Protein AF-A0A6P0Z055-F1 (afdb_monomer)

Radius of gyration: 55.5 Å; Cα contacts (8 Å, |Δi|>4): 754; chains: 1; bounding box: 118×98×169 Å

Foldseek 3Di:
DPPPPPDDDDDDDDDDDPDDPFLCFLVLVLVLLVLVVCLVVDPPPPNPVSVVVNLVSQLVDPLAAWEWAQDQDPVRDTGDTDPSDDLLSYAYLDFDADPVQATFKDFQWAQGPVRDIGGHPLNSNLQVLCVVVVWHWAADPVHRLFIDTDPDTADFDDCPFQPHHRDPSHHGMFGFPADADADRDDDDDSVCSNVVNDDSVNGGSDDDFDADQDCPDPVGFQWGFDQNYDYPPRRIDGSSVSSVRSNVQSNCCVPVVRAAAHEDDPVVLVVLLVVLLVVLLVLLPPDLDPVVLVVVLVVVLVVLVVVQVVCVVVRYRGHSPSSNVSSCCNNPVSNVVVNVVVVVVVLVVLVVVLVVVLVVQCVVPLVVLVVVLVVVVVVVVVVVVVVVVVVVDDDDDDDDDDDDDDDDDDDDDDDDDDDDDDDDDDDDDDPVVVCVVVVVVCVVCVVVVVVSVVSVVLSVQQNVQSVVQSVVCSPPVQWAGHRPDDIHGLVDFLLVLLVRLVVRLLVDPQPQSVQAAEEAEEREGDPPPDDDSVLSNLVSVLSSVLSVCCSHFFANWHYWYFHQYDPVFKGKTKIKTFGAGDPPQDDDPDDDDDDDPDDDDDPSQVSLCVSQVVQVWDWDWDADPPGIIMTMIIHGDDDDPVNVVVVVVVCVPDPDDD

Secondary structure (DSSP, 8-state):
-TTSS---------------TTSHHHHHHHHHHHHHHHHHS--TT-HHHHHHHHHHHHHH-SS--EEE--S--TTS---PPPTTS-GGGEEE--EE--TTSB--EEEEEEE-TTS-EEEBHHHHHHHHHHGGGT--EEE-SS-TTSEEETTEEPPPPPTT-TT-SS----SEEEE--PPPSS--S----HHHHHTT-S-GGGTTTS--------TTSTT---EEE-TTS--SSTTEEEHHHHHHHHHHHHHHHHHS-PPP-EE--HHHHHHHHHHHHHHHHHHHHH--SHHHHHHHHHHHHHHHHHHHHHHHHTTEE--HHHHHHHHHHHHHHHHHHHHHHHHHHHHHHHHHHHHHHHHHHHHHTHHHHHHHHHHHHHHHHHHHHHHHHHHT-S-------------------------------------HHHHHHHHHHHHHHHHHHHHHHHHHHHHHHHHHHHHHHHHHHHHHSSEE--TTS--EETTS-HHHHHHHHHHHHHTS--TTTTT--EEEEEE-----TT--HHHHHHHHHHHHHHHHHHHHH-BT--EEEEEEEE-SSSEEEEEEE-SB---TT------S---SS-----HHHHHHHHHHHHHT-EEEEEE-SSS-EEEEEEE-----HHHHHHHHHHHHH-----

Solvent-accessible surface area (backbone atoms only — not comparable to full-atom values): 38607 Å² total; per-residue (Å²): 128,89,83,80,77,88,72,94,70,91,73,83,80,81,87,85,76,88,74,61,101,78,73,55,48,31,64,46,53,47,48,54,53,49,41,53,45,57,46,70,66,52,64,95,81,51,53,69,57,36,46,51,49,41,42,51,51,55,58,72,44,89,87,58,71,42,64,23,33,64,60,59,47,101,87,64,53,61,44,73,62,55,89,58,55,57,73,87,35,43,11,31,68,55,80,49,65,45,100,85,58,33,46,54,48,42,57,43,30,40,66,36,92,88,63,51,79,45,45,9,35,38,49,49,53,36,40,62,67,31,41,86,74,75,35,55,80,42,63,21,86,92,43,71,84,24,49,18,42,76,93,43,63,49,56,63,47,50,35,59,46,58,93,42,72,76,44,91,46,76,55,41,29,28,64,58,65,63,60,74,56,72,67,72,64,94,82,80,55,72,67,36,50,74,67,69,54,75,63,58,76,75,37,46,100,52,91,82,86,87,67,65,76,47,70,84,43,100,81,43,43,47,67,41,34,27,83,79,42,54,35,98,51,83,24,54,41,42,47,60,54,52,46,48,38,51,23,48,47,56,45,34,30,62,77,69,64,44,72,60,61,40,57,69,60,69,72,57,48,51,50,50,31,48,51,35,26,52,49,14,41,50,51,22,69,70,49,84,51,68,72,58,40,52,54,49,54,51,51,52,52,53,47,49,52,49,52,37,52,55,33,41,78,68,20,31,47,64,74,48,69,64,19,50,50,38,17,50,50,33,25,50,55,48,27,53,51,50,52,48,52,52,54,50,54,48,54,51,51,54,50,53,49,51,53,55,50,52,54,49,53,44,56,74,41,47,53,44,56,51,51,52,51,55,48,52,51,54,50,50,54,52,51,51,54,52,54,56,59,55,72,75,69,78,91,85,87,83,84,85,89,85,82,8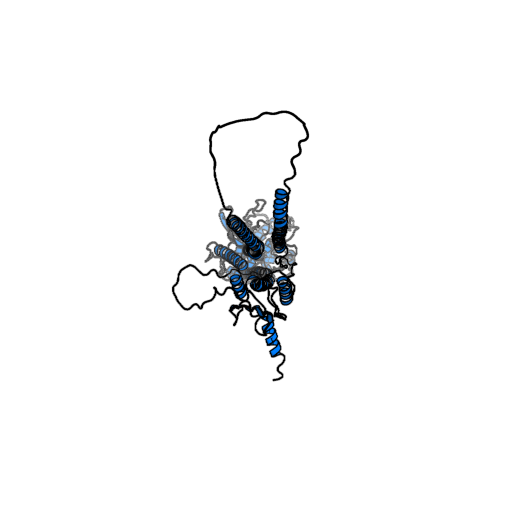6,83,88,84,89,82,87,86,82,89,78,93,82,85,88,83,89,82,90,81,85,86,81,93,74,82,81,65,66,68,58,57,51,54,52,50,50,53,50,63,65,46,47,66,55,51,52,54,51,51,51,53,52,51,50,42,52,50,47,52,50,50,52,53,52,42,52,58,46,44,78,72,62,71,48,59,46,72,51,94,94,56,75,76,41,60,53,84,54,58,66,37,59,54,46,50,53,46,52,53,59,56,67,71,47,95,36,85,26,51,82,56,50,78,41,80,48,76,44,71,38,77,54,78,64,93,70,70,48,59,69,55,52,50,53,54,45,51,50,52,45,53,56,52,50,47,41,24,75,45,19,47,78,16,39,39,41,36,38,42,33,30,49,80,86,74,36,36,36,45,34,44,34,43,43,8,58,53,88,75,88,82,74,79,82,92,81,78,85,89,82,79,99,79,85,82,84,74,56,68,69,63,53,51,46,45,52,51,17,58,76,55,70,30,48,58,50,77,48,80,39,87,94,43,17,43,35,41,37,42,38,29,51,65,74,75,50,70,66,56,56,51,51,50,54,51,51,60,70,71,55,94,76,80,136

Sequence (658 aa):
AERCADGDGAVEAAPGAVAKPGDLSGDLVHRLVREAEELDLGDGHHPRCSQTQFVAALKSMDTVIGAESVVPDQSGTVIAPPPALPIEQVGFVDALLDADGNQRRSLLGAKTIDGSYQFSMAIRLASAYLAPHGIILENGIRDPVAMRFDSVEIPVITPNFGGYARVDAGGNQTLINFRSGPHPFRVVTLTEVLADQGDAAWFRDRIVLIGITANSSKYGADVAQSTAVTSPNPGLVFGVEIQAHATSQLINAVLEGRSLLHTWPDGWEYTWILFWGLLGMGVGRVIRKLGWHLVIISAFSIGLVGIGYGSLLGGWWIPIAPALGVFLLNGVVLHAFYLYNHSLQSRIRDRQRVIEQTFTAIHNGPLQTLATLLRELDETEKLSHAAETETIRSPQSKAPDVAVPYKAINARSGRGAVEDVDWGDDSHPPNFLAEAVEGEKENRARPWLDGLQEKLQQLNQDLRGIYVGMQEEVLQGNRLYLPGQTALDLATPLHELLYEIYNDTLQRHLPNFEGIRVKVVKFEPFEEVTLSPDQKRDLCRFLEEALCNVGKHAEGTKRLVVDCLYDGTENVIRVVDNGVGDQQGHSKAKSAHASRASKRKGRGSQQALNLAAQLGGIFERSPQSPNGMRCELRWQPKRSLWHQVRQQIKTIRDPEKP

Nearest PDB structures (foldseek):
  8vc9-assembly2_D  TM=3.645E-01  e=3.483E-06  Leptospira interrogans serovar Copenhageni
  3a0y-assembly1_A  TM=6.824E-01  e=1.754E-03  Thermotoga maritima
  3a0w-assembly1_A  TM=6.361E-01  e=2.070E-03  Thermotoga maritima
  4u7o-assembly1_A  TM=4.839E-01  e=1.556E-04  Lactiplantibacillus plantarum JDM1
  2bu2-assembly1_A-2  TM=4.409E-01  e=1.129E-03  Homo sapiens

pLDDT: mean 73.5, std 21.18, range [25.64, 98.0]

Mean predicted aligned error: 19.58 Å

Structure (mmCIF, N/CA/C/O backbone):
data_AF-A0A6P0Z055-F1
#
_entry.id   AF-A0A6P0Z055-F1
#
loop_
_atom_site.group_PDB
_atom_site.id
_atom_site.type_symbol
_atom_site.label_atom_id
_atom_site.label_alt_id
_atom_site.label_comp_id
_atom_site.label_asym_id
_atom_site.label_entity_id
_atom_site.label_seq_id
_atom_site.pdbx_PDB_ins_code
_atom_site.Cartn_x
_atom_site.Cartn_y
_atom_site.Cartn_z
_atom_site.occupancy
_atom_site.B_iso_or_equiv
_atom_site.auth_seq_id
_atom_site.auth_comp_id
_atom_site.auth_asym_id
_atom_site.auth_atom_id
_atom_site.pdbx_PDB_model_num
ATOM 1 N N . ALA A 1 1 ? 48.381 12.384 -46.598 1.00 38.53 1 ALA A N 1
ATOM 2 C CA . ALA A 1 1 ? 47.661 11.899 -47.789 1.00 38.53 1 ALA A CA 1
ATOM 3 C C . ALA A 1 1 ? 48.598 11.196 -48.780 1.00 38.53 1 ALA A C 1
ATOM 5 O O . ALA A 1 1 ? 48.232 10.131 -49.237 1.00 38.53 1 ALA A O 1
ATOM 6 N N . GLU A 1 2 ? 49.823 11.674 -49.041 1.00 28.03 2 GLU A N 1
ATOM 7 C CA . GLU A 1 2 ? 50.716 11.084 -50.073 1.00 28.03 2 GLU A CA 1
ATOM 8 C C . GLU A 1 2 ? 51.698 9.976 -49.623 1.00 28.03 2 GLU A C 1
ATOM 10 O O . GLU A 1 2 ? 52.590 9.617 -50.376 1.00 28.03 2 GLU A O 1
ATOM 15 N N . ARG A 1 3 ? 51.570 9.386 -48.425 1.00 32.16 3 ARG A N 1
ATOM 16 C CA . ARG A 1 3 ? 52.415 8.232 -48.009 1.00 32.16 3 ARG A CA 1
ATOM 17 C C . ARG A 1 3 ? 51.679 6.895 -47.893 1.00 32.16 3 ARG A C 1
ATOM 19 O O . ARG A 1 3 ? 52.264 5.931 -47.424 1.00 32.16 3 ARG A O 1
ATOM 26 N N . CYS A 1 4 ? 50.415 6.830 -48.308 1.00 37.56 4 CYS A N 1
ATOM 27 C CA . CYS A 1 4 ? 49.623 5.593 -48.281 1.00 37.56 4 CYS A CA 1
ATOM 28 C C . CYS A 1 4 ? 49.459 4.938 -49.665 1.00 37.56 4 CYS A C 1
ATOM 30 O O . CYS A 1 4 ? 48.706 3.980 -49.768 1.00 37.56 4 CYS A O 1
ATOM 32 N N . ALA A 1 5 ? 50.110 5.457 -50.715 1.00 35.62 5 ALA A N 1
ATOM 33 C CA . ALA A 1 5 ? 49.907 4.998 -52.094 1.00 35.62 5 ALA A CA 1
ATOM 34 C C . ALA A 1 5 ? 50.970 4.010 -52.616 1.00 35.62 5 ALA A C 1
ATOM 36 O O . ALA A 1 5 ? 50.726 3.375 -53.633 1.00 35.62 5 ALA A O 1
ATOM 37 N N . ASP A 1 6 ? 52.100 3.824 -51.929 1.00 33.53 6 ASP A N 1
ATOM 38 C CA . ASP A 1 6 ? 53.167 2.928 -52.397 1.00 33.53 6 ASP A CA 1
ATOM 39 C C . ASP A 1 6 ? 53.200 1.650 -51.556 1.00 33.53 6 ASP A C 1
ATOM 41 O O . ASP A 1 6 ? 53.884 1.554 -50.537 1.00 33.53 6 ASP A O 1
ATOM 45 N N . GLY A 1 7 ? 52.407 0.669 -51.976 1.00 31.45 7 GLY A N 1
ATOM 46 C CA . GLY A 1 7 ? 52.315 -0.639 -51.339 1.00 31.45 7 GLY A CA 1
ATOM 47 C C . GLY A 1 7 ? 51.496 -1.618 -52.169 1.00 31.45 7 GLY A C 1
ATOM 48 O O . GLY A 1 7 ? 50.610 -2.276 -51.633 1.00 31.45 7 GLY A O 1
ATOM 49 N N . ASP A 1 8 ? 51.758 -1.680 -53.477 1.00 36.78 8 ASP A N 1
ATOM 50 C CA . ASP A 1 8 ? 51.202 -2.699 -54.367 1.00 36.78 8 ASP A CA 1
ATOM 51 C C . ASP A 1 8 ? 51.695 -4.094 -53.951 1.00 36.78 8 ASP A C 1
ATOM 53 O O . ASP A 1 8 ? 52.815 -4.514 -54.247 1.00 36.78 8 ASP A O 1
ATOM 57 N N . GLY A 1 9 ? 50.819 -4.823 -53.268 1.00 29.77 9 GLY A N 1
ATOM 58 C CA . GLY A 1 9 ? 50.837 -6.272 -53.152 1.00 29.77 9 GLY A CA 1
ATOM 59 C C . GLY A 1 9 ? 49.455 -6.775 -53.539 1.00 29.77 9 GLY A C 1
ATOM 60 O O . GLY A 1 9 ? 48.537 -6.757 -52.724 1.00 29.77 9 GLY A O 1
ATOM 61 N N . ALA A 1 10 ? 49.297 -7.164 -54.803 1.00 33.03 10 ALA A N 1
ATOM 62 C CA . ALA A 1 10 ? 48.064 -7.717 -55.341 1.00 33.03 10 ALA A CA 1
ATOM 63 C C . ALA A 1 10 ? 47.576 -8.909 -54.497 1.00 33.03 10 ALA A C 1
ATOM 65 O O . ALA A 1 10 ? 48.205 -9.966 -54.477 1.00 33.03 10 ALA A O 1
ATOM 66 N N . VAL A 1 11 ? 46.428 -8.743 -53.842 1.00 30.64 11 VAL A N 1
ATOM 67 C CA . VAL A 1 11 ? 45.568 -9.851 -53.423 1.00 30.64 11 VAL A CA 1
ATOM 68 C C . VAL A 1 11 ? 44.316 -9.745 -54.280 1.00 30.64 11 VAL A C 1
ATOM 70 O O . VAL A 1 11 ? 43.531 -8.807 -54.145 1.00 30.64 11 VAL A O 1
ATOM 73 N N . GLU A 1 12 ? 44.188 -10.671 -55.227 1.00 25.64 12 GLU A N 1
ATOM 74 C CA . GLU A 1 12 ? 43.000 -10.845 -56.058 1.00 25.64 12 GLU A CA 1
ATOM 75 C C . GLU A 1 12 ? 41.738 -10.888 -55.187 1.00 25.64 12 GLU A C 1
ATOM 77 O O . GLU A 1 12 ? 41.570 -11.759 -54.333 1.00 25.64 12 GLU A O 1
ATOM 82 N N . ALA A 1 13 ? 40.820 -9.956 -55.439 1.00 28.02 13 ALA A N 1
ATOM 83 C CA . ALA A 1 13 ? 39.453 -10.059 -54.967 1.00 28.02 13 ALA A CA 1
ATOM 84 C C . ALA A 1 13 ? 38.762 -11.207 -55.719 1.00 28.02 13 ALA A C 1
ATOM 86 O O . ALA A 1 13 ? 38.461 -11.092 -56.909 1.00 28.02 13 ALA A O 1
ATOM 87 N N . ALA A 1 14 ? 38.498 -12.314 -55.026 1.00 26.19 14 ALA A N 1
ATOM 88 C CA . ALA A 1 14 ? 37.589 -13.339 -55.521 1.00 26.19 14 ALA A CA 1
ATOM 89 C C . ALA A 1 14 ? 36.168 -12.741 -55.639 1.00 26.19 14 ALA A C 1
ATOM 91 O O . ALA A 1 14 ? 35.656 -12.193 -54.658 1.00 26.19 14 ALA A O 1
ATOM 92 N N . PRO A 1 15 ? 35.503 -12.817 -56.807 1.00 32.50 15 PRO A N 1
ATOM 93 C CA . PRO A 1 15 ? 34.166 -12.277 -56.970 1.00 32.50 15 PRO A CA 1
ATOM 94 C C . PRO A 1 15 ? 33.127 -13.316 -56.539 1.00 32.50 15 PRO A C 1
ATOM 96 O O . PRO A 1 15 ? 33.088 -14.423 -57.071 1.00 32.50 15 PRO A O 1
ATOM 99 N N . GLY A 1 16 ? 32.226 -12.929 -55.635 1.00 34.59 16 GLY A N 1
ATOM 100 C CA . GLY A 1 16 ? 30.933 -13.599 -55.490 1.00 34.59 16 GLY A CA 1
ATOM 101 C C . GLY A 1 16 ? 30.558 -14.008 -54.073 1.00 34.59 16 GLY A C 1
ATOM 102 O O . GLY A 1 16 ? 30.793 -15.139 -53.674 1.00 34.59 16 GLY A O 1
ATOM 103 N N . ALA A 1 17 ? 29.857 -13.116 -53.374 1.00 26.45 17 ALA A N 1
ATOM 104 C CA . ALA A 1 17 ? 28.684 -13.449 -52.565 1.00 26.45 17 ALA A CA 1
ATOM 105 C C . ALA A 1 17 ? 28.038 -12.137 -52.107 1.00 26.45 17 ALA A C 1
ATOM 107 O O . ALA A 1 17 ? 28.434 -11.539 -51.110 1.00 26.45 17 ALA A O 1
ATOM 108 N N . VAL A 1 18 ? 27.033 -11.665 -52.845 1.00 30.88 18 VAL A N 1
ATOM 109 C CA . VAL A 1 18 ? 26.091 -10.683 -52.298 1.00 30.88 18 VAL A CA 1
ATOM 110 C C . VAL A 1 18 ? 25.257 -11.438 -51.264 1.00 30.88 18 VAL A C 1
ATOM 112 O O . VAL A 1 18 ? 24.323 -12.159 -51.620 1.00 30.88 18 VAL A O 1
ATOM 115 N N . ALA A 1 19 ? 25.652 -11.352 -49.993 1.00 28.97 19 ALA A N 1
ATOM 116 C CA . ALA A 1 19 ? 24.882 -11.907 -48.888 1.00 28.97 19 ALA A CA 1
ATOM 117 C C . ALA A 1 19 ? 23.527 -11.188 -48.814 1.00 28.97 19 ALA A C 1
ATOM 119 O O . ALA A 1 19 ? 23.451 -9.959 -48.864 1.00 28.97 19 ALA A O 1
ATOM 120 N N . LYS A 1 20 ? 22.441 -11.966 -48.749 1.00 30.12 20 LYS A N 1
ATOM 121 C CA . LYS A 1 20 ? 21.078 -11.437 -48.623 1.00 30.12 20 LYS A CA 1
ATOM 122 C C . LYS A 1 20 ? 20.912 -10.697 -47.280 1.00 30.12 20 LYS A C 1
ATOM 124 O O . LYS A 1 20 ? 21.614 -11.041 -46.328 1.00 30.12 20 LYS A O 1
ATOM 129 N N . PRO A 1 21 ? 19.949 -9.761 -47.152 1.00 33.25 21 PRO A N 1
ATOM 130 C CA . PRO A 1 21 ? 19.843 -8.815 -46.027 1.00 33.25 21 PRO A CA 1
ATOM 131 C C . PRO A 1 21 ? 19.511 -9.399 -44.634 1.00 33.25 21 PRO A C 1
ATOM 133 O O . PRO A 1 21 ? 19.082 -8.654 -43.765 1.00 33.25 21 PRO A O 1
ATOM 136 N N . GLY A 1 22 ? 19.679 -10.705 -44.399 1.00 38.62 22 GLY A N 1
ATOM 137 C CA . GLY A 1 22 ? 19.365 -11.374 -43.125 1.00 38.62 22 GLY A CA 1
ATOM 138 C C . GLY A 1 22 ? 20.498 -12.215 -42.519 1.00 38.62 22 GLY A C 1
ATOM 139 O O . GLY A 1 22 ? 20.380 -12.654 -41.382 1.00 38.62 22 GLY A O 1
ATOM 140 N N . ASP A 1 23 ? 21.612 -12.436 -43.229 1.00 38.47 23 ASP A N 1
ATOM 141 C CA . ASP A 1 23 ? 22.735 -13.254 -42.723 1.00 38.47 23 ASP A CA 1
ATOM 142 C C . ASP A 1 23 ? 23.831 -12.436 -42.009 1.00 38.47 23 ASP A C 1
ATOM 144 O O . ASP A 1 23 ? 24.731 -13.004 -41.397 1.00 38.47 23 ASP A O 1
ATOM 148 N N . LEU A 1 24 ? 23.751 -11.102 -42.056 1.00 47.19 24 LEU A N 1
ATOM 149 C CA . LEU A 1 24 ? 24.864 -10.193 -41.750 1.00 47.19 24 LEU A CA 1
ATOM 150 C C . LEU A 1 24 ? 25.104 -9.911 -40.260 1.00 47.19 24 LEU A C 1
ATOM 152 O O . LEU A 1 24 ? 26.168 -9.409 -39.918 1.00 47.19 24 LEU A O 1
ATOM 156 N N . SER A 1 25 ? 24.151 -10.191 -39.372 1.00 52.38 25 SER A N 1
ATOM 157 C CA . SER A 1 25 ? 24.181 -9.646 -38.006 1.00 52.38 25 SER A CA 1
ATOM 158 C C . SER A 1 25 ? 25.278 -10.241 -37.102 1.00 52.38 25 SER A C 1
ATOM 160 O O . SER A 1 25 ? 25.893 -9.495 -36.343 1.00 52.38 25 SER A O 1
ATOM 162 N N . GLY A 1 26 ? 25.577 -11.542 -37.215 1.00 53.88 26 GLY A N 1
ATOM 163 C CA . GLY A 1 26 ? 26.685 -12.169 -36.476 1.00 53.88 26 GLY A CA 1
ATOM 164 C C . GLY A 1 26 ? 28.040 -11.638 -36.946 1.00 53.88 26 GLY A C 1
ATOM 165 O O . GLY A 1 26 ? 28.768 -11.017 -36.174 1.00 53.88 26 GLY A O 1
ATOM 166 N N . ASP A 1 27 ? 28.321 -11.774 -38.244 1.00 59.66 27 ASP A N 1
ATOM 167 C CA . ASP A 1 27 ? 29.552 -11.287 -38.884 1.00 59.66 27 ASP A CA 1
ATOM 168 C C . ASP A 1 27 ? 29.781 -9.781 -38.691 1.00 5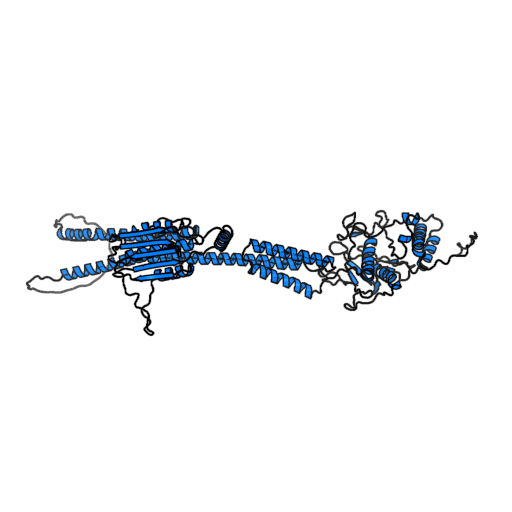9.66 27 ASP A C 1
ATOM 170 O O . ASP A 1 27 ? 30.914 -9.305 -38.738 1.00 59.66 27 ASP A O 1
ATOM 174 N N . LEU A 1 28 ? 28.715 -8.996 -38.520 1.00 62.16 28 LEU A N 1
ATOM 175 C CA . LEU A 1 28 ? 28.796 -7.561 -38.257 1.00 62.16 28 LEU A CA 1
ATOM 176 C C . LEU A 1 28 ? 29.365 -7.262 -36.868 1.00 62.16 28 LEU A C 1
ATOM 178 O O . LEU A 1 28 ? 30.266 -6.434 -36.755 1.00 62.16 28 LEU A O 1
ATOM 182 N N . VAL A 1 29 ? 28.866 -7.939 -35.827 1.00 59.84 29 VAL A N 1
ATOM 183 C CA . VAL A 1 29 ? 29.364 -7.767 -34.453 1.00 59.84 29 VAL A CA 1
ATOM 184 C C . VAL A 1 29 ? 30.823 -8.205 -34.375 1.00 59.84 29 VAL A C 1
ATOM 186 O O . VAL A 1 29 ? 31.645 -7.453 -33.860 1.00 59.84 29 VAL A O 1
ATOM 189 N N . HIS A 1 30 ? 31.167 -9.355 -34.968 1.00 64.00 30 HIS A N 1
ATOM 190 C CA . HIS A 1 30 ? 32.555 -9.820 -35.042 1.00 64.00 30 HIS A CA 1
ATOM 191 C C . HIS A 1 30 ? 33.468 -8.816 -35.768 1.00 64.00 30 HIS A C 1
ATOM 193 O O . HIS A 1 30 ? 34.566 -8.537 -35.287 1.00 64.00 30 HIS A O 1
ATOM 199 N N . ARG A 1 31 ? 33.018 -8.218 -36.883 1.00 65.25 31 ARG A N 1
ATOM 200 C CA . ARG A 1 31 ? 33.781 -7.184 -37.610 1.00 65.25 31 ARG A CA 1
ATOM 201 C C . ARG A 1 31 ? 33.974 -5.904 -36.800 1.00 65.25 31 ARG A C 1
ATOM 203 O O . ARG A 1 31 ? 35.103 -5.446 -36.684 1.00 65.25 31 ARG A O 1
ATOM 210 N N . LEU A 1 32 ? 32.908 -5.363 -36.208 1.00 65.69 32 LEU A N 1
ATOM 211 C CA . LEU A 1 32 ? 32.970 -4.142 -35.393 1.00 65.69 32 LEU A CA 1
ATOM 212 C C . LEU A 1 32 ? 33.902 -4.301 -34.192 1.00 65.69 32 LEU A C 1
ATOM 214 O O . LEU A 1 32 ? 34.698 -3.414 -33.898 1.00 65.69 32 LEU A O 1
ATOM 218 N N . VAL A 1 33 ? 33.803 -5.440 -33.508 1.00 64.19 33 VAL A N 1
ATOM 219 C CA . VAL A 1 33 ? 34.631 -5.771 -32.348 1.00 64.19 33 VAL A CA 1
ATOM 220 C C . VAL A 1 33 ? 36.103 -5.908 -32.742 1.00 64.19 33 VAL A C 1
ATOM 222 O O . VAL A 1 33 ? 36.966 -5.344 -32.074 1.00 64.19 33 VAL A O 1
ATOM 225 N N . ARG A 1 34 ? 36.388 -6.589 -33.855 1.00 63.69 34 ARG A N 1
ATOM 226 C CA . ARG A 1 34 ? 37.750 -6.759 -34.369 1.00 63.69 34 ARG A CA 1
ATOM 227 C C . ARG A 1 34 ? 38.388 -5.434 -34.790 1.00 63.69 34 ARG A C 1
ATOM 229 O O . ARG A 1 34 ? 39.515 -5.153 -34.401 1.00 63.69 34 ARG A O 1
ATOM 236 N N . GLU A 1 35 ? 37.668 -4.603 -35.539 1.00 66.19 35 GLU A N 1
ATOM 237 C CA . GLU A 1 35 ? 38.173 -3.290 -35.960 1.00 66.19 35 GLU A CA 1
ATOM 238 C C . GLU A 1 35 ? 38.375 -2.332 -34.771 1.00 66.19 35 GLU A C 1
ATOM 240 O O . GLU A 1 35 ? 39.288 -1.507 -34.795 1.00 66.19 35 GLU A O 1
ATOM 245 N N . ALA A 1 36 ? 37.563 -2.453 -33.713 1.00 61.03 36 ALA A N 1
ATOM 246 C CA . ALA A 1 36 ? 37.736 -1.694 -32.474 1.00 61.03 36 ALA A CA 1
ATOM 247 C C . ALA A 1 36 ? 38.953 -2.159 -31.648 1.00 61.03 36 ALA A C 1
ATOM 249 O O . ALA A 1 36 ? 39.630 -1.328 -31.044 1.00 61.03 36 ALA A O 1
ATOM 250 N N . GLU A 1 37 ? 39.268 -3.458 -31.632 1.00 61.31 37 GLU A N 1
ATOM 251 C CA . GLU A 1 37 ? 40.456 -3.993 -30.949 1.00 61.31 37 GLU A CA 1
ATOM 252 C C . GLU A 1 37 ? 41.760 -3.633 -31.684 1.00 61.31 37 GLU A C 1
ATOM 254 O O . GLU A 1 37 ? 42.728 -3.212 -31.049 1.00 61.31 37 GLU A O 1
ATOM 259 N N . GLU A 1 38 ? 41.778 -3.692 -33.023 1.00 56.50 38 GLU A N 1
ATOM 260 C CA . GLU A 1 38 ? 42.910 -3.230 -33.857 1.00 56.50 38 GLU A CA 1
ATOM 261 C C . GLU A 1 38 ? 43.221 -1.726 -33.665 1.00 56.50 38 GLU A C 1
ATOM 263 O O . GLU A 1 38 ? 44.290 -1.225 -34.030 1.00 56.50 38 GLU A O 1
ATOM 268 N N . LEU A 1 39 ? 42.281 -0.993 -33.071 1.00 56.22 39 LEU A N 1
ATOM 269 C CA . LEU A 1 39 ? 42.385 0.404 -32.667 1.00 56.22 39 LEU A CA 1
ATOM 270 C C . LEU A 1 39 ? 43.018 0.589 -31.276 1.00 56.22 39 LEU A C 1
ATOM 272 O O . LEU A 1 39 ? 43.741 1.566 -31.072 1.00 56.22 39 LEU A O 1
ATOM 276 N N . ASP A 1 40 ? 42.758 -0.327 -30.338 1.00 50.22 40 ASP A N 1
ATOM 277 C CA . ASP A 1 40 ? 43.202 -0.254 -28.935 1.00 50.22 40 ASP A CA 1
ATOM 278 C C . ASP A 1 40 ? 44.578 -0.921 -28.716 1.00 50.22 40 ASP A C 1
ATOM 280 O O . ASP A 1 40 ? 45.397 -0.442 -27.932 1.00 50.22 40 ASP A O 1
ATOM 284 N N . LEU A 1 41 ? 44.901 -1.972 -29.481 1.00 46.38 41 LEU A N 1
ATOM 285 C CA . LEU A 1 41 ? 46.154 -2.738 -29.368 1.00 46.38 41 LEU A CA 1
ATOM 286 C C . LEU A 1 41 ? 47.365 -2.134 -30.099 1.00 46.38 41 LEU A C 1
ATOM 288 O O . LEU A 1 41 ? 48.335 -2.847 -30.331 1.00 46.38 41 LEU A O 1
ATOM 292 N N . GLY A 1 42 ? 47.336 -0.847 -30.457 1.00 44.12 42 GLY A N 1
ATOM 293 C CA . GLY A 1 42 ? 48.305 -0.187 -31.340 1.00 44.12 42 GLY A CA 1
ATOM 294 C C . GLY A 1 42 ? 49.761 -0.668 -31.240 1.00 44.12 42 GLY A C 1
ATOM 295 O O . GLY A 1 42 ? 50.568 -0.085 -30.515 1.00 44.12 42 GLY A O 1
ATOM 296 N N . ASP A 1 43 ? 50.123 -1.648 -32.075 1.00 40.97 43 ASP A N 1
ATOM 297 C CA . ASP A 1 43 ? 51.502 -1.868 -32.485 1.00 40.97 43 ASP A CA 1
ATOM 298 C C . ASP A 1 43 ? 51.917 -0.598 -33.232 1.00 40.97 43 ASP A C 1
ATOM 300 O O . ASP A 1 43 ? 51.250 -0.149 -34.171 1.00 40.97 43 ASP A O 1
ATOM 304 N N . GLY A 1 44 ? 52.969 0.048 -32.732 1.00 44.94 44 GLY A N 1
ATOM 305 C CA . GLY A 1 44 ? 53.303 1.458 -32.951 1.00 44.94 44 GLY A CA 1
ATOM 306 C C . GLY A 1 44 ? 53.687 1.877 -34.374 1.00 44.94 44 GLY A C 1
ATOM 307 O O . GLY A 1 44 ? 54.529 2.761 -34.517 1.00 44.94 44 GLY A O 1
ATOM 308 N N . HIS A 1 45 ? 53.123 1.280 -35.426 1.00 42.72 45 HIS A N 1
ATOM 309 C CA . HIS A 1 45 ? 53.352 1.685 -36.810 1.00 42.72 45 HIS A CA 1
ATOM 310 C C . HIS A 1 45 ? 52.125 2.191 -37.584 1.00 42.72 45 HIS A C 1
ATOM 312 O O . HIS A 1 45 ? 52.347 3.012 -38.468 1.00 42.72 45 HIS A O 1
ATOM 318 N N . HIS A 1 46 ? 50.858 1.877 -37.252 1.00 48.62 46 HIS A N 1
ATOM 319 C CA . HIS A 1 46 ? 49.710 2.414 -38.030 1.00 48.62 46 HIS A CA 1
ATOM 320 C C . HIS A 1 46 ? 48.369 2.678 -37.282 1.00 48.62 46 HIS A C 1
ATOM 322 O O . HIS A 1 46 ? 47.308 2.436 -37.858 1.00 48.62 46 HIS A O 1
ATOM 328 N N . PRO A 1 47 ? 48.335 3.297 -36.081 1.00 50.50 47 PRO A N 1
ATOM 329 C CA . PRO A 1 47 ? 47.074 3.568 -35.361 1.00 50.50 47 PRO A CA 1
ATOM 330 C C . PRO A 1 47 ? 46.095 4.501 -36.109 1.00 50.50 47 PRO A C 1
ATOM 332 O O . PRO A 1 47 ? 44.891 4.475 -35.881 1.00 50.50 47 PRO A O 1
ATOM 335 N N . ARG A 1 48 ? 46.581 5.331 -37.046 1.00 47.22 48 ARG A N 1
ATOM 336 C CA . ARG A 1 48 ? 45.718 6.224 -37.847 1.00 47.22 48 ARG A CA 1
ATOM 337 C C . ARG A 1 48 ? 44.983 5.504 -38.985 1.00 47.22 48 ARG A C 1
ATOM 339 O O . ARG A 1 48 ? 43.922 5.974 -39.391 1.00 47.22 48 ARG A O 1
ATOM 346 N N . CYS A 1 49 ? 45.529 4.403 -39.511 1.00 46.16 49 CYS A N 1
ATOM 347 C CA . CYS A 1 49 ? 44.883 3.643 -40.587 1.00 46.16 49 CYS A CA 1
ATOM 348 C C . CYS A 1 49 ? 43.737 2.781 -40.044 1.00 46.16 49 CYS A C 1
ATOM 350 O O . CYS A 1 49 ? 42.653 2.835 -40.621 1.00 46.16 49 CYS A O 1
ATOM 352 N N . SER A 1 50 ? 43.931 2.097 -38.907 1.00 60.19 50 SER A N 1
ATOM 353 C CA . SER A 1 50 ? 42.870 1.318 -38.244 1.00 60.19 50 SER A CA 1
ATOM 354 C C . SER A 1 50 ? 41.730 2.213 -37.747 1.00 60.19 50 SER A C 1
ATOM 356 O O . SER A 1 50 ? 40.564 1.916 -37.991 1.00 60.19 50 SER A O 1
ATOM 358 N N . GLN A 1 51 ? 42.038 3.398 -37.197 1.00 63.91 51 GLN A N 1
ATOM 359 C CA . GLN A 1 51 ? 41.006 4.378 -36.828 1.00 63.91 51 GLN A CA 1
ATOM 360 C C . GLN A 1 51 ? 40.171 4.855 -38.020 1.00 63.91 51 GLN A C 1
ATOM 362 O O . GLN A 1 51 ? 38.959 5.031 -37.911 1.00 63.91 51 GLN A O 1
ATOM 367 N N . THR A 1 52 ? 40.817 5.082 -39.165 1.00 68.38 52 THR A N 1
ATOM 368 C CA . THR A 1 52 ? 40.133 5.553 -40.375 1.00 68.38 52 THR A CA 1
ATOM 369 C C . THR A 1 52 ? 39.252 4.455 -40.973 1.00 68.38 52 THR A C 1
ATOM 371 O O . THR A 1 52 ? 38.150 4.757 -41.427 1.00 68.38 52 THR A O 1
ATOM 374 N N . GLN A 1 53 ? 39.703 3.196 -40.940 1.00 70.31 53 GLN A N 1
ATOM 375 C CA . GLN A 1 53 ? 38.929 2.035 -41.391 1.00 70.31 53 GLN A CA 1
ATOM 376 C C . GLN A 1 53 ? 37.704 1.793 -40.506 1.00 70.31 53 GLN A C 1
ATOM 378 O O . GLN A 1 53 ? 36.602 1.731 -41.039 1.00 70.31 53 GLN A O 1
ATOM 383 N N . PHE A 1 54 ? 37.858 1.808 -39.181 1.00 72.50 54 PHE A N 1
ATOM 384 C CA . PHE A 1 54 ? 36.739 1.679 -38.244 1.00 72.50 54 PHE A CA 1
ATOM 385 C C . PHE A 1 54 ? 35.712 2.811 -38.387 1.00 72.50 54 PHE A C 1
ATOM 387 O O . PHE A 1 54 ? 34.508 2.579 -38.442 1.00 72.50 54 PHE A O 1
ATOM 394 N N . VAL A 1 55 ? 36.169 4.062 -38.521 1.00 77.19 55 VAL A N 1
ATOM 395 C CA . VAL A 1 55 ? 35.270 5.203 -38.768 1.00 77.19 55 VAL A CA 1
ATOM 396 C C . VAL A 1 55 ? 34.546 5.065 -40.111 1.00 77.19 55 VAL A C 1
ATOM 398 O O . VAL A 1 55 ? 33.376 5.432 -40.212 1.00 77.19 55 VAL A O 1
ATOM 401 N N . ALA A 1 56 ? 35.215 4.555 -41.149 1.00 75.94 56 ALA A N 1
ATOM 402 C CA . ALA A 1 56 ? 34.589 4.293 -42.442 1.00 75.94 56 ALA A CA 1
ATOM 403 C C . ALA A 1 56 ? 33.570 3.143 -42.366 1.00 75.94 56 ALA A C 1
ATOM 405 O O . ALA A 1 56 ? 32.494 3.255 -42.953 1.00 75.94 56 ALA A O 1
ATOM 406 N N . ALA A 1 57 ? 33.870 2.088 -41.605 1.00 76.62 57 ALA A N 1
ATOM 407 C CA . ALA A 1 57 ? 32.964 0.977 -41.353 1.00 76.62 57 ALA A CA 1
ATOM 408 C C . ALA A 1 57 ? 31.714 1.438 -40.593 1.00 76.62 57 ALA A C 1
ATOM 410 O O . ALA A 1 57 ? 30.607 1.207 -41.075 1.00 76.62 57 ALA A O 1
ATOM 411 N N . LEU A 1 58 ? 31.874 2.196 -39.501 1.00 79.06 58 LEU A N 1
ATOM 412 C CA . LEU A 1 58 ? 30.763 2.795 -38.749 1.00 79.06 58 LEU A CA 1
ATOM 413 C C . LEU A 1 58 ? 29.858 3.658 -39.635 1.00 79.06 58 LEU A C 1
ATOM 415 O O . LEU A 1 58 ? 28.640 3.546 -39.562 1.00 79.06 58 LEU A O 1
ATOM 419 N N . LYS A 1 59 ? 30.441 4.475 -40.520 1.00 79.56 59 LYS A N 1
ATOM 420 C CA . LYS A 1 59 ? 29.686 5.308 -41.473 1.00 79.56 59 LYS A CA 1
ATOM 421 C C . LYS A 1 59 ? 28.900 4.509 -42.509 1.00 79.56 59 LYS A C 1
ATOM 423 O O . LYS A 1 59 ? 27.951 5.037 -43.080 1.00 79.56 59 LYS A O 1
ATOM 428 N N . SER A 1 60 ? 29.322 3.282 -42.800 1.00 79.56 60 SER A N 1
ATOM 429 C CA . SER A 1 60 ? 28.670 2.420 -43.790 1.00 79.56 60 SER A CA 1
ATOM 430 C C . SER A 1 60 ? 27.499 1.614 -43.220 1.00 79.56 60 SER A C 1
ATOM 432 O O . SER A 1 60 ? 26.769 0.992 -43.989 1.00 79.56 60 SER A O 1
ATOM 434 N N . MET A 1 61 ? 27.314 1.619 -41.895 1.00 81.44 61 MET A N 1
ATOM 435 C CA . MET A 1 61 ? 26.341 0.782 -41.198 1.00 81.44 61 MET A CA 1
ATOM 436 C C . MET A 1 61 ? 25.134 1.603 -40.745 1.00 81.44 61 MET A C 1
ATOM 438 O O . MET A 1 61 ? 25.247 2.535 -39.952 1.00 81.44 61 MET A O 1
ATOM 442 N N . ASP A 1 62 ? 23.947 1.220 -41.205 1.00 81.94 62 ASP A N 1
ATOM 443 C CA . ASP A 1 62 ? 22.685 1.839 -40.798 1.00 81.94 62 ASP A CA 1
ATOM 444 C C . ASP A 1 62 ? 22.152 1.299 -39.452 1.00 81.94 62 ASP A C 1
ATOM 446 O O . ASP A 1 62 ? 21.334 1.946 -38.797 1.00 81.94 62 ASP A O 1
ATOM 450 N N . THR A 1 63 ? 22.663 0.148 -39.004 1.00 84.44 63 THR A N 1
ATOM 451 C CA . THR A 1 63 ? 22.216 -0.570 -37.799 1.00 84.44 63 THR A CA 1
ATOM 452 C C . THR A 1 63 ? 22.966 -0.214 -36.513 1.00 84.44 63 THR A C 1
ATOM 454 O O . THR A 1 63 ? 22.653 -0.769 -35.459 1.00 84.44 63 THR A O 1
ATOM 457 N N . VAL A 1 64 ? 23.986 0.646 -36.572 1.00 90.19 64 VAL A N 1
ATOM 458 C CA . VAL A 1 64 ? 24.783 1.017 -35.393 1.00 90.19 64 VAL A CA 1
ATOM 459 C C . VAL A 1 64 ? 24.199 2.266 -34.751 1.00 90.19 64 VAL A C 1
ATOM 461 O O . VAL A 1 64 ? 23.939 3.255 -35.429 1.00 90.19 64 VAL A O 1
ATOM 464 N N . ILE A 1 65 ? 24.015 2.219 -33.431 1.00 91.88 65 ILE A N 1
ATOM 465 C CA . ILE A 1 65 ? 23.568 3.361 -32.632 1.00 91.88 65 ILE A CA 1
ATOM 466 C C . ILE A 1 65 ? 24.668 3.706 -31.631 1.00 91.88 65 ILE A C 1
ATOM 468 O O . ILE A 1 65 ? 25.092 2.860 -30.845 1.00 91.88 65 ILE A O 1
ATOM 472 N N . GLY A 1 66 ? 25.145 4.945 -31.693 1.00 90.62 66 GLY A N 1
ATOM 473 C CA . GLY A 1 66 ? 26.141 5.500 -30.791 1.00 90.62 66 GLY A CA 1
ATOM 474 C C . GLY A 1 66 ? 25.522 6.046 -29.510 1.00 90.62 66 GLY A C 1
ATOM 475 O O . GLY A 1 66 ? 24.373 6.494 -29.492 1.00 90.62 66 GLY A O 1
ATOM 476 N N . ALA A 1 67 ? 26.323 6.044 -28.450 1.00 89.56 67 ALA A N 1
ATOM 477 C CA . ALA A 1 67 ? 25.975 6.648 -27.175 1.00 89.56 67 ALA A CA 1
ATOM 478 C C . ALA A 1 67 ? 26.610 8.035 -27.040 1.00 89.56 67 ALA A C 1
ATOM 480 O O . ALA A 1 67 ? 27.761 8.247 -27.422 1.00 89.56 67 ALA A O 1
ATOM 481 N N . GLU A 1 68 ? 25.866 8.951 -26.438 1.00 88.88 68 GLU A N 1
ATOM 482 C CA . GLU A 1 68 ? 26.367 10.222 -25.918 1.00 88.88 68 GLU A CA 1
ATOM 483 C C . GLU A 1 68 ? 25.877 10.407 -24.475 1.00 88.88 68 GLU A C 1
ATOM 485 O O . GLU A 1 68 ? 25.029 9.659 -23.984 1.00 88.88 68 GLU A O 1
ATOM 490 N N . SER A 1 69 ? 26.374 11.427 -23.794 1.00 86.75 69 SER A N 1
ATOM 491 C CA . SER A 1 69 ? 25.729 11.965 -22.596 1.00 86.75 69 SER A CA 1
ATOM 492 C C . SER A 1 69 ? 25.325 13.394 -22.928 1.00 86.75 69 SER A C 1
ATOM 494 O O . SER A 1 69 ? 26.040 14.063 -23.667 1.00 86.75 69 SER A O 1
ATOM 496 N N . VAL A 1 70 ? 24.165 13.852 -22.458 1.00 83.44 70 VAL A N 1
ATOM 497 C CA . VAL A 1 70 ? 23.690 15.234 -22.664 1.00 83.44 70 VAL A CA 1
ATOM 498 C C . VAL A 1 70 ? 23.407 15.955 -21.352 1.00 83.44 70 VAL A C 1
ATOM 500 O O . VAL A 1 70 ? 23.349 17.187 -21.331 1.00 83.44 70 VAL A O 1
ATOM 503 N N . VAL A 1 71 ? 23.241 15.208 -20.260 1.00 75.69 71 VAL A N 1
ATOM 504 C CA . VAL A 1 71 ? 23.096 15.751 -18.911 1.00 75.69 71 VAL A CA 1
ATOM 505 C C . VAL A 1 71 ? 24.469 15.710 -18.241 1.00 75.69 71 VAL A C 1
ATOM 507 O O . VAL A 1 71 ? 25.061 14.637 -18.162 1.00 75.69 71 VAL A O 1
ATOM 510 N N . PRO A 1 72 ? 24.991 16.844 -17.740 1.00 70.06 72 PRO A N 1
ATOM 511 C CA . PRO A 1 72 ? 26.265 16.849 -17.036 1.00 70.06 72 PRO A CA 1
ATOM 512 C C . PRO A 1 72 ? 26.239 15.883 -15.852 1.00 70.06 72 PRO A C 1
ATOM 514 O O . PRO A 1 72 ? 25.308 15.910 -15.042 1.00 70.06 72 PRO A O 1
ATOM 517 N N . ASP A 1 73 ? 27.274 15.053 -15.739 1.00 67.25 73 ASP A N 1
ATOM 518 C CA . ASP A 1 73 ? 27.463 14.202 -14.569 1.00 67.25 73 ASP A CA 1
ATOM 519 C C . ASP A 1 73 ? 27.815 15.035 -13.313 1.00 67.25 73 ASP A C 1
ATOM 521 O O . ASP A 1 73 ? 27.873 16.267 -13.337 1.00 67.25 73 ASP A O 1
ATOM 525 N N . GLN A 1 74 ? 28.092 14.376 -12.182 1.00 61.03 74 GLN A N 1
ATOM 526 C CA . GLN A 1 74 ? 28.472 15.072 -10.941 1.00 61.03 74 GLN A CA 1
ATOM 527 C C . GLN A 1 74 ? 29.774 15.887 -11.065 1.00 61.03 74 GLN A C 1
ATOM 529 O O . GLN A 1 74 ? 30.015 16.779 -10.250 1.00 61.03 74 GLN A O 1
ATOM 534 N N . SER A 1 75 ? 30.610 15.597 -12.068 1.00 59.75 75 SER A N 1
ATOM 535 C CA . SER A 1 75 ? 31.828 16.348 -12.385 1.00 59.75 75 SER A CA 1
ATOM 536 C C . SER A 1 75 ? 31.583 17.503 -13.368 1.00 59.75 75 SER A C 1
ATOM 538 O O . SER A 1 75 ? 32.490 18.295 -13.624 1.00 59.75 75 SER A O 1
ATOM 540 N N . GLY A 1 76 ? 30.357 17.631 -13.887 1.00 63.84 76 GLY A N 1
ATOM 541 C CA . GLY A 1 76 ? 29.982 18.599 -14.912 1.00 63.84 76 GLY A CA 1
ATOM 542 C C . GLY A 1 76 ? 30.424 18.195 -16.320 1.00 63.84 76 GLY A C 1
ATOM 543 O O . GLY A 1 76 ? 30.399 19.034 -17.221 1.00 63.84 76 GLY A O 1
ATOM 544 N N . THR A 1 77 ? 30.847 16.944 -16.516 1.00 65.44 77 THR A N 1
ATOM 545 C CA . THR A 1 77 ? 31.352 16.449 -17.798 1.00 65.44 77 THR A CA 1
ATOM 546 C C . THR A 1 77 ? 30.219 15.823 -18.604 1.00 65.44 77 THR A C 1
ATOM 548 O O . THR A 1 77 ? 29.335 15.163 -18.064 1.00 65.44 77 THR A O 1
ATOM 551 N N . VAL A 1 78 ? 30.262 16.048 -19.914 1.00 77.31 78 VAL A N 1
ATOM 552 C CA . VAL A 1 78 ? 29.326 15.523 -20.909 1.00 77.31 78 VAL A CA 1
ATOM 553 C C . VAL A 1 78 ? 30.151 14.791 -21.968 1.00 77.31 78 VAL A C 1
ATOM 555 O O . VAL A 1 78 ? 31.235 15.252 -22.338 1.00 77.31 78 VAL A O 1
ATOM 558 N N . ILE A 1 79 ? 29.671 13.645 -22.448 1.00 80.31 79 ILE A N 1
ATOM 559 C CA . ILE A 1 79 ? 30.345 12.865 -23.495 1.00 80.31 79 ILE A CA 1
ATOM 560 C C . ILE A 1 79 ? 29.752 13.258 -24.845 1.00 80.31 79 ILE A C 1
ATOM 562 O O . ILE A 1 79 ? 28.590 12.968 -25.115 1.00 80.31 79 ILE A O 1
ATOM 566 N N . ALA A 1 80 ? 30.562 13.901 -25.689 1.00 81.50 80 ALA A N 1
ATOM 567 C CA . ALA A 1 80 ? 30.147 14.322 -27.022 1.00 81.50 80 ALA A CA 1
ATOM 568 C C . ALA A 1 80 ? 29.757 13.122 -27.911 1.00 81.50 80 ALA A C 1
ATOM 570 O O . ALA A 1 80 ? 30.361 12.050 -27.789 1.00 81.50 80 ALA A O 1
ATOM 571 N N . PRO A 1 81 ? 28.804 13.306 -28.841 1.00 84.00 81 PRO A N 1
ATOM 572 C CA . PRO A 1 81 ? 28.384 12.256 -29.756 1.00 84.00 81 PRO A CA 1
ATOM 573 C C . PRO A 1 81 ? 29.551 11.770 -30.632 1.00 84.00 81 PRO A C 1
ATOM 575 O O . PRO A 1 81 ? 30.417 12.573 -31.008 1.00 84.00 81 PRO A O 1
ATOM 578 N N . PRO A 1 82 ? 29.585 10.479 -31.017 1.00 83.50 82 PRO A N 1
ATOM 579 C CA . PRO A 1 82 ? 30.606 9.964 -31.919 1.00 83.50 82 PRO A CA 1
ATOM 580 C C . PRO A 1 82 ? 30.577 10.722 -33.260 1.00 83.50 82 PRO A C 1
ATOM 582 O O . PRO A 1 82 ? 29.596 10.614 -33.994 1.00 83.50 82 PRO A O 1
ATOM 585 N N . PRO A 1 83 ? 31.651 11.435 -33.657 1.00 79.88 83 PRO A N 1
ATOM 586 C CA . PRO A 1 83 ? 31.641 12.301 -34.846 1.00 79.88 83 PRO A CA 1
ATOM 587 C C . PRO A 1 83 ? 31.528 11.526 -36.168 1.00 79.88 83 PRO A C 1
ATOM 589 O O . PRO A 1 83 ? 31.367 12.113 -37.237 1.00 79.88 83 PRO A O 1
ATOM 592 N N . ALA A 1 84 ? 31.680 10.201 -36.110 1.00 82.06 84 ALA A N 1
ATOM 593 C CA . ALA A 1 84 ? 31.522 9.306 -37.243 1.00 82.06 84 ALA A CA 1
ATOM 594 C C . ALA A 1 84 ? 30.054 8.994 -37.560 1.00 82.06 84 ALA A C 1
ATOM 596 O O . ALA A 1 84 ? 29.776 8.625 -38.697 1.00 82.06 84 ALA A O 1
ATOM 597 N N . LEU A 1 85 ? 29.148 9.136 -36.588 1.00 85.62 85 LEU A N 1
ATOM 598 C CA . LEU A 1 85 ? 27.751 8.743 -36.725 1.00 85.62 85 LEU A CA 1
ATOM 599 C C . LEU A 1 85 ? 26.852 9.967 -36.962 1.00 85.62 85 LEU A C 1
ATOM 601 O O . LEU A 1 85 ? 27.093 11.035 -36.394 1.00 85.62 85 LEU A O 1
ATOM 605 N N . PRO A 1 86 ? 25.817 9.835 -37.805 1.00 87.94 86 PRO A N 1
ATOM 606 C CA . PRO A 1 86 ? 24.788 10.849 -37.960 1.00 87.94 86 PRO A CA 1
ATOM 607 C C . PRO A 1 86 ? 23.947 10.957 -36.675 1.00 87.94 86 PRO A C 1
ATOM 609 O O . PRO A 1 86 ? 23.786 9.986 -35.936 1.00 87.94 86 PRO A O 1
ATOM 612 N N . ILE A 1 87 ? 23.393 12.140 -36.400 1.00 85.00 87 ILE A N 1
ATOM 613 C CA . ILE A 1 87 ? 22.705 12.432 -35.129 1.00 85.00 87 ILE A CA 1
ATOM 614 C C . ILE A 1 87 ? 21.450 11.567 -34.916 1.00 85.00 87 ILE A C 1
ATOM 616 O O . ILE A 1 87 ? 21.025 11.324 -33.788 1.00 85.00 87 ILE A O 1
ATOM 620 N N . GLU A 1 88 ? 20.848 11.055 -35.992 1.00 86.75 88 GLU A N 1
ATOM 621 C CA . GLU A 1 88 ? 19.709 10.137 -35.927 1.00 86.75 88 GLU A CA 1
ATOM 622 C C . GLU A 1 88 ? 20.095 8.760 -35.367 1.00 86.75 88 GLU A C 1
ATOM 624 O O . GLU A 1 88 ? 19.247 8.084 -34.782 1.00 86.75 88 GLU A O 1
ATOM 629 N N . GLN A 1 89 ? 21.368 8.379 -35.507 1.00 90.75 89 GLN A N 1
ATOM 630 C CA . GLN A 1 89 ? 21.972 7.162 -34.963 1.00 90.75 89 GLN A CA 1
ATOM 631 C C . GLN A 1 89 ? 22.667 7.404 -33.622 1.00 90.75 89 GLN A C 1
ATOM 633 O O . GLN A 1 89 ? 23.435 6.562 -33.166 1.00 90.75 89 GLN A O 1
ATOM 638 N N . VAL A 1 90 ? 22.415 8.535 -32.969 1.00 91.44 90 VAL A N 1
ATOM 639 C CA . VAL A 1 90 ? 22.927 8.802 -31.628 1.00 91.44 90 VAL A CA 1
ATOM 640 C C . VAL A 1 90 ? 21.764 8.941 -30.656 1.00 91.44 90 VAL A C 1
ATOM 642 O O . VAL A 1 90 ? 20.717 9.528 -30.963 1.00 91.44 90 VAL A O 1
ATOM 645 N N . GLY A 1 91 ? 21.929 8.334 -29.484 1.00 93.50 91 GLY A N 1
ATOM 646 C CA . GLY A 1 91 ? 21.027 8.520 -28.361 1.00 93.50 91 GLY A CA 1
ATOM 647 C C . GLY A 1 91 ? 21.789 8.636 -27.053 1.00 93.50 91 GLY A C 1
ATOM 648 O O . GLY A 1 91 ? 22.811 7.979 -26.850 1.00 93.50 91 GLY A O 1
ATOM 649 N N . PHE A 1 92 ? 21.277 9.465 -26.150 1.00 93.06 92 PHE A N 1
ATOM 650 C CA . PHE A 1 92 ? 21.938 9.691 -24.872 1.00 93.06 92 PHE A CA 1
ATOM 651 C C . PHE A 1 92 ? 21.730 8.525 -23.894 1.00 93.06 92 PHE A C 1
ATOM 653 O O . PHE A 1 92 ? 20.707 7.831 -23.943 1.00 93.06 92 PHE A O 1
ATOM 660 N N . VAL A 1 93 ? 22.684 8.320 -22.983 1.00 91.00 93 VAL A N 1
ATOM 661 C CA . VAL A 1 93 ? 22.657 7.246 -21.968 1.00 91.00 93 VAL A CA 1
ATOM 662 C C . VAL A 1 93 ? 22.600 7.756 -20.526 1.00 91.00 93 VAL A C 1
ATOM 664 O O . VAL A 1 93 ? 22.828 6.986 -19.595 1.00 91.00 93 VAL A O 1
ATOM 667 N N . ASP A 1 94 ? 22.270 9.034 -20.332 1.00 88.31 94 ASP A N 1
ATOM 668 C CA . ASP A 1 94 ? 22.248 9.680 -19.018 1.00 88.31 94 ASP A CA 1
ATOM 669 C C . ASP A 1 94 ? 21.381 8.937 -17.990 1.00 88.31 94 ASP A C 1
ATOM 671 O O . ASP A 1 94 ? 20.225 8.570 -18.237 1.00 88.31 94 ASP A O 1
ATOM 675 N N . ALA A 1 95 ? 21.949 8.755 -16.799 1.00 85.38 95 ALA A N 1
ATOM 676 C CA . ALA A 1 95 ? 21.291 8.128 -15.666 1.00 85.38 95 ALA A CA 1
ATOM 677 C C . ALA A 1 95 ? 20.691 9.182 -14.729 1.00 85.38 95 ALA A C 1
ATOM 679 O O . ALA A 1 95 ? 21.358 10.130 -14.319 1.00 85.38 95 ALA A O 1
ATOM 680 N N . LEU A 1 96 ? 19.432 8.980 -14.334 1.00 85.75 96 LEU A N 1
ATOM 681 C CA . LEU A 1 96 ? 18.780 9.783 -13.302 1.00 85.75 96 LEU A CA 1
ATOM 682 C C . LEU A 1 96 ? 18.754 9.006 -11.990 1.00 85.75 96 LEU A C 1
ATOM 684 O O . LEU A 1 96 ? 18.078 7.981 -11.876 1.00 85.75 96 LEU A O 1
ATOM 688 N N . LEU A 1 97 ? 19.474 9.516 -10.995 1.00 87.06 97 LEU A N 1
ATOM 689 C CA . LEU A 1 97 ? 19.470 8.963 -9.646 1.00 87.06 97 LEU A CA 1
ATOM 690 C C . LEU A 1 97 ? 18.341 9.586 -8.821 1.00 87.06 97 LEU A C 1
ATOM 692 O O . LEU A 1 97 ? 18.058 10.784 -8.908 1.00 87.06 97 LEU A O 1
ATOM 696 N N . ASP A 1 98 ? 17.686 8.763 -8.013 1.00 89.62 98 ASP A N 1
ATOM 697 C CA . ASP A 1 98 ? 16.758 9.230 -6.992 1.00 89.62 98 ASP A CA 1
ATOM 698 C C . ASP A 1 98 ? 17.526 9.793 -5.783 1.00 89.62 98 ASP A C 1
ATOM 700 O O . ASP A 1 98 ? 18.738 9.628 -5.650 1.00 89.62 98 ASP A O 1
ATOM 704 N N . ALA A 1 99 ? 16.814 10.454 -4.866 1.00 87.25 99 ALA A N 1
ATOM 705 C CA . ALA A 1 99 ? 17.414 11.097 -3.691 1.00 87.25 99 ALA A CA 1
ATOM 706 C C . ALA A 1 99 ? 18.177 10.129 -2.763 1.00 87.25 99 ALA A C 1
ATOM 708 O O . ALA A 1 99 ? 19.010 10.562 -1.971 1.00 87.25 99 ALA A O 1
ATOM 709 N N . ASP A 1 100 ? 17.887 8.831 -2.848 1.00 86.06 100 ASP A N 1
ATOM 710 C CA . ASP A 1 100 ? 18.558 7.766 -2.104 1.00 86.06 100 ASP A CA 1
ATOM 711 C C . ASP A 1 100 ? 19.699 7.094 -2.892 1.00 86.06 100 ASP A C 1
ATOM 713 O O . ASP A 1 100 ? 20.230 6.081 -2.448 1.00 86.06 100 ASP A O 1
ATOM 717 N N . GLY A 1 101 ? 20.067 7.638 -4.057 1.00 84.62 101 GLY A N 1
ATOM 718 C CA . GLY A 1 101 ? 21.156 7.149 -4.904 1.00 84.62 101 GLY A CA 1
ATOM 719 C C . GLY A 1 101 ? 20.785 5.991 -5.832 1.00 84.62 101 GLY A C 1
ATOM 720 O O . GLY A 1 101 ? 21.605 5.597 -6.656 1.00 84.62 101 GLY A O 1
ATOM 721 N N . ASN A 1 102 ? 19.561 5.460 -5.748 1.00 88.62 102 ASN A N 1
ATOM 722 C CA . ASN A 1 102 ? 19.114 4.379 -6.623 1.00 88.62 102 ASN A CA 1
ATOM 723 C C . ASN A 1 102 ? 18.585 4.914 -7.964 1.00 88.62 102 ASN A C 1
ATOM 725 O O . ASN A 1 102 ? 17.869 5.913 -8.015 1.00 88.62 102 ASN A O 1
ATOM 729 N N . GLN A 1 103 ? 18.853 4.198 -9.050 1.00 90.69 103 GLN A N 1
ATOM 730 C CA . GLN A 1 103 ? 18.280 4.439 -10.366 1.00 90.69 103 GLN A CA 1
ATOM 731 C C . GLN A 1 103 ? 17.034 3.572 -10.570 1.00 90.69 103 GLN A C 1
ATOM 733 O O . GLN A 1 103 ? 17.110 2.360 -10.776 1.00 90.69 103 GLN A O 1
ATOM 738 N N . ARG A 1 104 ? 15.863 4.213 -10.544 1.00 92.00 104 ARG A N 1
ATOM 739 C CA . ARG A 1 104 ? 14.561 3.570 -10.822 1.00 92.00 104 ARG A CA 1
ATOM 740 C C . ARG A 1 104 ? 13.876 4.117 -12.067 1.00 92.00 104 ARG A C 1
ATOM 742 O O . ARG A 1 104 ? 12.888 3.550 -12.533 1.00 92.00 104 ARG A O 1
ATOM 749 N N . ARG A 1 105 ? 14.390 5.232 -12.581 1.00 93.56 105 ARG A N 1
ATOM 750 C CA . ARG A 1 105 ? 13.816 6.014 -13.670 1.00 93.56 105 ARG A CA 1
ATOM 751 C C . ARG A 1 105 ? 14.725 5.943 -14.889 1.00 93.56 105 ARG A C 1
ATOM 753 O O . ARG A 1 105 ? 15.949 5.922 -14.766 1.00 93.56 105 ARG A O 1
ATOM 760 N N . SER A 1 106 ? 14.111 5.920 -16.063 1.00 94.12 106 SER A N 1
ATOM 761 C CA . SER A 1 106 ? 14.787 6.050 -17.348 1.00 94.12 106 SER A CA 1
ATOM 762 C C . SER A 1 106 ? 14.340 7.351 -18.001 1.00 94.12 106 SER A C 1
ATOM 764 O O . SER A 1 106 ? 13.140 7.606 -18.124 1.00 94.12 106 SER A O 1
ATOM 766 N N . LEU A 1 107 ? 15.308 8.181 -18.386 1.00 94.62 107 LEU A N 1
ATOM 767 C CA . LEU A 1 107 ? 15.078 9.382 -19.176 1.00 94.62 107 LEU A CA 1
ATOM 768 C C . LEU A 1 107 ? 14.998 8.966 -20.647 1.00 94.62 107 LEU A C 1
ATOM 770 O O . LEU A 1 107 ? 15.954 8.429 -21.191 1.00 94.62 107 LEU A O 1
ATOM 774 N N . LEU A 1 108 ? 13.843 9.174 -21.271 1.00 95.81 108 LEU A N 1
ATOM 775 C CA . LEU A 1 108 ? 13.532 8.735 -22.632 1.00 95.81 108 LEU A CA 1
ATOM 776 C C . LEU A 1 108 ? 13.820 9.813 -23.674 1.00 95.81 108 LEU A C 1
ATOM 778 O O . LEU A 1 108 ? 14.216 9.496 -24.796 1.00 95.81 108 LEU A O 1
ATOM 782 N N . GLY A 1 109 ? 13.641 11.077 -23.297 1.00 93.94 109 GLY A N 1
ATOM 783 C CA . GLY A 1 109 ? 13.947 12.228 -24.137 1.00 93.94 109 GLY A CA 1
ATOM 784 C C . GLY A 1 109 ? 14.144 13.489 -23.308 1.00 93.94 109 GLY A C 1
ATOM 785 O O . GLY A 1 109 ? 13.464 13.692 -22.302 1.00 93.94 109 GLY A O 1
ATOM 786 N N . ALA A 1 110 ? 15.074 14.341 -23.716 1.00 91.38 110 ALA A N 1
ATOM 787 C CA . ALA A 1 110 ? 15.435 15.542 -22.975 1.00 91.38 110 ALA A CA 1
ATOM 788 C C . ALA A 1 110 ? 15.881 16.656 -23.917 1.00 91.38 110 ALA A C 1
ATOM 790 O O . ALA A 1 110 ? 16.286 16.410 -25.052 1.00 91.38 110 ALA A O 1
ATOM 791 N N . LYS A 1 111 ? 15.800 17.898 -23.435 1.00 87.50 111 LYS A N 1
ATOM 792 C CA . LYS A 1 111 ? 16.421 19.030 -24.120 1.00 87.50 111 LYS A CA 1
ATOM 793 C C . LYS A 1 111 ? 17.881 19.123 -23.696 1.00 87.50 111 LYS A C 1
ATOM 795 O O . LYS A 1 111 ? 18.169 19.083 -22.504 1.00 87.50 111 LYS A O 1
ATOM 800 N N . THR A 1 112 ? 18.769 19.265 -24.667 1.00 80.81 112 THR A N 1
ATOM 801 C CA . THR A 1 112 ? 20.187 19.559 -24.452 1.00 80.81 112 THR A CA 1
ATOM 802 C C . THR A 1 112 ? 20.373 20.990 -23.949 1.00 80.81 112 THR A C 1
ATOM 804 O O . THR A 1 112 ? 19.440 21.799 -23.965 1.00 80.81 112 THR A O 1
ATOM 807 N N . ILE A 1 113 ? 21.605 21.323 -23.555 1.00 74.62 113 ILE A N 1
ATOM 808 C CA . ILE A 1 113 ? 22.012 22.692 -23.198 1.00 74.62 113 ILE A CA 1
ATOM 809 C C . ILE A 1 113 ? 21.730 23.670 -24.354 1.00 74.62 113 ILE A C 1
ATOM 811 O O . ILE A 1 113 ? 21.282 24.791 -24.118 1.00 74.62 113 ILE A O 1
ATOM 815 N N . ASP A 1 114 ? 21.893 23.214 -25.598 1.00 78.62 114 ASP A N 1
ATOM 816 C CA . ASP A 1 114 ? 21.648 24.006 -26.809 1.00 78.62 114 ASP A CA 1
ATOM 817 C C . ASP A 1 114 ? 20.151 24.123 -27.161 1.00 78.62 114 ASP A C 1
ATOM 819 O O . ASP A 1 114 ? 19.769 24.779 -28.131 1.00 78.62 114 ASP A O 1
ATOM 823 N N . GLY A 1 115 ? 19.276 23.484 -26.377 1.00 80.75 115 GLY A N 1
ATOM 824 C CA . GLY A 1 115 ? 17.825 23.514 -26.535 1.00 80.75 115 GLY A CA 1
ATOM 825 C C . GLY A 1 115 ? 17.265 22.508 -27.544 1.00 80.75 115 GLY A C 1
ATOM 826 O O . GLY A 1 115 ? 16.041 22.440 -27.700 1.00 80.75 115 GLY A O 1
ATOM 827 N N . SER A 1 116 ? 18.113 21.708 -28.201 1.00 85.75 116 SER A N 1
ATOM 828 C CA . SER A 1 116 ? 17.676 20.633 -29.099 1.00 85.75 116 SER A CA 1
ATOM 829 C C . SER A 1 116 ? 17.068 19.477 -28.304 1.00 85.75 116 SER A C 1
ATOM 831 O O . SER A 1 116 ? 17.556 19.116 -27.235 1.00 85.75 116 SER A O 1
ATOM 833 N N . TYR A 1 117 ? 15.972 18.902 -28.800 1.00 89.12 117 TYR A N 1
ATOM 834 C CA . TYR A 1 117 ? 15.365 17.729 -28.174 1.00 89.12 117 TYR A CA 1
ATOM 835 C C . TYR A 1 117 ? 16.045 16.467 -28.698 1.00 89.12 117 TYR A C 1
ATOM 837 O O . TYR A 1 117 ? 16.038 16.224 -29.904 1.00 89.12 117 TYR A O 1
ATOM 845 N N . GLN A 1 118 ? 16.619 15.679 -27.797 1.00 91.31 118 GLN A N 1
ATOM 846 C CA . GLN A 1 118 ? 17.288 14.426 -28.120 1.00 91.31 118 GLN A CA 1
ATOM 847 C C . GLN A 1 118 ? 16.545 13.244 -27.506 1.00 91.31 118 GLN A C 1
ATOM 849 O O . GLN A 1 118 ? 15.852 13.380 -26.495 1.00 91.31 118 GLN A O 1
ATOM 854 N N . PHE A 1 119 ? 16.679 12.085 -28.148 1.00 95.12 119 PHE A N 1
ATOM 855 C CA . PHE A 1 119 ? 16.121 10.823 -27.677 1.00 95.12 119 PHE A CA 1
ATOM 856 C C . PHE A 1 119 ? 17.202 9.992 -27.000 1.00 95.12 119 PHE A C 1
ATOM 858 O O . PHE A 1 119 ? 18.359 9.994 -27.414 1.00 95.12 119 PHE A O 1
ATOM 865 N N . SER A 1 120 ? 16.802 9.252 -25.975 1.00 95.56 120 SER A N 1
ATOM 866 C CA . SER A 1 120 ? 17.674 8.292 -25.309 1.00 95.56 120 SER A CA 1
ATOM 867 C C . SER A 1 120 ? 18.065 7.155 -26.246 1.00 95.56 120 SER A C 1
ATOM 869 O O . SER A 1 120 ? 17.338 6.815 -27.188 1.00 95.56 120 SER A O 1
ATOM 871 N N . MET A 1 121 ? 19.178 6.498 -25.933 1.00 95.44 121 MET A N 1
ATOM 872 C CA . MET A 1 121 ? 19.611 5.291 -26.629 1.00 95.44 121 MET A CA 1
ATOM 873 C C . MET A 1 121 ? 18.517 4.212 -26.613 1.00 95.44 121 MET A C 1
ATOM 875 O O . MET A 1 121 ? 18.261 3.590 -27.640 1.00 95.44 121 MET A O 1
ATOM 879 N N . ALA A 1 122 ? 17.793 4.052 -25.499 1.00 96.44 122 ALA A N 1
ATOM 880 C CA . ALA A 1 122 ? 16.692 3.093 -25.393 1.00 96.44 122 ALA A CA 1
ATOM 881 C C . ALA A 1 122 ? 15.560 3.356 -26.406 1.00 96.44 122 ALA A C 1
ATOM 883 O O . ALA A 1 122 ? 15.060 2.419 -27.031 1.00 96.44 122 ALA A O 1
ATOM 884 N N . ILE A 1 123 ? 15.181 4.623 -26.617 1.00 97.00 123 ILE A N 1
ATOM 885 C CA . ILE A 1 123 ? 14.167 5.004 -27.613 1.00 97.00 123 ILE A CA 1
ATOM 886 C C . ILE A 1 123 ? 14.684 4.817 -29.039 1.00 97.00 123 ILE A C 1
ATOM 888 O O . ILE A 1 123 ? 13.939 4.327 -29.891 1.00 97.00 123 ILE A O 1
ATOM 892 N N . ARG A 1 124 ? 15.946 5.169 -29.310 1.00 96.25 124 ARG A N 1
ATOM 893 C CA . ARG A 1 124 ? 16.572 4.971 -30.627 1.00 96.25 124 ARG A CA 1
ATOM 894 C C . ARG A 1 124 ? 16.598 3.493 -31.012 1.00 96.25 124 ARG A C 1
ATOM 896 O O . ARG A 1 124 ? 16.143 3.136 -32.095 1.00 96.25 124 ARG A O 1
ATOM 903 N N . LEU A 1 125 ? 17.038 2.640 -30.091 1.00 96.50 125 LEU A N 1
ATOM 904 C CA . LEU A 1 125 ? 17.085 1.190 -30.271 1.00 96.50 125 LEU A CA 1
ATOM 905 C C . LEU A 1 125 ? 15.692 0.584 -30.459 1.00 96.50 125 LEU A C 1
ATOM 907 O O . LEU A 1 125 ? 15.488 -0.199 -31.384 1.00 96.50 125 LEU A O 1
ATOM 911 N N . ALA A 1 126 ? 14.723 0.965 -29.620 1.00 96.94 126 ALA A N 1
ATOM 912 C CA . ALA A 1 126 ? 13.348 0.492 -29.756 1.00 96.94 126 ALA A CA 1
ATOM 913 C C . ALA A 1 126 ? 12.738 0.918 -31.100 1.00 96.94 126 ALA A C 1
ATOM 915 O O . ALA A 1 126 ? 12.148 0.093 -31.789 1.00 96.94 126 ALA A O 1
ATOM 916 N N . SER A 1 127 ? 12.942 2.173 -31.513 1.00 96.25 127 SER A N 1
ATOM 917 C CA . SER A 1 127 ? 12.447 2.687 -32.796 1.00 96.25 127 SER A CA 1
ATOM 918 C C . SER A 1 127 ? 13.064 1.948 -33.983 1.00 96.25 127 SER A C 1
ATOM 920 O O . SER A 1 127 ? 12.343 1.553 -34.894 1.00 96.25 127 SER A O 1
ATOM 922 N N . ALA A 1 128 ? 14.379 1.708 -33.961 1.00 94.25 128 ALA A N 1
ATOM 923 C CA . ALA A 1 128 ? 15.071 0.973 -35.017 1.00 94.25 128 ALA A CA 1
ATOM 924 C C . ALA A 1 128 ? 14.595 -0.487 -35.120 1.00 94.25 128 ALA A C 1
ATOM 926 O O . ALA A 1 128 ? 14.395 -0.993 -36.220 1.00 94.25 128 ALA A O 1
ATOM 927 N N . TYR A 1 129 ? 14.361 -1.154 -33.986 1.00 95.12 129 TYR A N 1
ATOM 928 C CA . TYR A 1 129 ? 13.894 -2.544 -33.952 1.00 95.12 129 TYR A CA 1
ATOM 929 C C . TYR A 1 129 ? 12.424 -2.704 -34.373 1.00 95.12 129 TYR A C 1
ATOM 931 O O . TYR A 1 129 ? 12.038 -3.695 -34.996 1.00 95.12 129 TYR A O 1
ATOM 939 N N . LEU A 1 130 ? 11.585 -1.725 -34.033 1.00 95.94 130 LEU A N 1
ATOM 940 C CA . LEU A 1 130 ? 10.149 -1.744 -34.310 1.00 95.94 130 LEU A CA 1
ATOM 941 C C . LEU A 1 130 ? 9.799 -1.215 -35.712 1.00 95.94 130 LEU A C 1
ATOM 943 O O . LEU A 1 130 ? 8.784 -1.628 -36.273 1.00 95.94 130 LEU A O 1
ATOM 947 N N . ALA A 1 131 ? 10.649 -0.387 -36.327 1.00 94.81 131 ALA A N 1
ATOM 948 C CA . ALA A 1 131 ? 10.398 0.174 -37.656 1.00 94.81 131 ALA A CA 1
ATOM 949 C C . ALA A 1 131 ? 10.171 -0.885 -38.762 1.00 94.81 131 ALA A C 1
ATOM 951 O O . ALA A 1 131 ? 9.212 -0.728 -39.522 1.00 94.81 131 ALA A O 1
ATOM 952 N N . PRO A 1 132 ? 10.937 -1.998 -38.845 1.00 93.44 132 PRO A N 1
ATOM 953 C CA . PRO A 1 132 ? 10.653 -3.089 -39.786 1.00 93.44 132 PRO A CA 1
ATOM 954 C C . PRO A 1 132 ? 9.286 -3.759 -39.583 1.00 93.44 132 PRO A C 1
ATOM 956 O O . PRO A 1 132 ? 8.739 -4.331 -40.522 1.00 93.44 132 PRO A O 1
ATOM 959 N N . HIS A 1 133 ? 8.713 -3.663 -38.378 1.00 93.94 133 HIS A N 1
ATOM 960 C CA . HIS A 1 133 ? 7.368 -4.149 -38.060 1.00 93.94 133 HIS A CA 1
ATOM 961 C C . HIS A 1 133 ? 6.271 -3.127 -38.419 1.00 93.94 133 HIS A C 1
ATOM 963 O O . HIS A 1 133 ? 5.100 -3.356 -38.128 1.00 93.94 133 HIS A O 1
ATOM 969 N N . GLY A 1 134 ? 6.630 -1.998 -39.043 1.00 95.81 134 GLY A N 1
ATOM 970 C CA . GLY A 1 134 ? 5.706 -0.915 -39.388 1.00 95.81 134 GLY A CA 1
ATOM 971 C C . GLY A 1 134 ? 5.290 -0.051 -38.196 1.00 95.81 134 GLY A C 1
ATOM 972 O O . GLY A 1 134 ? 4.346 0.726 -38.311 1.00 95.81 134 GLY A O 1
ATOM 973 N N . ILE A 1 135 ? 5.975 -0.181 -37.057 1.00 97.25 135 ILE A N 1
ATOM 974 C CA . ILE A 1 135 ? 5.658 0.532 -35.820 1.00 97.25 135 ILE A CA 1
ATOM 975 C C . ILE A 1 135 ? 6.640 1.693 -35.664 1.00 97.25 135 ILE A C 1
ATOM 977 O O . ILE A 1 135 ? 7.848 1.490 -35.544 1.00 97.25 135 ILE A O 1
ATOM 981 N N . ILE A 1 136 ? 6.112 2.916 -35.654 1.00 96.75 136 ILE A N 1
ATOM 982 C CA . ILE A 1 136 ? 6.889 4.152 -35.520 1.00 96.75 136 ILE A CA 1
ATOM 983 C C . ILE A 1 136 ? 6.621 4.830 -34.174 1.00 96.75 136 ILE A C 1
ATOM 985 O O . ILE A 1 136 ? 5.586 4.608 -33.544 1.00 96.75 136 ILE A O 1
ATOM 989 N N . LEU A 1 137 ? 7.578 5.648 -33.733 1.00 96.81 137 LEU A N 1
ATOM 990 C CA . LEU A 1 137 ? 7.440 6.472 -32.538 1.00 96.81 137 LEU A CA 1
ATOM 991 C C . LEU A 1 137 ? 6.522 7.664 -32.827 1.00 96.81 137 LEU A C 1
ATOM 993 O O . LEU A 1 137 ? 6.781 8.451 -33.736 1.00 96.81 137 LEU A O 1
ATOM 997 N N . GLU A 1 138 ? 5.487 7.824 -32.012 1.00 96.50 138 GLU A N 1
ATOM 998 C CA . GLU A 1 138 ? 4.517 8.912 -32.104 1.00 96.50 138 GLU A CA 1
ATOM 999 C C . GLU A 1 138 ? 4.267 9.526 -30.719 1.00 96.50 138 GLU A C 1
ATOM 1001 O O . GLU A 1 138 ? 4.679 8.989 -29.688 1.00 96.50 138 GLU A O 1
ATOM 1006 N N . ASN A 1 139 ? 3.555 10.651 -30.681 1.00 95.69 139 ASN A N 1
ATOM 1007 C CA . ASN A 1 139 ? 3.057 11.193 -29.420 1.00 95.69 139 ASN A CA 1
ATOM 1008 C C . ASN A 1 139 ? 1.859 10.372 -28.915 1.00 95.69 139 ASN A C 1
ATOM 1010 O O . ASN A 1 139 ? 1.110 9.754 -29.690 1.00 95.69 139 ASN A O 1
ATOM 1014 N N . GLY A 1 140 ? 1.671 10.384 -27.599 1.00 94.38 140 GLY A N 1
ATOM 1015 C CA . GLY A 1 140 ? 0.515 9.794 -26.947 1.00 94.38 140 GLY A CA 1
ATOM 1016 C C . GLY A 1 140 ? -0.795 10.441 -27.400 1.00 94.38 140 GLY A C 1
ATOM 1017 O O . GLY A 1 140 ? -0.865 11.617 -27.753 1.00 94.38 140 GLY A O 1
ATOM 1018 N N . ILE A 1 141 ? -1.845 9.629 -27.403 1.00 93.94 141 ILE A N 1
ATOM 1019 C CA . ILE A 1 141 ? -3.228 9.999 -27.702 1.00 93.94 141 ILE A CA 1
ATOM 1020 C C . ILE A 1 141 ? -3.892 10.563 -26.439 1.00 93.94 141 ILE A C 1
ATOM 1022 O O . ILE A 1 141 ? -4.582 11.578 -26.508 1.00 93.94 141 ILE A O 1
ATOM 1026 N N . ARG A 1 142 ? -3.697 9.911 -25.282 1.00 91.88 142 ARG A N 1
ATOM 1027 C CA . ARG A 1 142 ? -4.258 10.347 -23.988 1.00 91.88 142 ARG A CA 1
ATOM 1028 C C . ARG A 1 142 ? -3.421 11.440 -23.336 1.00 91.88 142 ARG A C 1
ATOM 1030 O O . ARG A 1 142 ? -3.981 12.373 -22.769 1.00 91.88 142 ARG A O 1
ATOM 1037 N N . ASP A 1 143 ? -2.102 11.320 -23.431 1.00 90.81 143 ASP A N 1
ATOM 1038 C CA . ASP A 1 143 ? -1.141 12.316 -22.965 1.00 90.81 143 ASP A CA 1
ATOM 1039 C C . ASP A 1 143 ? -0.259 12.757 -24.147 1.00 90.81 143 ASP A C 1
ATOM 1041 O O . ASP A 1 143 ? 0.602 11.988 -24.577 1.00 90.81 143 ASP A O 1
ATOM 1045 N N . PRO A 1 144 ? -0.447 13.980 -24.681 1.00 91.44 144 PRO A N 1
ATOM 1046 C CA . PRO A 1 144 ? 0.323 14.476 -25.823 1.00 91.44 144 PRO A CA 1
ATOM 1047 C C . PRO A 1 144 ? 1.832 14.600 -25.581 1.00 91.44 144 PRO A C 1
ATOM 1049 O O . PRO A 1 144 ? 2.584 14.735 -26.545 1.00 91.44 144 PRO A O 1
ATOM 1052 N N . VAL A 1 145 ? 2.278 14.612 -24.319 1.00 90.56 145 VAL A N 1
ATOM 1053 C CA . VAL A 1 145 ? 3.702 14.686 -23.951 1.00 90.56 145 VAL A CA 1
ATOM 1054 C C . VAL A 1 145 ? 4.317 13.288 -23.852 1.00 90.56 145 VAL A C 1
ATOM 1056 O O . VAL A 1 145 ? 5.535 13.141 -23.975 1.00 90.56 145 VAL A O 1
ATOM 1059 N N . ALA A 1 146 ? 3.492 12.254 -23.662 1.00 94.56 146 ALA A N 1
ATOM 1060 C CA . ALA A 1 146 ? 3.938 10.872 -23.630 1.00 94.56 146 ALA A CA 1
ATOM 1061 C C . ALA A 1 146 ? 4.429 10.403 -25.002 1.00 94.56 146 ALA A C 1
ATOM 1063 O O . ALA A 1 146 ? 3.946 10.830 -26.050 1.00 94.56 146 ALA A O 1
ATOM 1064 N N . MET A 1 147 ? 5.381 9.477 -24.977 1.00 96.50 147 MET A N 1
ATOM 1065 C CA . MET A 1 147 ? 5.822 8.751 -26.163 1.00 96.50 147 MET A CA 1
ATOM 1066 C C . MET A 1 147 ? 4.967 7.495 -26.336 1.00 96.50 147 MET A C 1
ATOM 1068 O O . MET A 1 147 ? 4.590 6.852 -25.353 1.00 96.50 147 MET A O 1
ATOM 1072 N N . ARG A 1 148 ? 4.672 7.133 -27.583 1.00 97.56 148 ARG A N 1
ATOM 1073 C CA . ARG A 1 148 ? 3.827 5.991 -27.932 1.00 97.56 148 ARG A CA 1
ATOM 1074 C C . ARG A 1 148 ? 4.424 5.201 -29.089 1.00 97.56 148 ARG A C 1
ATOM 1076 O O . ARG A 1 148 ? 4.894 5.780 -30.063 1.00 97.56 148 ARG A O 1
ATOM 1083 N N . PHE A 1 149 ? 4.331 3.880 -28.992 1.00 97.62 149 PHE A N 1
ATOM 1084 C CA . PHE A 1 149 ? 4.560 2.951 -30.095 1.00 97.62 149 PHE A CA 1
ATOM 1085 C C . PHE A 1 149 ? 3.267 2.172 -30.336 1.00 97.62 149 PHE A C 1
ATOM 1087 O O . PHE A 1 149 ? 2.796 1.476 -29.436 1.00 97.62 149 PHE A O 1
ATOM 1094 N N . ASP A 1 150 ? 2.684 2.302 -31.530 1.00 94.50 150 ASP A N 1
ATOM 1095 C CA . ASP A 1 150 ? 1.380 1.708 -31.865 1.00 94.50 150 ASP A CA 1
ATOM 1096 C C . ASP A 1 150 ? 0.318 2.000 -30.777 1.00 94.50 150 ASP A C 1
ATOM 1098 O O . ASP A 1 150 ? 0.041 3.161 -30.487 1.00 94.50 150 ASP A O 1
ATOM 1102 N N . SER A 1 151 ? -0.272 1.000 -30.127 1.00 93.06 151 SER A N 1
ATOM 1103 C CA . SER A 1 151 ? -1.304 1.189 -29.103 1.00 93.06 151 SER A CA 1
ATOM 1104 C C . SER A 1 151 ? -0.745 1.445 -27.694 1.00 93.06 151 SER A C 1
ATOM 1106 O O . SER A 1 151 ? -1.505 1.766 -26.775 1.00 93.06 151 SER A O 1
ATOM 1108 N N . VAL A 1 152 ? 0.575 1.340 -27.505 1.00 96.81 152 VAL A N 1
ATOM 1109 C CA . VAL A 1 152 ? 1.235 1.397 -26.194 1.00 96.81 152 VAL A CA 1
ATOM 1110 C C . VAL A 1 152 ? 1.802 2.785 -25.912 1.00 96.81 152 VAL A C 1
ATOM 1112 O O . VAL A 1 152 ? 2.829 3.186 -26.459 1.00 96.81 152 VAL A O 1
ATOM 1115 N N . GLU A 1 153 ? 1.148 3.517 -25.012 1.00 96.56 153 GLU A N 1
ATOM 1116 C CA . GLU A 1 153 ? 1.656 4.779 -24.460 1.00 96.56 153 GLU A CA 1
ATOM 1117 C C . GLU A 1 153 ? 2.524 4.536 -23.228 1.00 96.56 153 GLU A C 1
ATOM 1119 O O . GLU A 1 153 ? 2.104 3.870 -22.278 1.00 96.56 153 GLU A O 1
ATOM 1124 N N . ILE A 1 154 ? 3.716 5.124 -23.228 1.00 97.25 154 ILE A N 1
ATOM 1125 C CA . ILE A 1 154 ? 4.681 4.987 -22.144 1.00 97.25 154 ILE A CA 1
ATOM 1126 C C . ILE A 1 154 ? 4.305 5.953 -21.007 1.00 97.25 154 ILE A C 1
ATOM 1128 O O . ILE A 1 154 ? 4.183 7.154 -21.256 1.00 97.25 154 ILE A O 1
ATOM 1132 N N . PRO A 1 155 ? 4.135 5.476 -19.757 1.00 95.94 155 PRO A N 1
ATOM 1133 C CA . PRO A 1 155 ? 3.796 6.332 -18.622 1.00 95.94 155 PRO A CA 1
ATOM 1134 C C . PRO A 1 155 ? 4.870 7.379 -18.357 1.00 95.94 155 PRO A C 1
ATOM 1136 O O . PRO A 1 155 ? 6.042 7.032 -18.187 1.00 95.94 155 PRO A O 1
ATOM 1139 N N . VAL A 1 156 ? 4.444 8.637 -18.268 1.00 95.31 156 VAL A N 1
ATOM 1140 C CA . VAL A 1 156 ? 5.313 9.771 -17.954 1.00 95.31 156 VAL A CA 1
ATOM 1141 C C . VAL A 1 156 ? 5.307 10.022 -16.451 1.00 95.31 156 VAL A C 1
ATOM 1143 O O . VAL A 1 156 ? 4.251 10.102 -15.821 1.00 95.31 156 VAL A O 1
ATOM 1146 N N . ILE A 1 157 ? 6.495 10.168 -15.872 1.00 95.12 157 ILE A N 1
ATOM 1147 C CA . ILE A 1 157 ? 6.654 10.552 -14.471 1.00 95.12 157 ILE A CA 1
ATOM 1148 C C . ILE A 1 157 ? 6.252 12.016 -14.303 1.00 95.12 157 ILE A C 1
ATOM 1150 O O . ILE A 1 157 ? 6.837 12.914 -14.899 1.00 95.12 157 ILE A O 1
ATOM 1154 N N . THR A 1 158 ? 5.269 12.249 -13.442 1.00 94.06 158 THR A N 1
ATOM 1155 C CA . THR A 1 158 ? 4.874 13.570 -12.950 1.00 94.06 158 THR A CA 1
ATOM 1156 C C . THR A 1 158 ? 5.541 13.854 -11.596 1.00 94.06 158 THR A C 1
ATOM 1158 O O . THR A 1 158 ? 6.034 12.930 -10.941 1.00 94.06 158 THR A O 1
ATOM 1161 N N . PRO A 1 159 ? 5.543 15.111 -11.107 1.00 93.75 159 PRO A N 1
AT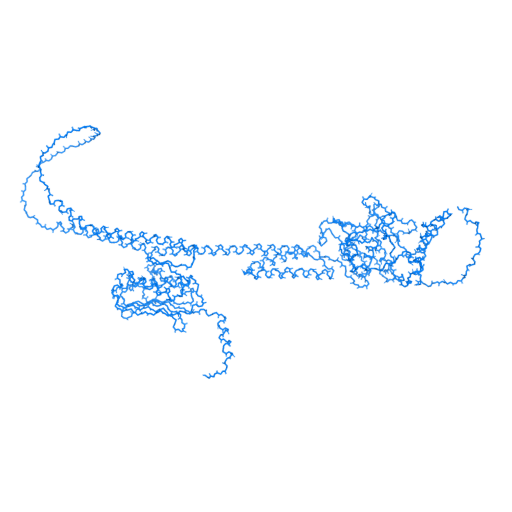OM 1162 C CA . PRO A 1 159 ? 6.170 15.441 -9.825 1.00 93.75 159 PRO A CA 1
ATOM 1163 C C . PRO A 1 159 ? 5.671 14.611 -8.629 1.00 93.75 159 PRO A C 1
ATOM 1165 O O . PRO A 1 159 ? 6.434 14.408 -7.687 1.00 93.75 159 PRO A O 1
ATOM 1168 N N . ASN A 1 160 ? 4.423 14.124 -8.663 1.00 92.81 160 ASN A N 1
ATOM 1169 C CA . ASN A 1 160 ? 3.808 13.310 -7.607 1.00 92.81 160 ASN A CA 1
ATOM 1170 C C . ASN A 1 160 ? 3.439 11.896 -8.093 1.00 92.81 160 ASN A C 1
ATOM 1172 O O . ASN A 1 160 ? 2.420 11.344 -7.693 1.00 92.81 160 ASN A O 1
ATOM 1176 N N . PHE A 1 161 ? 4.221 11.324 -9.011 1.00 92.88 161 PHE A N 1
ATOM 1177 C CA . PHE A 1 161 ? 3.921 10.015 -9.586 1.00 92.88 161 PHE A CA 1
ATOM 1178 C C . PHE A 1 161 ? 4.037 8.898 -8.535 1.00 92.88 161 PHE A C 1
ATOM 1180 O O . PHE A 1 161 ? 5.142 8.536 -8.122 1.00 92.88 161 PHE A O 1
ATOM 1187 N N . GLY A 1 162 ? 2.910 8.322 -8.113 1.00 90.56 162 GLY A N 1
ATOM 1188 C CA . GLY A 1 162 ? 2.877 7.226 -7.144 1.00 90.56 162 GLY A CA 1
ATOM 1189 C C . GLY A 1 162 ? 3.544 7.605 -5.817 1.00 90.56 162 GLY A C 1
ATOM 1190 O O . GLY A 1 162 ? 3.089 8.485 -5.097 1.00 90.56 162 GLY A O 1
ATOM 1191 N N . GLY A 1 163 ? 4.639 6.926 -5.458 1.00 88.50 163 GLY A N 1
ATOM 1192 C CA . GLY A 1 163 ? 5.384 7.216 -4.225 1.00 88.50 163 GLY A CA 1
ATOM 1193 C C . GLY A 1 163 ? 6.313 8.436 -4.285 1.00 88.50 163 GLY A C 1
ATOM 1194 O O . GLY A 1 163 ? 6.876 8.806 -3.253 1.00 88.50 163 GLY A O 1
ATOM 1195 N N . TYR A 1 164 ? 6.511 9.047 -5.457 1.00 92.44 164 TYR A N 1
ATOM 1196 C CA . TYR A 1 164 ? 7.333 10.252 -5.589 1.00 92.44 164 TYR A CA 1
ATOM 1197 C C . TYR A 1 164 ? 6.579 11.489 -5.092 1.00 92.44 164 TYR A C 1
ATOM 1199 O O . TYR A 1 164 ? 5.371 11.609 -5.264 1.00 92.44 164 TYR A O 1
ATOM 1207 N N . ALA A 1 165 ? 7.304 12.435 -4.491 1.00 91.19 165 ALA A N 1
ATOM 1208 C CA . ALA A 1 165 ? 6.740 13.694 -4.014 1.00 91.19 165 ALA A CA 1
ATOM 1209 C C . ALA A 1 165 ? 7.628 14.868 -4.430 1.00 91.19 165 ALA A C 1
ATOM 1211 O O . ALA A 1 165 ? 8.732 15.033 -3.908 1.00 91.19 165 ALA A O 1
ATOM 1212 N N . ARG A 1 166 ? 7.114 15.712 -5.332 1.00 92.25 166 ARG A N 1
ATOM 1213 C CA . ARG A 1 166 ? 7.823 16.861 -5.924 1.00 92.25 166 ARG A CA 1
ATOM 1214 C C . ARG A 1 166 ? 9.176 16.484 -6.544 1.00 92.25 166 ARG A C 1
ATOM 1216 O O . ARG A 1 166 ? 10.158 17.202 -6.367 1.00 92.25 166 ARG A O 1
ATOM 1223 N N . VAL A 1 167 ? 9.229 15.349 -7.238 1.00 93.00 167 VAL A N 1
ATOM 1224 C CA . VAL A 1 167 ? 10.433 14.938 -7.970 1.00 93.00 167 VAL A CA 1
ATOM 1225 C C . VAL A 1 167 ? 10.641 15.824 -9.200 1.00 93.00 167 VAL A C 1
ATOM 1227 O O . VAL A 1 167 ? 9.674 16.335 -9.771 1.00 93.00 167 VAL A O 1
ATOM 1230 N N . ASP A 1 168 ? 11.895 15.999 -9.620 1.00 89.81 168 ASP A N 1
ATOM 1231 C CA . ASP A 1 168 ? 12.191 16.608 -10.914 1.00 89.81 168 ASP A CA 1
ATOM 1232 C C . ASP A 1 168 ? 11.690 15.700 -12.048 1.00 89.81 168 ASP A C 1
ATOM 1234 O O . ASP A 1 168 ? 12.241 14.623 -12.308 1.00 89.81 168 ASP A O 1
ATOM 1238 N N . ALA A 1 169 ? 10.617 16.159 -12.687 1.00 89.94 169 ALA A N 1
ATOM 1239 C CA . ALA A 1 169 ? 9.948 15.540 -13.824 1.00 89.94 169 ALA A CA 1
ATOM 1240 C C . ALA A 1 169 ? 10.375 16.182 -15.162 1.00 89.94 169 ALA A C 1
ATOM 1242 O O . ALA A 1 169 ? 9.609 16.188 -16.123 1.00 89.94 169 ALA A O 1
ATOM 1243 N N . GLY A 1 170 ? 11.568 16.785 -15.223 1.00 88.56 170 GLY A N 1
ATOM 1244 C CA . GLY A 1 170 ? 12.130 17.359 -16.443 1.00 88.56 170 GLY A CA 1
ATOM 1245 C C . GLY A 1 170 ? 12.415 16.316 -17.531 1.00 88.56 170 GLY A C 1
ATOM 1246 O O . GLY A 1 170 ? 12.869 15.207 -17.257 1.00 88.56 170 GLY A O 1
ATOM 1247 N N . GLY A 1 171 ? 12.177 16.682 -18.792 1.00 89.88 171 GLY A N 1
ATOM 1248 C CA . GLY A 1 171 ? 12.243 15.733 -19.908 1.00 89.88 171 GLY A CA 1
ATOM 1249 C C . GLY A 1 171 ? 11.094 14.720 -19.879 1.00 89.88 171 GLY A C 1
ATOM 1250 O O . GLY A 1 171 ? 10.122 14.876 -19.149 1.00 89.88 171 GLY A O 1
ATOM 1251 N N . ASN A 1 172 ? 11.182 13.689 -20.711 1.00 94.31 172 ASN A N 1
ATOM 1252 C CA . ASN A 1 172 ? 10.239 12.579 -20.709 1.00 94.31 172 ASN A CA 1
ATOM 1253 C C . ASN A 1 172 ? 10.882 11.408 -19.966 1.00 94.31 172 ASN A C 1
ATOM 1255 O O . ASN A 1 172 ? 11.900 10.886 -20.414 1.00 94.31 172 ASN A O 1
ATOM 1259 N N . GLN A 1 173 ? 10.325 11.038 -18.816 1.00 95.50 173 GLN A N 1
ATOM 1260 C CA . GLN A 1 173 ? 10.866 10.007 -17.935 1.00 95.50 173 GLN A CA 1
ATOM 1261 C C . GLN A 1 173 ? 9.824 8.920 -17.684 1.00 95.50 173 GLN A C 1
ATOM 1263 O O . GLN A 1 173 ? 8.641 9.224 -17.549 1.00 95.50 173 GLN A O 1
ATOM 1268 N N . THR A 1 174 ? 10.268 7.675 -17.520 1.00 96.38 174 THR A N 1
ATOM 1269 C CA . THR A 1 174 ? 9.406 6.548 -17.135 1.00 96.38 174 THR A CA 1
ATOM 1270 C C . THR A 1 174 ? 10.055 5.685 -16.054 1.00 96.38 174 THR A C 1
ATOM 1272 O O . THR A 1 174 ? 11.276 5.715 -15.874 1.00 96.38 174 THR A O 1
ATOM 1275 N N . LEU A 1 175 ? 9.255 4.902 -15.326 1.00 96.25 175 LEU A N 1
ATOM 1276 C CA . LEU A 1 175 ? 9.785 3.915 -14.385 1.00 96.25 175 LEU A CA 1
ATOM 1277 C C . LEU A 1 175 ? 10.338 2.699 -15.122 1.00 96.25 175 LEU A C 1
ATOM 1279 O O . LEU A 1 175 ? 9.806 2.263 -16.142 1.00 96.25 175 LEU A O 1
ATOM 1283 N N . ILE A 1 176 ? 11.399 2.124 -14.566 1.00 94.88 176 ILE A N 1
ATOM 1284 C CA . ILE A 1 176 ? 12.000 0.904 -15.089 1.00 94.88 176 ILE A CA 1
ATOM 1285 C C . ILE A 1 176 ? 11.316 -0.296 -14.433 1.00 94.88 176 ILE A C 1
ATOM 1287 O O . ILE A 1 176 ? 11.441 -0.525 -13.229 1.00 94.88 176 ILE A O 1
ATOM 1291 N N . ASN A 1 177 ? 10.624 -1.102 -15.237 1.00 93.88 177 ASN A N 1
ATOM 1292 C CA . ASN A 1 177 ? 10.155 -2.420 -14.826 1.00 93.88 177 ASN A CA 1
ATOM 1293 C C . ASN A 1 177 ? 11.290 -3.440 -15.029 1.00 93.88 177 ASN A C 1
ATOM 1295 O O . ASN A 1 177 ? 11.434 -4.044 -16.100 1.00 93.88 177 ASN A O 1
ATOM 1299 N N . PHE A 1 178 ? 12.144 -3.604 -14.018 1.00 91.31 178 PHE A N 1
ATOM 1300 C CA . PHE A 1 178 ? 13.281 -4.525 -14.075 1.00 91.31 178 PHE A CA 1
ATOM 1301 C C . PHE A 1 178 ? 12.827 -5.973 -14.327 1.00 91.31 178 PHE A C 1
ATOM 1303 O O . PHE A 1 178 ? 11.810 -6.435 -13.813 1.00 91.31 178 PHE A O 1
ATOM 1310 N N . ARG A 1 179 ? 13.572 -6.702 -15.166 1.00 89.69 179 ARG A N 1
ATOM 1311 C CA . ARG A 1 179 ? 13.336 -8.142 -15.373 1.00 89.69 179 ARG A CA 1
ATOM 1312 C C . ARG A 1 179 ? 13.805 -8.896 -14.129 1.00 89.69 179 ARG A C 1
ATOM 1314 O O . ARG A 1 179 ? 14.830 -8.549 -13.552 1.00 89.69 179 ARG A O 1
ATOM 1321 N N . SER A 1 180 ? 13.061 -9.923 -13.736 1.00 83.31 180 SER A N 1
ATOM 1322 C CA . SER A 1 180 ? 13.407 -10.764 -12.590 1.00 83.31 180 SER A CA 1
ATOM 1323 C C . SER A 1 180 ? 14.525 -11.760 -12.920 1.00 83.31 180 SER A C 1
ATOM 1325 O O . SER A 1 180 ? 14.668 -12.184 -14.066 1.00 83.31 180 SER A O 1
ATOM 1327 N N . GLY A 1 181 ? 15.248 -12.198 -11.888 1.00 81.56 181 GLY A N 1
ATOM 1328 C CA . GLY A 1 181 ? 16.297 -13.218 -11.975 1.00 81.56 181 GLY A CA 1
ATOM 1329 C C . GLY A 1 181 ? 17.720 -12.643 -11.937 1.00 81.56 181 GLY A C 1
ATOM 1330 O O . GLY A 1 181 ? 17.897 -11.456 -12.190 1.00 81.56 181 GLY A O 1
ATOM 1331 N N . PRO A 1 182 ? 18.731 -13.476 -11.615 1.00 76.44 182 PRO A N 1
ATOM 1332 C CA . PRO A 1 182 ? 20.123 -13.041 -11.462 1.00 76.44 182 PRO A CA 1
ATOM 1333 C C . PRO A 1 182 ? 20.823 -12.684 -12.780 1.00 76.44 182 PRO A C 1
ATOM 1335 O O . PRO A 1 182 ? 21.801 -11.944 -12.768 1.00 76.44 182 PRO A O 1
ATOM 1338 N N . HIS A 1 183 ? 20.338 -13.222 -13.903 1.00 84.00 183 HIS A N 1
ATOM 1339 C CA . HIS A 1 183 ? 20.895 -13.013 -15.242 1.00 84.00 183 HIS A CA 1
ATOM 1340 C C . HIS A 1 183 ? 19.752 -12.844 -16.258 1.00 84.00 183 HIS A C 1
ATOM 1342 O O . HIS A 1 183 ? 19.410 -13.792 -16.970 1.00 84.00 183 HIS A O 1
ATOM 1348 N N . PRO A 1 184 ? 19.094 -11.670 -16.295 1.00 86.94 184 PRO A N 1
ATOM 1349 C CA . PRO A 1 184 ? 17.943 -11.433 -17.169 1.00 86.94 184 PRO A CA 1
ATOM 1350 C C . PRO A 1 184 ? 18.317 -11.314 -18.654 1.00 86.94 184 PRO A C 1
ATOM 1352 O O . PRO A 1 184 ? 17.444 -11.443 -19.516 1.00 86.94 184 PRO A O 1
ATOM 1355 N N . PHE A 1 185 ? 19.596 -11.075 -18.951 1.00 91.44 185 PHE A N 1
ATOM 1356 C CA . PHE A 1 185 ? 20.134 -10.940 -20.300 1.00 91.44 185 PHE A CA 1
ATOM 1357 C C . PHE A 1 185 ? 21.309 -11.891 -20.517 1.00 91.44 185 PHE A C 1
ATOM 1359 O O . PHE A 1 185 ? 22.028 -12.244 -19.581 1.00 91.44 185 PHE A O 1
ATOM 1366 N N . ARG A 1 186 ? 21.519 -12.287 -21.776 1.00 90.88 186 ARG A N 1
ATOM 1367 C CA . ARG A 1 186 ? 22.731 -13.000 -22.179 1.00 90.88 186 ARG A CA 1
ATOM 1368 C C . ARG A 1 186 ? 23.877 -12.000 -22.273 1.00 90.88 186 ARG A C 1
ATOM 1370 O O . ARG A 1 186 ? 23.765 -11.014 -22.992 1.00 90.88 186 ARG A O 1
ATOM 1377 N N . VAL A 1 187 ? 24.964 -12.293 -21.573 1.00 88.62 187 VAL A N 1
ATOM 1378 C CA . VAL A 1 187 ? 26.204 -11.516 -21.606 1.00 88.62 187 VAL A CA 1
ATOM 1379 C C . VAL A 1 187 ? 27.271 -12.371 -22.277 1.00 88.62 187 VAL A C 1
ATOM 1381 O O . VAL A 1 187 ? 27.407 -13.544 -21.939 1.00 88.62 187 VAL A O 1
ATOM 1384 N N . VAL A 1 188 ? 27.987 -11.784 -23.233 1.00 88.94 188 VAL A N 1
ATOM 1385 C CA . VAL A 1 188 ? 29.133 -12.391 -23.922 1.00 88.94 188 VAL A CA 1
ATOM 1386 C C . VAL A 1 188 ? 30.289 -11.408 -23.807 1.00 88.94 188 VAL A C 1
ATOM 1388 O O . VAL A 1 188 ? 30.095 -10.200 -23.964 1.00 88.94 188 VAL A O 1
ATOM 1391 N N . THR A 1 189 ? 31.476 -11.902 -23.482 1.00 87.75 189 THR A N 1
ATOM 1392 C CA . THR A 1 189 ? 32.671 -11.062 -23.366 1.00 87.75 189 THR A CA 1
ATOM 1393 C C . THR A 1 189 ? 33.244 -10.738 -24.742 1.00 87.75 189 THR A C 1
ATOM 1395 O O . THR A 1 189 ? 33.133 -11.525 -25.681 1.00 87.75 189 THR A O 1
ATOM 1398 N N . LEU A 1 190 ? 33.924 -9.595 -24.859 1.00 83.06 190 LEU A N 1
ATOM 1399 C CA . LEU A 1 190 ? 34.605 -9.214 -26.099 1.00 83.06 190 LEU A CA 1
ATOM 1400 C C . LEU A 1 190 ? 35.603 -10.292 -26.553 1.00 83.06 190 LEU A C 1
ATOM 1402 O O . LEU A 1 190 ? 35.673 -10.624 -27.730 1.00 83.06 190 LEU A O 1
ATOM 1406 N N . THR A 1 191 ? 36.319 -10.887 -25.596 1.00 84.25 191 THR A N 1
ATOM 1407 C CA . THR A 1 191 ? 37.286 -11.966 -25.823 1.00 84.25 191 THR A CA 1
ATOM 1408 C C . THR A 1 191 ? 36.655 -13.228 -26.402 1.00 84.25 191 THR A C 1
ATOM 1410 O O . THR A 1 191 ? 37.264 -13.866 -27.254 1.00 84.25 191 THR A O 1
ATOM 1413 N N . GLU A 1 192 ? 35.442 -13.588 -25.976 1.00 85.19 192 GLU A N 1
ATOM 1414 C CA . GLU A 1 192 ? 34.714 -14.730 -26.546 1.00 85.19 192 GLU A CA 1
ATOM 1415 C C . GLU A 1 192 ? 34.297 -14.434 -27.991 1.00 85.19 192 GLU A C 1
ATOM 1417 O O . GLU A 1 192 ? 34.506 -15.268 -28.866 1.00 85.19 192 GLU A O 1
ATOM 1422 N N . VAL A 1 193 ? 33.804 -13.221 -28.272 1.00 85.00 193 VAL A N 1
ATOM 1423 C CA . VAL A 1 193 ? 33.438 -12.798 -29.636 1.00 85.00 193 VAL A CA 1
ATOM 1424 C C . VAL A 1 193 ? 34.655 -12.801 -30.570 1.00 85.00 193 VAL A C 1
ATOM 1426 O O . VAL A 1 193 ? 34.570 -13.290 -31.693 1.00 85.00 193 VAL A O 1
ATOM 1429 N N . LEU A 1 194 ? 35.802 -12.289 -30.120 1.00 81.44 194 LEU A N 1
ATOM 1430 C CA . LEU A 1 194 ? 37.042 -12.247 -30.908 1.00 81.44 194 LEU A CA 1
ATOM 1431 C C . LEU A 1 194 ? 37.634 -13.633 -31.167 1.00 81.44 194 LEU A C 1
ATOM 1433 O O . LEU A 1 194 ? 38.194 -13.881 -32.232 1.00 81.44 194 LEU A O 1
ATOM 1437 N N . ALA A 1 195 ? 37.489 -14.542 -30.205 1.00 84.56 195 ALA A N 1
ATOM 1438 C CA . ALA A 1 195 ? 37.930 -15.923 -30.330 1.00 84.56 195 ALA A CA 1
ATOM 1439 C C . ALA A 1 195 ? 36.951 -16.809 -31.126 1.00 84.56 195 ALA A C 1
ATOM 1441 O O . ALA A 1 195 ? 37.145 -18.024 -31.156 1.00 84.56 195 ALA A O 1
ATOM 1442 N N . ASP A 1 196 ? 35.909 -16.220 -31.728 1.00 79.19 196 ASP A N 1
ATOM 1443 C CA . ASP A 1 196 ? 34.819 -16.919 -32.424 1.00 79.19 196 ASP A CA 1
ATOM 1444 C C . ASP A 1 196 ? 34.146 -17.989 -31.534 1.00 79.19 196 ASP A C 1
ATOM 1446 O O . ASP A 1 196 ? 33.750 -19.071 -31.966 1.00 79.19 196 ASP A O 1
ATOM 1450 N N . GLN A 1 197 ? 34.061 -17.699 -30.229 1.00 77.50 197 GLN A N 1
ATOM 1451 C CA . GLN A 1 197 ? 33.440 -18.553 -29.223 1.00 77.50 197 GLN A CA 1
ATOM 1452 C C . GLN A 1 197 ? 31.990 -18.117 -29.006 1.00 77.50 197 GLN A C 1
ATOM 1454 O O . GLN A 1 197 ? 31.701 -17.134 -28.324 1.00 77.50 197 GLN A O 1
ATOM 1459 N N . GLY A 1 198 ? 31.058 -18.878 -29.568 1.00 76.75 198 GLY A N 1
ATOM 1460 C CA . GLY A 1 198 ? 29.628 -18.639 -29.415 1.00 76.75 198 GLY A CA 1
ATOM 1461 C C . GLY A 1 198 ? 28.841 -19.118 -30.625 1.00 76.75 198 GLY A C 1
ATOM 1462 O O . GLY A 1 198 ? 29.403 -19.562 -31.619 1.00 76.75 198 GLY A O 1
ATOM 1463 N N . ASP A 1 199 ? 27.519 -19.046 -30.533 1.00 82.38 199 ASP A N 1
ATOM 1464 C CA . ASP A 1 199 ? 26.638 -19.335 -31.663 1.00 82.38 199 ASP A CA 1
ATOM 1465 C C . ASP A 1 199 ? 26.240 -18.016 -32.338 1.00 82.38 199 ASP A C 1
ATOM 1467 O O . ASP A 1 199 ? 25.680 -17.125 -31.694 1.00 82.38 199 ASP A O 1
ATOM 1471 N N . ALA A 1 200 ? 26.489 -17.893 -33.645 1.00 81.06 200 ALA A N 1
ATOM 1472 C CA . ALA A 1 200 ? 26.119 -16.721 -34.440 1.00 81.06 200 ALA A CA 1
ATOM 1473 C C . ALA A 1 200 ? 24.612 -16.389 -34.356 1.00 81.06 200 ALA A C 1
ATOM 1475 O O . ALA A 1 200 ? 24.212 -15.231 -34.521 1.00 81.06 200 ALA A O 1
ATOM 1476 N N . ALA A 1 201 ? 23.759 -17.372 -34.039 1.00 84.81 201 ALA A N 1
ATOM 1477 C CA . ALA A 1 201 ? 22.331 -17.168 -33.789 1.00 84.81 201 ALA A CA 1
ATOM 1478 C C . ALA A 1 201 ? 22.031 -16.294 -32.551 1.00 84.81 201 ALA A C 1
ATOM 1480 O O . ALA A 1 201 ? 20.898 -15.841 -32.363 1.00 84.81 201 ALA A O 1
ATOM 1481 N N . TRP A 1 202 ? 23.020 -16.037 -31.688 1.00 86.06 202 TRP A N 1
ATOM 1482 C CA . TRP A 1 202 ? 22.875 -15.142 -30.537 1.00 86.06 202 TRP A CA 1
ATOM 1483 C C . TRP A 1 202 ? 22.815 -13.666 -30.912 1.00 86.06 202 TRP A C 1
ATOM 1485 O O . TRP A 1 202 ? 22.350 -12.878 -30.093 1.00 86.06 202 TRP A O 1
ATOM 1495 N N . PHE A 1 203 ? 23.252 -13.301 -32.117 1.00 85.06 203 PHE A N 1
ATOM 1496 C CA . PHE A 1 203 ? 23.313 -11.909 -32.562 1.00 85.06 203 PHE A CA 1
ATOM 1497 C C . PHE A 1 203 ? 22.209 -11.571 -33.571 1.00 85.06 203 PHE A C 1
ATOM 1499 O O . PHE A 1 203 ? 21.683 -10.462 -33.547 1.00 85.06 203 PHE A O 1
ATOM 1506 N N . ARG A 1 204 ? 21.796 -12.545 -34.394 1.00 85.31 204 ARG A N 1
ATOM 1507 C CA . ARG A 1 204 ? 20.782 -12.368 -35.448 1.00 85.31 204 ARG A CA 1
ATOM 1508 C C . ARG A 1 204 ? 19.419 -11.942 -34.898 1.00 85.31 204 ARG A C 1
ATOM 1510 O O . ARG A 1 204 ? 18.949 -12.515 -33.916 1.00 85.31 204 ARG A O 1
ATOM 1517 N N . ASP A 1 205 ? 18.800 -10.962 -35.563 1.00 85.50 205 ASP A N 1
ATOM 1518 C CA . ASP A 1 205 ? 17.480 -10.381 -35.252 1.00 85.50 205 ASP A CA 1
ATOM 1519 C C . ASP A 1 205 ? 17.323 -9.903 -33.798 1.00 85.50 205 ASP A C 1
ATOM 1521 O O . ASP A 1 205 ? 16.234 -9.921 -33.210 1.00 85.50 205 ASP A O 1
ATOM 1525 N N . ARG A 1 206 ? 18.436 -9.478 -33.189 1.00 90.56 206 ARG A N 1
ATOM 1526 C CA . ARG A 1 206 ? 18.503 -9.033 -31.797 1.00 90.56 206 ARG A CA 1
ATOM 1527 C C . ARG A 1 206 ? 19.216 -7.698 -31.687 1.00 90.56 206 ARG A C 1
ATOM 1529 O O . ARG A 1 206 ? 20.060 -7.338 -32.501 1.00 90.56 206 ARG A O 1
ATOM 1536 N N . ILE A 1 207 ? 18.892 -6.990 -30.615 1.00 94.00 207 ILE A N 1
ATOM 1537 C CA . ILE A 1 207 ? 19.655 -5.826 -30.184 1.00 94.00 207 ILE A CA 1
ATOM 1538 C C . ILE A 1 207 ? 20.846 -6.320 -29.375 1.00 94.00 207 ILE A C 1
ATOM 1540 O O . ILE A 1 207 ? 20.679 -7.037 -28.386 1.00 94.00 207 ILE A O 1
ATOM 1544 N N . VAL A 1 208 ? 22.036 -5.904 -29.792 1.00 93.19 208 VAL A N 1
ATOM 1545 C CA . VAL A 1 208 ? 23.294 -6.192 -29.108 1.00 93.19 208 VAL A CA 1
ATOM 1546 C C . VAL A 1 208 ? 23.773 -4.897 -28.474 1.00 93.19 208 VAL A C 1
ATOM 1548 O O . VAL A 1 208 ? 24.015 -3.914 -29.168 1.00 93.19 208 VAL A O 1
ATOM 1551 N N . LEU A 1 209 ? 23.877 -4.891 -27.148 1.00 93.12 209 LEU A N 1
ATOM 1552 C CA . LEU A 1 209 ? 24.387 -3.751 -26.396 1.00 93.12 209 LEU A CA 1
ATOM 1553 C C . LEU A 1 209 ? 25.839 -4.007 -26.022 1.00 93.12 209 LEU A C 1
ATOM 1555 O O . LEU A 1 209 ? 26.153 -5.020 -25.400 1.00 93.12 209 LEU A O 1
ATOM 1559 N N . ILE A 1 210 ? 26.708 -3.076 -26.398 1.00 89.25 210 ILE A N 1
ATOM 1560 C CA . ILE A 1 210 ? 28.140 -3.139 -26.121 1.00 89.25 210 ILE A CA 1
ATOM 1561 C C . ILE A 1 210 ? 28.435 -2.115 -25.029 1.00 89.25 210 ILE A C 1
ATOM 1563 O O . ILE A 1 210 ? 28.097 -0.941 -25.164 1.00 89.25 210 ILE A O 1
ATOM 1567 N N . GLY A 1 211 ? 29.042 -2.561 -23.933 1.00 85.81 211 GLY A N 1
ATOM 1568 C CA . GLY A 1 211 ? 29.352 -1.705 -22.794 1.00 85.81 211 GLY A CA 1
ATOM 1569 C C . GLY A 1 211 ? 30.468 -2.273 -21.929 1.00 85.81 211 GLY A C 1
ATOM 1570 O O . GLY A 1 211 ? 30.848 -3.436 -22.057 1.00 85.81 211 GLY A O 1
ATOM 1571 N N . ILE A 1 212 ? 31.000 -1.433 -21.045 1.00 80.56 212 ILE A N 1
ATOM 1572 C CA . ILE A 1 212 ? 32.133 -1.774 -20.183 1.00 80.56 212 ILE A CA 1
ATOM 1573 C C . ILE A 1 212 ? 31.607 -2.283 -18.839 1.00 80.56 212 ILE A C 1
ATOM 1575 O O . ILE A 1 212 ? 30.994 -1.540 -18.078 1.00 80.56 212 ILE A O 1
ATOM 1579 N N . THR A 1 213 ? 31.889 -3.548 -18.528 1.00 76.94 213 THR A N 1
ATOM 1580 C CA . THR A 1 213 ? 31.533 -4.194 -17.249 1.00 76.94 213 THR A CA 1
ATOM 1581 C C . THR A 1 213 ? 32.756 -4.509 -16.377 1.00 76.94 213 THR A C 1
ATOM 1583 O O . THR A 1 213 ? 32.626 -4.980 -15.249 1.00 76.94 213 THR A O 1
ATOM 1586 N N . ALA A 1 214 ? 33.969 -4.248 -16.877 1.00 65.19 214 ALA A N 1
ATOM 1587 C CA . ALA A 1 214 ? 35.214 -4.558 -16.184 1.00 65.19 214 ALA A CA 1
ATOM 1588 C C . ALA A 1 214 ? 35.606 -3.464 -15.177 1.00 65.19 214 ALA A C 1
ATOM 1590 O O . ALA A 1 214 ? 35.833 -2.313 -15.548 1.00 65.19 214 ALA A O 1
ATOM 1591 N N . ASN A 1 215 ? 35.811 -3.848 -13.913 1.00 59.00 215 ASN A N 1
ATOM 1592 C CA . ASN A 1 215 ? 36.313 -2.950 -12.860 1.00 59.00 215 ASN A CA 1
ATOM 1593 C C . ASN A 1 215 ? 37.758 -2.468 -13.097 1.00 59.00 215 ASN A C 1
ATOM 1595 O O . ASN A 1 215 ? 38.192 -1.506 -12.472 1.00 59.00 215 ASN A O 1
ATOM 1599 N N . SER A 1 216 ? 38.510 -3.142 -13.972 1.00 51.09 216 SER A N 1
ATOM 1600 C CA . SER A 1 216 ? 39.900 -2.826 -14.321 1.00 51.09 216 SER A CA 1
ATOM 1601 C C . SER A 1 216 ? 40.039 -1.858 -15.499 1.00 51.09 216 SER A C 1
ATOM 1603 O O . SER A 1 216 ? 41.158 -1.614 -15.950 1.00 51.09 216 SER A O 1
ATOM 1605 N N . SER A 1 217 ? 38.932 -1.333 -16.037 1.00 56.97 217 SER A N 1
ATOM 1606 C CA . SER A 1 217 ? 38.996 -0.323 -17.093 1.00 56.97 217 SER A CA 1
ATOM 1607 C C . SER A 1 217 ? 39.647 0.956 -16.546 1.00 56.97 217 SER A C 1
ATOM 1609 O O . SER A 1 217 ? 39.471 1.305 -15.377 1.00 56.97 217 SER A O 1
ATOM 1611 N N . LYS A 1 218 ? 40.371 1.698 -17.397 1.00 45.47 218 LYS A N 1
ATOM 1612 C CA . LYS A 1 218 ? 40.956 3.012 -17.055 1.00 45.47 218 LYS A CA 1
ATOM 1613 C C . LYS A 1 218 ? 39.915 4.003 -16.497 1.00 45.47 218 LYS A C 1
ATOM 1615 O O . LYS A 1 218 ? 40.290 4.967 -15.834 1.00 45.47 218 LYS A O 1
ATOM 1620 N N . TYR A 1 219 ? 38.633 3.748 -16.756 1.00 51.53 219 TYR A N 1
ATOM 1621 C CA . TYR A 1 219 ? 37.488 4.581 -16.401 1.00 51.53 219 TYR A CA 1
ATOM 1622 C C . TYR A 1 219 ? 36.562 3.929 -15.352 1.00 51.53 219 TYR A C 1
ATOM 1624 O O . TYR A 1 219 ? 35.527 4.497 -15.024 1.00 51.53 219 TYR A O 1
ATOM 1632 N N . GLY A 1 220 ? 36.933 2.767 -14.795 1.00 52.66 220 GLY A N 1
ATOM 1633 C CA . GLY A 1 220 ? 36.077 1.973 -13.905 1.00 52.66 220 GLY A CA 1
ATOM 1634 C C . GLY A 1 220 ? 34.940 1.249 -14.640 1.00 52.66 220 GLY A C 1
ATOM 1635 O O . GLY A 1 220 ? 34.814 1.336 -15.863 1.00 52.66 220 GLY A O 1
ATOM 1636 N N . ALA A 1 221 ? 34.132 0.490 -13.900 1.00 58.34 221 ALA A N 1
ATOM 1637 C CA . ALA A 1 221 ? 32.880 -0.046 -14.428 1.00 58.34 221 ALA A CA 1
ATOM 1638 C C . ALA A 1 221 ? 31.782 1.021 -14.320 1.00 58.34 221 ALA A C 1
ATOM 1640 O O . ALA A 1 221 ? 31.655 1.671 -13.282 1.00 58.34 221 ALA A O 1
ATOM 1641 N N . ASP A 1 222 ? 30.979 1.169 -15.373 1.00 70.44 222 ASP A N 1
ATOM 1642 C CA . ASP A 1 222 ? 29.763 1.982 -15.339 1.00 70.44 222 ASP A CA 1
ATOM 1643 C C . ASP A 1 222 ? 28.697 1.222 -14.542 1.00 70.44 222 ASP A C 1
ATOM 1645 O O . ASP A 1 222 ? 28.171 0.207 -15.009 1.00 70.44 222 ASP A O 1
ATOM 1649 N N . VAL A 1 223 ? 28.452 1.644 -13.300 1.00 76.00 223 VAL A N 1
ATOM 1650 C CA . VAL A 1 223 ? 27.586 0.934 -12.355 1.00 76.00 223 VAL A CA 1
ATOM 1651 C C . VAL A 1 223 ? 26.588 1.895 -11.728 1.00 76.00 223 VAL A C 1
ATOM 1653 O O . VAL A 1 223 ? 26.955 2.910 -11.139 1.00 76.00 223 VAL A O 1
ATOM 1656 N N . ALA A 1 224 ? 25.319 1.514 -11.788 1.00 78.38 224 ALA A N 1
ATOM 1657 C CA . ALA A 1 224 ? 24.216 2.161 -11.103 1.00 78.38 224 ALA A CA 1
ATOM 1658 C C . ALA A 1 224 ? 23.758 1.325 -9.903 1.00 78.38 224 ALA A C 1
ATOM 1660 O O . ALA A 1 224 ? 23.917 0.099 -9.873 1.00 78.38 224 ALA A O 1
ATOM 1661 N N . GLN A 1 225 ? 23.148 1.989 -8.917 1.00 80.81 225 GLN A N 1
ATOM 1662 C CA . GLN A 1 225 ? 22.504 1.295 -7.807 1.00 80.81 225 GLN A CA 1
ATOM 1663 C C . GLN A 1 225 ? 21.027 1.026 -8.102 1.00 80.81 225 GLN A C 1
ATOM 1665 O O . GLN A 1 225 ? 20.284 1.946 -8.422 1.00 80.81 225 GLN A O 1
ATOM 1670 N N . SER A 1 226 ? 20.575 -0.222 -7.990 1.00 78.50 226 SER A N 1
ATOM 1671 C CA . SER A 1 226 ? 19.154 -0.573 -8.054 1.00 78.50 226 SER A CA 1
ATOM 1672 C C . SER A 1 226 ? 18.851 -1.809 -7.215 1.00 78.50 226 SER A C 1
ATOM 1674 O O . SER A 1 226 ? 19.189 -2.936 -7.572 1.00 78.50 226 SER A O 1
ATOM 1676 N N . THR A 1 227 ? 18.132 -1.612 -6.109 1.00 78.00 227 THR A N 1
ATOM 1677 C CA . THR A 1 227 ? 17.656 -2.703 -5.239 1.00 78.00 227 THR A CA 1
ATOM 1678 C C . THR A 1 227 ? 16.554 -3.561 -5.867 1.00 78.00 227 THR A C 1
ATOM 1680 O O . THR A 1 227 ? 16.182 -4.590 -5.305 1.00 78.00 227 THR A O 1
ATOM 1683 N N . ALA A 1 228 ? 16.025 -3.152 -7.024 1.00 70.81 228 ALA A N 1
ATOM 1684 C CA . ALA A 1 228 ? 15.006 -3.894 -7.759 1.00 70.81 228 ALA A CA 1
ATOM 1685 C C . ALA A 1 228 ? 15.590 -5.039 -8.606 1.00 70.81 228 ALA A C 1
ATOM 1687 O O . ALA A 1 228 ? 14.840 -5.910 -9.049 1.00 70.81 228 ALA A O 1
ATOM 1688 N N . VAL A 1 229 ? 16.910 -5.059 -8.821 1.00 71.19 229 VAL A N 1
ATOM 1689 C CA . VAL A 1 229 ? 17.600 -6.127 -9.551 1.00 71.19 229 VAL A CA 1
ATOM 1690 C C . VAL A 1 229 ? 18.225 -7.094 -8.557 1.00 71.19 229 VAL A C 1
ATOM 1692 O O . VAL A 1 229 ? 18.985 -6.714 -7.667 1.00 71.19 229 VAL A O 1
ATOM 1695 N N . THR A 1 230 ? 17.910 -8.377 -8.715 1.00 67.25 230 THR A N 1
ATOM 1696 C CA . THR A 1 230 ? 18.653 -9.432 -8.027 1.00 67.25 230 THR A CA 1
ATOM 1697 C C . THR A 1 230 ? 19.956 -9.615 -8.788 1.00 67.25 230 THR A C 1
ATOM 1699 O O . THR A 1 230 ? 19.924 -10.139 -9.889 1.00 67.25 230 THR A O 1
ATOM 1702 N N . SER A 1 231 ? 21.085 -9.176 -8.242 1.00 64.75 231 SER A N 1
ATOM 1703 C CA . SER A 1 231 ? 22.396 -9.384 -8.862 1.00 64.75 231 SER A CA 1
ATOM 1704 C C . SER A 1 231 ? 23.364 -10.038 -7.867 1.00 64.75 231 SER A C 1
ATOM 1706 O O . SER A 1 231 ? 23.137 -9.973 -6.653 1.00 64.75 231 SER A O 1
ATOM 1708 N N . PRO A 1 232 ? 24.446 -10.684 -8.346 1.00 60.53 232 PRO A N 1
ATOM 1709 C CA . PRO A 1 232 ? 25.467 -11.275 -7.476 1.00 60.53 232 PRO A CA 1
ATOM 1710 C C . PRO A 1 232 ? 26.115 -10.273 -6.506 1.00 60.53 232 PRO A C 1
ATOM 1712 O O . PRO A 1 232 ? 26.588 -10.675 -5.447 1.00 60.53 232 PRO A O 1
ATOM 1715 N N . ASN A 1 233 ? 26.101 -8.979 -6.849 1.00 62.66 233 ASN A N 1
ATOM 1716 C CA . ASN A 1 233 ? 26.540 -7.876 -5.998 1.00 62.66 233 ASN A CA 1
ATOM 1717 C C . ASN A 1 233 ? 25.320 -7.030 -5.605 1.00 62.66 233 ASN A C 1
ATOM 1719 O O . ASN A 1 233 ? 24.926 -6.170 -6.391 1.00 62.66 233 ASN A O 1
ATOM 1723 N N . PRO A 1 234 ? 24.717 -7.250 -4.419 1.00 63.66 234 PRO A N 1
ATOM 1724 C CA . PRO A 1 234 ? 23.408 -6.709 -4.073 1.00 63.66 234 PRO A CA 1
ATOM 1725 C C . PRO A 1 234 ? 23.276 -5.215 -4.367 1.00 63.66 234 PRO A C 1
ATOM 1727 O O . PRO A 1 234 ? 23.944 -4.382 -3.756 1.00 63.66 234 PRO A O 1
ATOM 1730 N N . GLY A 1 235 ? 22.388 -4.892 -5.304 1.00 64.56 235 GLY A N 1
ATOM 1731 C CA . GLY A 1 235 ? 22.054 -3.521 -5.655 1.00 64.56 235 GLY A CA 1
ATOM 1732 C C . GLY A 1 235 ? 22.995 -2.845 -6.647 1.00 64.56 235 GLY A C 1
ATOM 1733 O O . GLY A 1 235 ? 22.706 -1.711 -6.980 1.00 64.56 235 GLY A O 1
ATOM 1734 N N . LEU A 1 236 ? 24.064 -3.477 -7.142 1.00 77.50 236 LEU A N 1
ATOM 1735 C CA . LEU A 1 236 ? 24.915 -2.923 -8.206 1.00 77.50 236 LEU A CA 1
ATOM 1736 C C . LEU A 1 236 ? 24.555 -3.556 -9.556 1.00 77.50 236 LEU A C 1
ATOM 1738 O O . LEU A 1 236 ? 24.514 -4.784 -9.678 1.00 77.50 236 LEU A O 1
ATOM 1742 N N . VAL A 1 237 ? 24.299 -2.709 -10.554 1.00 83.38 237 VAL A N 1
ATOM 1743 C CA . VAL A 1 237 ? 23.880 -3.088 -11.912 1.00 83.38 237 VAL A CA 1
ATOM 1744 C C . VAL A 1 237 ? 24.697 -2.293 -12.922 1.00 83.38 237 VAL A C 1
ATOM 1746 O O . VAL A 1 237 ? 24.882 -1.092 -12.745 1.00 83.38 237 VAL A O 1
ATOM 1749 N N . PHE A 1 238 ? 25.189 -2.933 -13.982 1.00 87.19 238 PHE A N 1
ATOM 1750 C CA . PHE A 1 238 ? 25.973 -2.227 -14.999 1.00 87.19 238 PHE A CA 1
ATOM 1751 C C . PHE A 1 238 ? 25.098 -1.255 -15.803 1.00 87.19 238 PHE A C 1
ATOM 1753 O O . PHE A 1 238 ? 23.956 -1.579 -16.131 1.00 87.19 238 PHE A O 1
ATOM 1760 N N . GLY A 1 239 ? 25.618 -0.087 -16.183 1.00 87.06 239 GLY A N 1
ATOM 1761 C CA . GLY A 1 239 ? 24.852 0.915 -16.935 1.00 87.06 239 GLY A CA 1
ATOM 1762 C C . GLY A 1 239 ? 24.308 0.372 -18.262 1.00 87.06 239 GLY A C 1
ATOM 1763 O O . GLY A 1 239 ? 23.137 0.571 -18.588 1.00 87.06 239 GLY A O 1
ATOM 1764 N N . VAL A 1 240 ? 25.092 -0.451 -18.969 1.00 89.69 240 VAL A N 1
ATOM 1765 C CA . VAL A 1 240 ? 24.633 -1.170 -20.175 1.00 89.69 240 VAL A CA 1
ATOM 1766 C C . VAL A 1 240 ? 23.455 -2.115 -19.894 1.00 89.69 240 VAL A C 1
ATOM 1768 O O . VAL A 1 240 ? 22.557 -2.259 -20.722 1.00 89.69 240 VAL A O 1
ATOM 1771 N N . GLU A 1 241 ? 23.402 -2.718 -18.706 1.00 91.12 241 GLU A N 1
ATOM 1772 C CA . GLU A 1 241 ? 22.301 -3.584 -18.279 1.00 91.12 241 GLU A CA 1
ATOM 1773 C C . GLU A 1 241 ? 21.047 -2.768 -17.933 1.00 91.12 241 GLU A C 1
ATOM 1775 O O . GLU A 1 241 ? 19.932 -3.173 -18.270 1.00 91.12 241 GLU A O 1
ATOM 1780 N N . ILE A 1 242 ? 21.201 -1.566 -17.366 1.00 91.44 242 ILE A N 1
ATOM 1781 C CA . ILE A 1 242 ? 20.087 -0.620 -17.201 1.00 91.44 242 ILE A CA 1
ATOM 1782 C C . ILE A 1 242 ? 19.490 -0.244 -18.564 1.00 91.44 242 ILE A C 1
ATOM 1784 O O . ILE A 1 242 ? 18.268 -0.283 -18.736 1.00 91.44 242 ILE A O 1
ATOM 1788 N N . GLN A 1 243 ? 20.336 0.049 -19.556 1.00 93.75 243 GLN A N 1
ATOM 1789 C CA . GLN A 1 243 ? 19.891 0.335 -20.925 1.00 93.75 243 GLN A CA 1
ATOM 1790 C C . GLN A 1 243 ? 19.209 -0.884 -21.568 1.00 93.75 243 GLN A C 1
ATOM 1792 O O . GLN A 1 243 ? 18.210 -0.730 -22.277 1.00 93.75 243 GLN A O 1
ATOM 1797 N N . ALA A 1 244 ? 19.662 -2.104 -21.260 1.00 95.06 244 ALA A N 1
ATOM 1798 C CA . ALA A 1 244 ? 18.998 -3.342 -21.669 1.00 95.06 244 ALA A CA 1
ATOM 1799 C C . ALA A 1 244 ? 17.599 -3.482 -21.047 1.00 95.06 244 ALA A C 1
ATOM 1801 O O . ALA A 1 244 ? 16.635 -3.827 -21.737 1.00 95.06 244 ALA A O 1
ATOM 1802 N N . HIS A 1 245 ? 17.442 -3.169 -19.757 1.00 95.19 245 HIS A N 1
ATOM 1803 C CA . HIS A 1 245 ? 16.135 -3.147 -19.101 1.00 95.19 245 HIS A CA 1
ATOM 1804 C C . HIS A 1 245 ? 15.198 -2.117 -19.729 1.00 95.19 245 HIS A C 1
ATOM 1806 O O . HIS A 1 245 ? 14.084 -2.493 -20.099 1.00 95.19 245 HIS A O 1
ATOM 1812 N N . ALA A 1 246 ? 15.658 -0.876 -19.913 1.00 96.25 246 ALA A N 1
ATOM 1813 C CA . ALA A 1 246 ? 14.881 0.203 -20.520 1.00 96.25 246 ALA A CA 1
ATOM 1814 C C . ALA A 1 246 ? 14.475 -0.116 -21.970 1.00 96.25 246 ALA A C 1
ATOM 1816 O O . ALA A 1 246 ? 13.311 0.019 -22.332 1.00 96.25 246 ALA A O 1
ATOM 1817 N N . THR A 1 247 ? 15.392 -0.623 -22.790 1.00 97.19 247 THR A N 1
ATOM 1818 C CA . THR A 1 247 ? 15.092 -0.994 -24.183 1.00 97.19 247 THR A CA 1
ATOM 1819 C C . THR A 1 247 ? 14.154 -2.200 -24.241 1.00 97.19 247 THR A C 1
ATOM 1821 O O . THR A 1 247 ? 13.145 -2.191 -24.949 1.00 97.19 247 THR A O 1
ATOM 1824 N N . SER A 1 248 ? 14.435 -3.242 -23.448 1.00 96.75 248 SER A N 1
ATOM 1825 C CA . SER A 1 248 ? 13.620 -4.457 -23.460 1.00 96.75 248 SER A CA 1
ATOM 1826 C C . SER A 1 248 ? 12.203 -4.213 -22.944 1.00 96.75 248 SER A C 1
ATOM 1828 O O . SER A 1 248 ? 11.278 -4.838 -23.454 1.00 96.75 248 SER A O 1
ATOM 1830 N N . GLN A 1 249 ? 11.981 -3.333 -21.961 1.00 96.94 249 GLN A N 1
ATOM 1831 C CA . GLN A 1 249 ? 10.615 -3.050 -21.509 1.00 96.94 249 GLN A CA 1
ATOM 1832 C C . GLN A 1 249 ? 9.779 -2.394 -22.610 1.00 96.94 249 GLN A C 1
ATOM 1834 O O . GLN A 1 249 ? 8.626 -2.773 -22.761 1.00 96.94 249 GLN A O 1
ATOM 1839 N N . LEU A 1 250 ? 10.360 -1.495 -23.412 1.00 97.50 250 LEU A N 1
ATOM 1840 C CA . LEU A 1 250 ? 9.647 -0.815 -24.494 1.00 97.50 250 LEU A CA 1
ATOM 1841 C C . LEU A 1 250 ? 9.241 -1.802 -25.590 1.00 97.50 250 LEU A C 1
ATOM 1843 O O . LEU A 1 250 ? 8.069 -1.894 -25.939 1.00 97.50 250 LEU A O 1
ATOM 1847 N N . ILE A 1 251 ? 10.194 -2.604 -26.069 1.00 97.31 251 ILE A N 1
ATOM 1848 C CA . ILE A 1 251 ? 9.944 -3.570 -27.147 1.00 97.31 251 ILE A CA 1
ATOM 1849 C C . ILE A 1 251 ? 8.933 -4.630 -26.712 1.00 97.31 251 ILE A C 1
ATOM 1851 O O . ILE A 1 251 ? 7.990 -4.917 -27.442 1.00 97.31 251 ILE A O 1
ATOM 1855 N N . ASN A 1 252 ? 9.088 -5.191 -25.509 1.00 96.44 252 ASN A N 1
ATOM 1856 C CA . ASN A 1 252 ? 8.188 -6.246 -25.040 1.00 96.44 252 ASN A CA 1
ATOM 1857 C C . ASN A 1 252 ? 6.827 -5.696 -24.597 1.00 96.44 252 ASN A C 1
ATOM 1859 O O . ASN A 1 252 ? 5.853 -6.440 -24.610 1.00 96.44 252 ASN A O 1
ATOM 1863 N N . ALA A 1 253 ? 6.719 -4.415 -24.231 1.00 97.19 253 ALA A N 1
ATOM 1864 C CA . ALA A 1 253 ? 5.414 -3.796 -24.014 1.00 97.19 253 ALA A CA 1
ATOM 1865 C C . ALA A 1 253 ? 4.606 -3.754 -25.316 1.00 97.19 253 ALA A C 1
ATOM 1867 O O . ALA A 1 253 ? 3.419 -4.065 -25.304 1.00 97.19 253 ALA A O 1
ATOM 1868 N N . VAL A 1 254 ? 5.269 -3.447 -26.433 1.00 97.19 254 VAL A N 1
ATOM 1869 C CA . VAL A 1 254 ? 4.655 -3.359 -27.764 1.00 97.19 254 VAL A CA 1
ATOM 1870 C C . VAL A 1 254 ? 4.383 -4.737 -28.368 1.00 97.19 254 VAL A C 1
ATOM 1872 O O . VAL A 1 254 ? 3.268 -5.005 -28.798 1.00 97.19 254 VAL A O 1
ATOM 1875 N N . LEU A 1 255 ? 5.384 -5.620 -28.398 1.00 96.50 255 LEU A N 1
ATOM 1876 C CA . LEU A 1 255 ? 5.288 -6.901 -29.109 1.00 96.50 255 LEU A CA 1
ATOM 1877 C C . LEU A 1 255 ? 4.662 -8.022 -28.269 1.00 96.50 255 LEU A C 1
ATOM 1879 O O . LEU A 1 255 ? 3.963 -8.874 -28.808 1.00 96.50 255 LEU A O 1
ATOM 1883 N N . GLU A 1 256 ? 4.911 -8.035 -26.957 1.00 95.69 256 GLU A N 1
ATOM 1884 C CA . GLU A 1 256 ? 4.498 -9.124 -26.055 1.00 95.69 256 GLU A CA 1
ATOM 1885 C C . GLU A 1 256 ? 3.431 -8.687 -25.037 1.00 95.69 256 GLU A C 1
ATOM 1887 O O . GLU A 1 256 ? 3.014 -9.480 -24.194 1.00 95.69 256 GLU A O 1
ATOM 1892 N N . GLY A 1 257 ? 2.990 -7.424 -25.074 1.00 93.81 257 GLY A N 1
ATOM 1893 C CA . GLY A 1 257 ? 2.020 -6.889 -24.117 1.00 93.81 257 GLY A CA 1
ATOM 1894 C C . GLY A 1 257 ? 2.543 -6.825 -22.677 1.00 93.81 257 GLY A C 1
ATOM 1895 O O . GLY A 1 257 ? 1.760 -6.894 -21.728 1.00 93.81 257 GLY A O 1
ATOM 1896 N N . ARG A 1 258 ? 3.864 -6.721 -22.479 1.00 94.19 258 ARG A N 1
ATOM 1897 C CA . ARG A 1 258 ? 4.464 -6.582 -21.145 1.00 94.19 258 ARG A CA 1
ATOM 1898 C C . ARG A 1 258 ? 3.958 -5.311 -20.459 1.00 94.19 258 ARG A C 1
ATOM 1900 O O . ARG A 1 258 ? 4.144 -4.210 -20.967 1.00 94.19 258 ARG A O 1
ATOM 1907 N N . SER A 1 259 ? 3.400 -5.453 -19.255 1.00 94.25 259 SER A N 1
ATOM 1908 C CA . SER A 1 259 ? 2.912 -4.296 -18.503 1.00 94.25 259 SER A CA 1
ATOM 1909 C C . SER A 1 259 ? 4.041 -3.337 -18.126 1.00 94.25 259 SER A C 1
ATOM 1911 O O . SER A 1 259 ? 5.061 -3.734 -17.547 1.00 94.25 259 SER A O 1
ATOM 1913 N N . LEU A 1 260 ? 3.813 -2.055 -18.398 1.00 96.06 260 LEU A N 1
ATOM 1914 C CA . LEU A 1 260 ? 4.582 -0.952 -17.834 1.00 96.06 260 LEU A CA 1
ATOM 1915 C C . LEU A 1 260 ? 4.077 -0.646 -16.416 1.00 96.06 260 LEU A C 1
ATOM 1917 O O . LEU A 1 260 ? 3.040 -1.167 -15.995 1.00 96.06 260 LEU A O 1
ATOM 1921 N N . LEU A 1 261 ? 4.835 0.155 -15.665 1.00 96.00 261 LEU A N 1
ATOM 1922 C CA . LEU A 1 261 ? 4.435 0.597 -14.330 1.00 96.00 261 LEU A CA 1
ATOM 1923 C C . LEU A 1 261 ? 3.601 1.876 -14.434 1.00 96.00 261 LEU A C 1
ATOM 1925 O O . LEU A 1 261 ? 4.092 2.925 -14.845 1.00 96.00 261 LEU A O 1
ATOM 1929 N N . HIS A 1 262 ? 2.340 1.773 -14.037 1.00 95.38 262 HIS A N 1
ATOM 1930 C CA . HIS A 1 262 ? 1.362 2.848 -14.016 1.00 95.38 262 HIS A CA 1
ATOM 1931 C C . HIS A 1 262 ? 1.028 3.247 -12.579 1.00 95.38 262 HIS A C 1
ATOM 1933 O O . HIS A 1 262 ? 1.071 2.427 -11.662 1.00 95.38 262 HIS A O 1
ATOM 1939 N N . THR A 1 263 ? 0.626 4.502 -12.403 1.00 94.81 263 THR A N 1
ATOM 1940 C CA . THR A 1 263 ? -0.007 4.995 -11.176 1.00 94.81 263 THR A CA 1
ATOM 1941 C C . THR A 1 263 ? -1.390 5.545 -11.496 1.00 94.81 263 THR A C 1
ATOM 1943 O O . THR A 1 263 ? -1.740 5.756 -12.662 1.00 94.81 263 THR A O 1
ATOM 1946 N N . TRP A 1 264 ? -2.199 5.754 -10.466 1.00 93.69 264 TRP A N 1
ATOM 1947 C CA . TRP A 1 264 ? -3.478 6.425 -10.629 1.00 93.69 264 TRP A CA 1
ATOM 1948 C C . TRP A 1 264 ? -3.298 7.938 -10.757 1.00 93.69 264 TRP A C 1
ATOM 1950 O O . TRP A 1 264 ? -2.355 8.498 -10.212 1.00 93.69 264 TRP A O 1
ATOM 1960 N N . PRO A 1 265 ? -4.221 8.632 -11.439 1.00 90.81 265 PRO A N 1
ATOM 1961 C CA . PRO A 1 265 ? -4.299 10.079 -11.326 1.00 90.81 265 PRO A CA 1
ATOM 1962 C C . PRO A 1 265 ? -4.505 10.491 -9.864 1.00 90.81 265 PRO A C 1
ATOM 1964 O O . PRO A 1 265 ? -5.286 9.850 -9.153 1.00 90.81 265 PRO A O 1
ATOM 1967 N N . ASP A 1 266 ? -3.907 11.611 -9.458 1.00 90.31 266 ASP A N 1
ATOM 1968 C CA . ASP A 1 266 ? -3.908 12.120 -8.079 1.00 90.31 266 ASP A CA 1
ATOM 1969 C C . ASP A 1 266 ? -5.303 12.087 -7.419 1.00 90.31 266 ASP A C 1
ATOM 1971 O O . ASP A 1 266 ? -5.461 11.694 -6.264 1.00 90.31 266 ASP A O 1
ATOM 1975 N N . GLY A 1 267 ? -6.364 12.437 -8.158 1.00 93.62 267 GLY A N 1
ATOM 1976 C CA . GLY A 1 267 ? -7.738 12.421 -7.637 1.00 93.62 267 GLY A CA 1
ATOM 1977 C C . GLY A 1 267 ? -8.225 11.036 -7.178 1.00 93.62 267 GLY A C 1
ATOM 1978 O O . GLY A 1 267 ? -8.916 10.925 -6.159 1.00 93.62 267 GLY A O 1
ATOM 1979 N N . TRP A 1 268 ? -7.847 9.972 -7.891 1.00 95.00 268 TRP A N 1
ATOM 1980 C CA . TRP A 1 268 ? -8.191 8.596 -7.520 1.00 95.00 268 TRP A CA 1
ATOM 1981 C C . TRP A 1 268 ? -7.370 8.113 -6.326 1.00 95.00 268 TRP A C 1
ATOM 1983 O O . TRP A 1 268 ? -7.912 7.432 -5.455 1.00 95.00 268 TRP A O 1
ATOM 1993 N N . GLU A 1 269 ? -6.108 8.528 -6.229 1.00 94.25 269 GLU A N 1
ATOM 1994 C CA . GLU A 1 269 ? -5.268 8.262 -5.060 1.00 94.25 269 GLU A CA 1
ATOM 1995 C C . GLU A 1 269 ? -5.856 8.888 -3.787 1.00 94.25 269 GLU A C 1
ATOM 1997 O O . GLU A 1 269 ? -6.033 8.199 -2.778 1.00 94.25 269 GLU A O 1
ATOM 2002 N N . TYR A 1 270 ? -6.264 10.161 -3.834 1.00 94.94 270 TYR A N 1
ATOM 2003 C CA . TYR A 1 270 ? -6.915 10.815 -2.692 1.00 94.94 270 TYR A CA 1
ATOM 2004 C C . TYR A 1 270 ? -8.252 10.169 -2.326 1.00 94.94 270 TYR A C 1
ATOM 2006 O O . TYR A 1 270 ? -8.541 9.976 -1.142 1.00 94.94 270 TYR A O 1
ATOM 2014 N N . THR A 1 271 ? -9.056 9.795 -3.324 1.00 97.06 271 THR A N 1
ATOM 2015 C CA . THR A 1 271 ? -10.333 9.097 -3.102 1.00 97.06 271 THR A CA 1
ATOM 2016 C C . THR A 1 271 ? -10.112 7.756 -2.402 1.00 97.06 271 THR A C 1
ATOM 2018 O O . THR A 1 271 ? -10.840 7.412 -1.469 1.00 97.06 271 THR A O 1
ATOM 2021 N N . TRP A 1 272 ? -9.070 7.022 -2.793 1.00 97.00 272 TRP A N 1
ATOM 2022 C CA . TRP A 1 272 ? -8.674 5.768 -2.162 1.00 97.00 272 TRP A CA 1
ATOM 2023 C C . TRP A 1 272 ? -8.245 5.956 -0.705 1.00 97.00 272 TRP A C 1
ATOM 2025 O O . TRP A 1 272 ? -8.735 5.251 0.180 1.00 97.00 272 TRP A O 1
ATOM 2035 N N . ILE A 1 273 ? -7.389 6.943 -0.427 1.00 96.62 273 ILE A N 1
ATOM 2036 C CA . ILE A 1 273 ? -6.947 7.264 0.939 1.00 96.62 273 ILE A CA 1
ATOM 2037 C C . ILE A 1 273 ? -8.146 7.662 1.813 1.00 96.62 273 ILE A C 1
ATOM 2039 O O . ILE A 1 273 ? -8.276 7.186 2.944 1.00 96.62 273 ILE A O 1
ATOM 2043 N N . LEU A 1 274 ? -9.056 8.487 1.283 1.00 97.88 274 LEU A N 1
ATOM 2044 C CA . LEU A 1 274 ? -10.278 8.890 1.976 1.00 97.88 274 LEU A CA 1
ATOM 2045 C C . LEU A 1 274 ? -11.165 7.682 2.296 1.00 97.88 274 LEU A C 1
ATOM 2047 O O . LEU A 1 274 ? -11.616 7.547 3.433 1.00 97.88 274 LEU A O 1
ATOM 2051 N N . PHE A 1 275 ? -11.389 6.792 1.326 1.00 97.69 275 PHE A N 1
ATOM 2052 C CA . PHE A 1 275 ? -12.178 5.574 1.515 1.00 97.69 275 PHE A CA 1
ATOM 2053 C C . PHE A 1 275 ? -11.643 4.725 2.676 1.00 97.69 275 PHE A C 1
ATOM 2055 O O . PHE A 1 275 ? -12.400 4.377 3.585 1.00 97.69 275 PHE A O 1
ATOM 2062 N N . TRP A 1 276 ? -10.335 4.452 2.701 1.00 98.00 276 TRP A N 1
ATOM 2063 C CA . TRP A 1 276 ? -9.711 3.686 3.782 1.00 98.00 276 TRP A CA 1
ATOM 2064 C C . TRP A 1 276 ? -9.767 4.418 5.123 1.00 98.00 276 TRP A C 1
ATOM 2066 O O . TRP A 1 276 ? -10.020 3.799 6.158 1.00 98.00 276 TRP A O 1
ATOM 2076 N N . GLY A 1 277 ? -9.644 5.745 5.124 1.00 97.44 277 GLY A N 1
ATOM 2077 C CA . GLY A 1 277 ? -9.844 6.544 6.327 1.00 97.44 277 GLY A CA 1
ATOM 2078 C C . GLY A 1 277 ? -11.263 6.450 6.892 1.00 97.44 277 GLY A C 1
ATOM 2079 O O . GLY A 1 277 ? -11.422 6.249 8.099 1.00 97.44 277 GLY A O 1
ATOM 2080 N N . LEU A 1 278 ? -12.288 6.549 6.039 1.00 97.25 278 LEU A N 1
ATOM 2081 C CA . LEU A 1 278 ? -13.697 6.390 6.421 1.00 97.25 278 LEU A CA 1
ATOM 2082 C C . LEU A 1 278 ? -13.984 4.971 6.928 1.00 97.25 278 LEU A C 1
ATOM 2084 O O . LEU A 1 278 ? -14.676 4.802 7.935 1.00 97.25 278 LEU A O 1
ATOM 2088 N N . LEU A 1 279 ? -13.417 3.956 6.273 1.00 96.81 279 LEU A N 1
ATOM 2089 C CA . LEU A 1 279 ? -13.563 2.561 6.679 1.00 96.81 279 LEU A CA 1
ATOM 2090 C C . LEU A 1 279 ? -12.978 2.321 8.077 1.00 96.81 279 LEU A C 1
ATOM 2092 O O . LEU A 1 279 ? -13.633 1.696 8.912 1.00 96.81 279 LEU A O 1
ATOM 2096 N N . GLY A 1 280 ? -11.796 2.878 8.365 1.00 95.88 280 GLY A N 1
ATOM 2097 C CA . GLY A 1 280 ? -11.180 2.819 9.694 1.00 95.88 280 GLY A CA 1
ATOM 2098 C C . GLY A 1 280 ? -12.090 3.409 10.774 1.00 95.88 280 GLY A C 1
ATOM 2099 O O . GLY A 1 280 ? -12.320 2.779 11.809 1.00 95.88 280 GLY A O 1
ATOM 2100 N N . MET A 1 281 ? -12.705 4.567 10.502 1.00 94.06 281 MET A N 1
ATOM 2101 C CA . MET A 1 281 ? -13.688 5.173 11.412 1.00 94.06 281 MET A CA 1
ATOM 2102 C C . MET A 1 281 ? -14.921 4.287 11.627 1.00 94.06 281 MET A C 1
ATOM 2104 O O . MET A 1 281 ? -15.392 4.140 12.759 1.00 94.06 281 MET A O 1
ATOM 2108 N N . GLY A 1 282 ? -15.435 3.674 10.557 1.00 93.81 282 GLY A N 1
ATOM 2109 C CA . GLY A 1 282 ? -16.564 2.746 10.619 1.00 93.81 282 GLY A CA 1
ATOM 2110 C C . GLY A 1 282 ? -16.270 1.535 11.507 1.00 93.81 282 GLY A C 1
ATOM 2111 O O . GLY A 1 282 ? -17.039 1.238 12.425 1.00 93.81 282 GLY A O 1
ATOM 2112 N N . VAL A 1 283 ? -15.122 0.882 11.298 1.00 93.31 283 VAL A N 1
ATOM 2113 C CA . VAL A 1 283 ? -14.683 -0.278 12.093 1.00 93.31 283 VAL A CA 1
ATOM 2114 C C . VAL A 1 283 ? -14.535 0.091 13.571 1.00 93.31 283 VAL A C 1
ATOM 2116 O O . VAL A 1 283 ? -15.078 -0.608 14.431 1.00 93.31 283 VAL A O 1
ATOM 2119 N N . GLY A 1 284 ? -13.877 1.217 13.871 1.00 89.06 284 GLY A N 1
ATOM 2120 C CA . GLY A 1 284 ? -13.669 1.687 15.245 1.00 89.06 284 GLY A CA 1
ATOM 2121 C C . GLY A 1 284 ? -14.961 2.014 16.006 1.00 89.06 284 GLY A C 1
ATOM 2122 O O . GLY A 1 284 ? -14.986 1.930 17.234 1.00 89.06 284 GLY A O 1
ATOM 2123 N N . ARG A 1 285 ? -16.050 2.351 15.297 1.00 87.94 285 ARG A N 1
ATOM 2124 C CA . ARG A 1 285 ? -17.360 2.663 15.896 1.00 87.94 285 ARG A CA 1
ATOM 2125 C C . ARG A 1 285 ? -18.261 1.437 16.072 1.00 87.94 285 ARG A C 1
ATOM 2127 O O . ARG A 1 285 ? -19.030 1.383 17.033 1.00 87.94 285 ARG A O 1
ATOM 2134 N N . VAL A 1 286 ? -18.223 0.484 15.140 1.00 89.44 286 VAL A N 1
ATOM 2135 C CA . VAL A 1 286 ? -19.159 -0.656 15.121 1.00 89.44 286 VAL A CA 1
ATOM 2136 C C . VAL A 1 286 ? -18.696 -1.784 16.044 1.00 89.44 286 VAL A C 1
ATOM 2138 O O . VAL A 1 286 ? -19.509 -2.373 16.763 1.00 89.44 286 VAL A O 1
ATOM 2141 N N . ILE A 1 287 ? -17.397 -2.086 16.061 1.00 87.94 287 ILE A N 1
ATOM 2142 C CA . ILE A 1 287 ? -16.871 -3.249 16.779 1.00 87.94 287 ILE A CA 1
ATOM 2143 C C . ILE A 1 287 ? -16.553 -2.877 18.229 1.00 87.94 287 ILE A C 1
ATOM 2145 O O . ILE A 1 287 ? -15.608 -2.154 18.519 1.00 87.94 287 ILE A O 1
ATOM 2149 N N . ARG A 1 288 ? -17.356 -3.392 19.167 1.00 81.56 288 ARG A N 1
ATOM 2150 C CA . ARG A 1 288 ? -17.227 -3.070 20.603 1.00 81.56 288 ARG A CA 1
ATOM 2151 C C . ARG A 1 288 ? -16.264 -3.977 21.364 1.00 81.56 288 ARG A C 1
ATOM 2153 O O . ARG A 1 288 ? -15.755 -3.585 22.408 1.00 81.56 288 ARG A O 1
ATOM 2160 N N . LYS A 1 289 ? -16.065 -5.211 20.891 1.00 87.69 289 LYS A N 1
ATOM 2161 C CA . LYS A 1 289 ? -15.197 -6.195 21.551 1.00 87.69 289 LYS A CA 1
ATOM 2162 C C . LYS A 1 289 ? -13.764 -6.027 21.055 1.00 87.69 289 LYS A C 1
ATOM 2164 O O . LYS A 1 289 ? -13.525 -6.203 19.863 1.00 87.69 289 LYS A O 1
ATOM 2169 N N . LEU A 1 290 ? -12.832 -5.793 21.981 1.00 87.44 290 LEU A N 1
ATOM 2170 C CA . LEU A 1 290 ? -11.422 -5.537 21.673 1.00 87.44 290 LEU A CA 1
ATOM 2171 C C . LEU A 1 290 ? -10.791 -6.644 20.812 1.00 87.44 290 LEU A C 1
ATOM 2173 O O . LEU A 1 290 ? -10.185 -6.352 19.791 1.00 87.44 290 LEU A O 1
ATOM 2177 N N . GLY A 1 291 ? -10.994 -7.919 21.166 1.00 90.44 291 GLY A N 1
ATOM 2178 C CA . GLY A 1 291 ? -10.421 -9.036 20.402 1.00 90.44 291 GLY A CA 1
ATOM 2179 C C . GLY A 1 291 ? -10.890 -9.081 18.943 1.00 90.44 291 GLY A C 1
ATOM 2180 O O . GLY A 1 291 ? -10.083 -9.271 18.041 1.00 90.44 291 GLY A O 1
ATOM 2181 N N . TRP A 1 292 ? -12.180 -8.835 18.693 1.00 92.31 292 TRP A N 1
ATOM 2182 C CA . TRP A 1 292 ? -12.714 -8.789 17.327 1.00 92.31 292 TRP A CA 1
ATOM 2183 C C . TRP A 1 292 ? -12.247 -7.557 16.557 1.00 92.31 292 TRP A C 1
ATOM 2185 O O . TRP A 1 292 ? -12.021 -7.650 15.356 1.00 92.31 292 TRP A O 1
ATOM 2195 N N . HIS A 1 293 ? -12.087 -6.418 17.231 1.00 92.88 293 HIS A N 1
ATOM 2196 C CA . HIS A 1 293 ? -11.572 -5.203 16.603 1.00 92.88 293 HIS A CA 1
ATOM 2197 C C . HIS A 1 293 ? -10.142 -5.407 16.095 1.00 92.88 293 HIS A C 1
ATOM 2199 O O . HIS A 1 293 ? -9.878 -5.121 14.928 1.00 92.88 293 HIS A O 1
ATOM 2205 N N . LEU A 1 294 ? -9.270 -6.005 16.915 1.00 93.62 294 LEU A N 1
ATOM 2206 C CA . LEU A 1 294 ? -7.895 -6.327 16.522 1.00 93.62 294 LEU A CA 1
ATOM 2207 C C . LEU A 1 294 ? -7.856 -7.277 15.321 1.00 93.62 294 LEU A C 1
ATOM 2209 O O . LEU A 1 294 ? -7.183 -6.985 14.338 1.00 93.62 294 LEU A O 1
ATOM 2213 N N . VAL A 1 295 ? -8.630 -8.367 15.359 1.00 95.88 295 VAL A N 1
ATOM 2214 C CA . VAL A 1 295 ? -8.701 -9.329 14.245 1.00 95.88 295 VAL A CA 1
ATOM 2215 C C . VAL A 1 295 ? -9.157 -8.650 12.952 1.00 95.88 295 VAL A C 1
ATOM 2217 O O . VAL A 1 295 ? -8.555 -8.864 11.903 1.00 95.88 295 VAL A O 1
ATOM 2220 N N . ILE A 1 296 ? -10.191 -7.807 13.016 1.00 95.50 296 ILE A N 1
ATOM 2221 C CA . ILE A 1 296 ? -10.748 -7.132 11.838 1.00 95.50 296 ILE A CA 1
ATOM 2222 C C . ILE A 1 296 ? -9.763 -6.101 11.274 1.00 95.50 296 ILE A C 1
ATOM 2224 O O . ILE A 1 296 ? -9.524 -6.096 10.067 1.00 95.50 296 ILE A O 1
ATOM 2228 N N . ILE A 1 297 ? -9.157 -5.258 12.117 1.00 95.69 297 ILE A N 1
ATOM 2229 C CA . ILE A 1 297 ? -8.155 -4.283 11.664 1.00 95.69 297 ILE A CA 1
ATOM 2230 C C . ILE A 1 297 ? -6.960 -4.983 11.018 1.00 95.69 297 ILE A C 1
ATOM 2232 O O . ILE A 1 297 ? -6.518 -4.562 9.946 1.00 95.69 297 ILE A O 1
ATOM 2236 N N . SER A 1 298 ? -6.452 -6.054 11.629 1.00 96.31 298 SER A N 1
ATOM 2237 C CA . SER A 1 298 ? -5.353 -6.828 11.054 1.00 96.31 298 SER A CA 1
ATOM 2238 C C . SER A 1 298 ? -5.751 -7.452 9.717 1.00 96.31 298 SER A C 1
ATOM 2240 O O . SER A 1 298 ? -4.995 -7.339 8.756 1.00 96.31 298 SER A O 1
ATOM 2242 N N . ALA A 1 299 ? -6.949 -8.036 9.616 1.00 97.19 299 ALA A N 1
ATOM 2243 C CA . ALA A 1 299 ? -7.435 -8.645 8.378 1.00 97.19 299 ALA A CA 1
ATOM 2244 C C . ALA A 1 299 ? -7.544 -7.629 7.229 1.00 97.19 299 ALA A C 1
ATOM 2246 O O . ALA A 1 299 ? -7.050 -7.889 6.134 1.00 97.19 299 ALA A O 1
ATOM 2247 N N . PHE A 1 300 ? -8.125 -6.451 7.479 1.00 97.38 300 PHE A N 1
ATOM 2248 C CA . PHE A 1 300 ? -8.203 -5.382 6.478 1.00 97.38 300 PHE A CA 1
ATOM 2249 C C . PHE A 1 300 ? -6.827 -4.836 6.095 1.00 97.38 300 PHE A C 1
ATOM 2251 O O . PHE A 1 300 ? -6.589 -4.576 4.920 1.00 97.38 300 PHE A O 1
ATOM 2258 N N . SER A 1 301 ? -5.911 -4.708 7.057 1.00 97.69 301 SER A N 1
ATOM 2259 C CA . SER A 1 301 ? -4.545 -4.238 6.795 1.00 97.69 301 SER A CA 1
ATOM 2260 C C . SER A 1 301 ? -3.782 -5.208 5.892 1.00 97.69 301 SER A C 1
ATOM 2262 O O . SER A 1 301 ? -3.186 -4.793 4.902 1.00 97.69 301 SER A O 1
ATOM 2264 N N . ILE A 1 302 ? -3.850 -6.510 6.191 1.00 98.00 302 ILE A N 1
ATOM 2265 C CA . ILE A 1 302 ? -3.247 -7.568 5.367 1.00 98.00 302 ILE A CA 1
ATOM 2266 C C . ILE A 1 302 ? -3.901 -7.597 3.984 1.00 98.00 302 ILE A C 1
ATOM 2268 O O . ILE A 1 302 ? -3.202 -7.680 2.978 1.00 98.00 302 ILE A O 1
ATOM 2272 N N . GLY A 1 303 ? -5.230 -7.478 3.924 1.00 97.88 303 GLY A N 1
ATOM 2273 C CA . GLY A 1 303 ? -5.973 -7.408 2.668 1.00 97.88 303 GLY A CA 1
ATOM 2274 C C . GLY A 1 303 ? -5.542 -6.227 1.798 1.00 97.88 303 GLY A C 1
ATOM 2275 O O . GLY A 1 303 ? -5.299 -6.410 0.611 1.00 97.88 303 GLY A O 1
ATOM 2276 N N . LEU A 1 304 ? -5.372 -5.039 2.383 1.00 97.81 304 LEU A N 1
ATOM 2277 C CA . LEU A 1 304 ? -4.895 -3.848 1.677 1.00 97.81 304 LEU A CA 1
ATOM 2278 C C . LEU A 1 304 ? -3.478 -4.042 1.116 1.00 97.81 304 LEU A C 1
ATOM 2280 O O . LEU A 1 304 ? -3.232 -3.719 -0.046 1.00 97.81 304 LEU A O 1
ATOM 2284 N N . VAL A 1 305 ? -2.562 -4.619 1.900 1.00 97.75 305 VAL A N 1
ATOM 2285 C CA . VAL A 1 305 ? -1.212 -4.962 1.419 1.00 97.75 305 VAL A CA 1
ATOM 2286 C C . VAL A 1 305 ? -1.281 -5.989 0.286 1.00 97.75 305 VAL A C 1
ATOM 2288 O O . VAL A 1 305 ? -0.604 -5.823 -0.725 1.00 97.75 305 VAL A O 1
ATOM 2291 N N . GLY A 1 306 ? -2.137 -7.008 0.406 1.00 97.75 306 GLY A N 1
ATOM 2292 C CA . GLY A 1 306 ? -2.347 -8.019 -0.632 1.00 97.75 306 GLY A CA 1
ATOM 2293 C C . GLY A 1 306 ? -2.907 -7.438 -1.935 1.00 97.75 306 GLY A C 1
ATOM 2294 O O . GLY A 1 306 ? -2.401 -7.758 -3.008 1.00 97.75 306 GLY A O 1
ATOM 2295 N N . ILE A 1 307 ? -3.894 -6.539 -1.851 1.00 97.31 307 ILE A N 1
ATOM 2296 C CA . ILE A 1 307 ? -4.450 -5.813 -3.007 1.00 97.31 307 ILE A CA 1
ATOM 2297 C C . ILE A 1 307 ? -3.361 -4.981 -3.680 1.00 97.31 307 ILE A C 1
ATOM 2299 O O . ILE A 1 307 ? -3.239 -4.995 -4.903 1.00 97.31 307 ILE A O 1
ATOM 2303 N N . GLY A 1 308 ? -2.551 -4.279 -2.891 1.00 96.25 308 GLY A N 1
ATOM 2304 C CA . GLY A 1 308 ? -1.459 -3.476 -3.418 1.00 96.25 308 GLY A CA 1
ATOM 2305 C C . GLY A 1 308 ? -0.366 -4.305 -4.087 1.00 96.25 308 GLY A C 1
ATOM 2306 O O . GLY A 1 308 ? 0.067 -3.963 -5.183 1.00 96.25 308 GLY A O 1
ATOM 2307 N N . TYR A 1 309 ? 0.021 -5.432 -3.490 1.00 95.88 309 TYR A N 1
ATOM 2308 C CA . TYR A 1 309 ? 0.975 -6.359 -4.096 1.00 95.88 309 TYR A CA 1
ATOM 2309 C C . TYR A 1 309 ? 0.436 -6.968 -5.399 1.00 95.88 309 TYR A C 1
ATOM 2311 O O . TYR A 1 309 ? 1.131 -6.966 -6.411 1.00 95.88 309 TYR A O 1
ATOM 2319 N N . GLY A 1 310 ? -0.821 -7.426 -5.409 1.00 96.62 310 GLY A N 1
ATOM 2320 C CA . GLY A 1 310 ? -1.464 -7.950 -6.616 1.00 96.62 310 GLY A CA 1
ATOM 2321 C C . GLY A 1 310 ? -1.586 -6.904 -7.727 1.00 96.62 310 GLY A C 1
ATOM 2322 O O . GLY A 1 310 ? -1.339 -7.212 -8.890 1.00 96.62 310 GLY A O 1
ATOM 2323 N N . SER A 1 311 ? -1.894 -5.655 -7.368 1.00 96.00 311 SER A N 1
ATOM 2324 C CA . SER A 1 311 ? -1.926 -4.533 -8.315 1.00 96.00 311 SER A CA 1
ATOM 2325 C C . SER A 1 311 ? -0.545 -4.287 -8.920 1.00 96.00 311 SER A C 1
ATOM 2327 O O . SER A 1 311 ? -0.434 -4.157 -10.136 1.00 96.00 311 SER A O 1
ATOM 2329 N N . LEU A 1 312 ? 0.513 -4.322 -8.102 1.00 94.00 312 LEU A N 1
ATOM 2330 C CA . LEU A 1 312 ? 1.889 -4.127 -8.560 1.00 94.00 312 LEU A CA 1
ATOM 2331 C C . LEU A 1 312 ? 2.334 -5.217 -9.543 1.00 94.00 312 LEU A C 1
ATOM 2333 O O . LEU A 1 312 ? 2.974 -4.902 -10.543 1.00 94.00 312 LEU A O 1
ATOM 2337 N N . LEU A 1 313 ? 1.952 -6.480 -9.311 1.00 93.12 313 LEU A N 1
ATOM 2338 C CA . LEU A 1 313 ? 2.195 -7.571 -10.266 1.00 93.12 313 LEU A CA 1
ATOM 2339 C C . LEU A 1 313 ? 1.499 -7.332 -11.614 1.00 93.12 313 LEU A C 1
ATOM 2341 O O . LEU A 1 313 ? 2.030 -7.706 -12.656 1.00 93.12 313 LEU A O 1
ATOM 2345 N N . GLY A 1 314 ? 0.332 -6.685 -11.594 1.00 92.75 314 GLY A N 1
ATOM 2346 C CA . GLY A 1 314 ? -0.380 -6.222 -12.785 1.00 92.75 314 GLY A CA 1
ATOM 2347 C C . GLY A 1 314 ? 0.124 -4.889 -13.351 1.00 92.75 314 GLY A C 1
ATOM 2348 O O . GLY A 1 314 ? -0.547 -4.323 -14.207 1.00 92.75 314 GLY A O 1
ATOM 2349 N N . GLY A 1 315 ? 1.252 -4.364 -12.859 1.00 94.19 315 GLY A N 1
ATOM 2350 C CA . GLY A 1 315 ? 1.847 -3.107 -13.314 1.00 94.19 315 GLY A CA 1
ATOM 2351 C C . GLY A 1 315 ? 1.250 -1.838 -12.705 1.00 94.19 315 GLY A C 1
ATOM 2352 O O . GLY A 1 315 ? 1.544 -0.751 -13.187 1.00 94.19 315 GLY A O 1
ATOM 2353 N N . TRP A 1 316 ? 0.437 -1.933 -11.653 1.00 95.81 316 TRP A N 1
ATOM 2354 C CA . TRP A 1 316 ? -0.177 -0.780 -10.987 1.00 95.81 316 TRP A CA 1
ATOM 2355 C C . TRP A 1 316 ? 0.438 -0.511 -9.617 1.00 95.81 316 TRP A C 1
ATOM 2357 O O . TRP A 1 316 ? 0.287 -1.294 -8.678 1.00 95.81 316 TRP A O 1
ATOM 2367 N N . TRP A 1 317 ? 1.079 0.643 -9.474 1.00 95.19 317 TRP A N 1
ATOM 2368 C CA . TRP A 1 317 ? 1.609 1.119 -8.205 1.00 95.19 317 TRP A CA 1
ATOM 2369 C C . TRP A 1 317 ? 0.584 2.022 -7.510 1.00 95.19 317 TRP A C 1
ATOM 2371 O O . TRP A 1 317 ? 0.358 3.150 -7.928 1.00 95.19 317 TRP A O 1
ATOM 2381 N N . ILE A 1 318 ? -0.068 1.508 -6.461 1.00 95.19 318 ILE A N 1
ATOM 2382 C CA . ILE A 1 318 ? -1.130 2.215 -5.721 1.00 95.19 318 ILE A CA 1
ATOM 2383 C C . ILE A 1 318 ? -0.661 2.684 -4.326 1.00 95.19 318 ILE A C 1
ATOM 2385 O O . ILE A 1 318 ? 0.243 2.073 -3.742 1.00 95.19 318 ILE A O 1
ATOM 2389 N N . PRO A 1 319 ? -1.285 3.719 -3.727 1.00 94.94 319 PRO A N 1
ATOM 2390 C CA . PRO A 1 319 ? -0.805 4.340 -2.489 1.00 94.94 319 PRO A CA 1
ATOM 2391 C C . PRO A 1 319 ? -1.200 3.549 -1.223 1.00 94.94 319 PRO A C 1
ATOM 2393 O O . PRO A 1 319 ? -2.107 3.919 -0.475 1.00 94.94 319 PRO A O 1
ATOM 2396 N N . ILE A 1 320 ? -0.493 2.448 -0.950 1.00 96.06 320 ILE A N 1
ATOM 2397 C CA . ILE A 1 320 ? -0.750 1.563 0.207 1.00 96.06 320 ILE A CA 1
ATOM 2398 C C . ILE A 1 320 ? -0.399 2.247 1.534 1.00 96.06 320 ILE A C 1
ATOM 2400 O O . ILE A 1 320 ? -1.190 2.216 2.474 1.00 96.06 320 ILE A O 1
ATOM 2404 N N . ALA A 1 321 ? 0.788 2.855 1.622 1.00 94.50 321 ALA A N 1
ATOM 2405 C CA . ALA A 1 321 ? 1.310 3.427 2.862 1.00 94.50 321 ALA A CA 1
ATOM 2406 C C . ALA A 1 321 ? 0.396 4.511 3.474 1.00 94.50 321 ALA A C 1
ATOM 2408 O O . ALA A 1 321 ? 0.025 4.366 4.644 1.00 94.50 321 ALA A O 1
ATOM 2409 N N . PRO A 1 322 ? -0.037 5.555 2.735 1.00 95.31 322 PRO A N 1
ATOM 2410 C CA . PRO A 1 322 ? -0.947 6.552 3.296 1.00 95.31 322 PRO A CA 1
ATOM 2411 C C . PRO A 1 322 ? -2.338 5.974 3.599 1.00 95.31 322 PRO A C 1
ATOM 2413 O O . PRO A 1 322 ? -2.909 6.302 4.638 1.00 95.31 322 PRO A O 1
ATOM 2416 N N . ALA A 1 323 ? -2.869 5.075 2.760 1.00 97.19 323 ALA A N 1
ATOM 2417 C CA . ALA A 1 323 ? -4.163 4.434 3.006 1.00 97.19 323 ALA A CA 1
ATOM 2418 C C . ALA A 1 323 ? -4.155 3.614 4.307 1.00 97.19 323 ALA A C 1
ATOM 2420 O O . ALA A 1 323 ? -5.053 3.755 5.140 1.00 97.19 323 ALA A O 1
ATOM 2421 N N . LEU A 1 324 ? -3.104 2.816 4.521 1.00 97.56 324 LEU A N 1
ATOM 2422 C CA . LEU A 1 324 ? -2.916 2.040 5.742 1.00 97.56 324 LEU A CA 1
ATOM 2423 C C . LEU A 1 324 ? -2.734 2.952 6.963 1.00 97.56 324 LEU A C 1
ATOM 2425 O O . LEU A 1 324 ? -3.342 2.709 8.004 1.00 97.56 324 LEU A O 1
ATOM 2429 N N . GLY A 1 325 ? -1.944 4.021 6.829 1.00 97.38 325 GLY A N 1
ATOM 2430 C CA . GLY A 1 325 ? -1.710 4.990 7.899 1.00 97.38 325 GLY A CA 1
ATOM 2431 C C . GLY A 1 325 ? -3.002 5.637 8.399 1.00 97.38 325 GLY A C 1
ATOM 2432 O O . GLY A 1 325 ? -3.280 5.609 9.599 1.00 97.38 325 GLY A O 1
ATOM 2433 N N . VAL A 1 326 ? -3.831 6.162 7.489 1.00 97.69 326 VAL A N 1
ATOM 2434 C CA . VAL A 1 326 ? -5.110 6.794 7.859 1.00 97.69 326 VAL A CA 1
ATOM 2435 C C . VAL A 1 326 ? -6.111 5.757 8.385 1.00 97.69 326 VAL A C 1
ATOM 2437 O O . VAL A 1 326 ? -6.798 6.027 9.372 1.00 97.69 326 VAL A O 1
ATOM 2440 N N . PHE A 1 327 ? -6.171 4.560 7.790 1.00 97.94 327 PHE A N 1
ATOM 2441 C CA . PHE A 1 327 ? -7.029 3.469 8.268 1.00 97.94 327 PHE A CA 1
ATOM 2442 C C . PHE A 1 327 ? -6.711 3.081 9.718 1.00 97.94 327 PHE A C 1
ATOM 2444 O O . PHE A 1 327 ? -7.616 3.032 10.556 1.00 97.94 327 PHE A O 1
ATOM 2451 N N . LEU A 1 328 ? -5.432 2.848 10.030 1.00 96.31 328 LEU A N 1
ATOM 2452 C CA . LEU A 1 328 ? -4.984 2.459 11.367 1.00 96.31 328 LEU A CA 1
ATOM 2453 C C . LEU A 1 328 ? -5.175 3.586 12.379 1.00 96.31 328 LEU A C 1
ATOM 2455 O O . LEU A 1 328 ? -5.719 3.343 13.457 1.00 96.31 328 LEU A O 1
ATOM 2459 N N . LEU A 1 329 ? -4.781 4.815 12.031 1.00 95.56 329 LEU A N 1
ATOM 2460 C CA . LEU A 1 329 ? -4.934 5.972 12.911 1.00 95.56 329 LEU A CA 1
ATOM 2461 C C . LEU A 1 329 ? -6.402 6.147 13.316 1.00 95.56 329 LEU A C 1
ATOM 2463 O O . LEU A 1 329 ? -6.721 6.174 14.505 1.00 95.56 329 LEU A O 1
ATOM 2467 N N . ASN A 1 330 ? -7.305 6.178 12.336 1.00 95.25 330 ASN A N 1
ATOM 2468 C CA . ASN A 1 330 ? -8.732 6.336 12.589 1.00 95.25 330 ASN A CA 1
ATOM 2469 C C . ASN A 1 330 ? -9.326 5.128 13.325 1.00 95.25 330 ASN A C 1
ATOM 2471 O O . ASN A 1 330 ? -10.109 5.303 14.258 1.00 95.25 330 ASN A O 1
ATOM 2475 N N . GLY A 1 331 ? -8.948 3.907 12.939 1.00 93.06 331 GLY A N 1
ATOM 2476 C CA . GLY A 1 331 ? -9.467 2.674 13.530 1.00 93.06 331 GLY A CA 1
ATOM 2477 C C . GLY A 1 331 ? -9.065 2.471 14.989 1.00 93.06 331 GLY A C 1
ATOM 2478 O O . GLY A 1 331 ? -9.884 2.000 15.783 1.00 93.06 331 GLY A O 1
ATOM 2479 N N . VAL A 1 332 ? -7.839 2.848 15.362 1.00 92.00 332 VAL A N 1
ATOM 2480 C CA . VAL A 1 332 ? -7.303 2.685 16.722 1.00 92.00 332 VAL A CA 1
ATOM 2481 C C . VAL A 1 332 ? -7.703 3.847 17.626 1.00 92.00 332 VAL A C 1
ATOM 2483 O O . VAL A 1 332 ? -8.261 3.612 18.700 1.00 92.00 332 VAL A O 1
ATOM 2486 N N . VAL A 1 333 ? -7.467 5.096 17.204 1.00 91.06 333 VAL A N 1
ATOM 2487 C CA . VAL A 1 333 ? -7.707 6.281 18.049 1.00 91.06 333 VAL A CA 1
ATOM 2488 C C . VAL A 1 333 ? -9.184 6.403 18.408 1.00 91.06 333 VAL A C 1
ATOM 2490 O O . VAL A 1 333 ? -9.526 6.583 19.580 1.00 91.06 333 VAL A O 1
ATOM 2493 N N . LEU A 1 334 ? -10.082 6.244 17.430 1.00 87.88 334 LEU A N 1
ATOM 2494 C CA . LEU A 1 334 ? -11.514 6.319 17.708 1.00 87.88 334 LEU A CA 1
ATOM 2495 C C . LEU A 1 334 ? -11.977 5.159 18.579 1.00 87.88 334 LEU A C 1
ATOM 2497 O O . LEU A 1 334 ? -12.772 5.381 19.490 1.00 87.88 334 LEU A O 1
ATOM 2501 N N . HIS A 1 335 ? -11.475 3.941 18.354 1.00 90.06 335 HIS A N 1
ATOM 2502 C CA . HIS A 1 335 ? -11.854 2.812 19.198 1.00 90.06 335 HIS A CA 1
ATOM 2503 C C . HIS A 1 335 ? -11.447 3.038 20.658 1.00 90.06 335 HIS A C 1
ATOM 2505 O O . HIS A 1 335 ? -12.276 2.857 21.552 1.00 90.06 335 HIS A O 1
ATOM 2511 N N . ALA A 1 336 ? -10.221 3.512 20.902 1.00 87.38 336 ALA A N 1
ATOM 2512 C CA . ALA A 1 336 ? -9.753 3.864 22.239 1.00 87.38 336 ALA A CA 1
ATOM 2513 C C . ALA A 1 336 ? -10.650 4.928 22.893 1.00 87.38 336 ALA A C 1
ATOM 2515 O O . ALA A 1 336 ? -11.055 4.770 24.046 1.00 87.38 336 ALA A O 1
ATOM 2516 N N . PHE A 1 337 ? -11.040 5.963 22.144 1.00 87.88 337 PHE A N 1
ATOM 2517 C CA . PHE A 1 337 ? -11.968 6.983 22.630 1.00 87.88 337 PHE A CA 1
ATOM 2518 C C . PHE A 1 337 ? -13.352 6.407 22.976 1.00 87.88 337 PHE A C 1
ATOM 2520 O O . PHE A 1 337 ? -13.909 6.729 24.028 1.00 87.88 337 PHE A O 1
ATOM 2527 N N . TYR A 1 338 ? -13.902 5.512 22.147 1.00 86.12 338 TYR A N 1
ATOM 2528 C CA . TYR A 1 338 ? -15.174 4.841 22.443 1.00 86.12 338 TYR A CA 1
ATOM 2529 C C . TYR A 1 338 ? -15.091 3.960 23.689 1.00 86.12 338 TYR A C 1
ATOM 2531 O O . TYR A 1 338 ? -16.005 4.002 24.514 1.00 86.12 338 TYR A O 1
ATOM 2539 N N . LEU A 1 339 ? -14.013 3.186 23.847 1.00 85.25 339 LEU A N 1
ATOM 2540 C CA . LEU A 1 339 ? -13.792 2.361 25.036 1.00 85.25 339 LEU A CA 1
ATOM 2541 C C . LEU A 1 339 ? -13.674 3.227 26.291 1.00 85.25 339 LEU A C 1
ATOM 2543 O O . LEU A 1 339 ? -14.322 2.940 27.300 1.00 85.25 339 LEU A O 1
ATOM 2547 N N . TYR A 1 340 ? -12.914 4.320 26.208 1.00 86.31 340 TYR A N 1
ATOM 2548 C CA . TYR A 1 340 ? -12.761 5.269 27.302 1.00 86.31 340 TYR A CA 1
ATOM 2549 C C . TYR A 1 340 ? -14.104 5.886 27.697 1.00 86.31 340 TYR A C 1
ATOM 2551 O O . TYR A 1 340 ? -14.506 5.793 28.857 1.00 86.31 340 TYR A O 1
ATOM 2559 N N . ASN A 1 341 ? -14.849 6.435 26.736 1.00 85.50 341 ASN A N 1
ATOM 2560 C CA . ASN A 1 341 ? -16.151 7.038 27.004 1.00 85.50 341 ASN A CA 1
ATOM 2561 C C . ASN A 1 341 ? -17.150 6.016 27.565 1.00 85.50 341 ASN A C 1
ATOM 2563 O O . ASN A 1 341 ? -17.867 6.311 28.517 1.00 85.50 341 ASN A O 1
ATOM 2567 N N . HIS A 1 342 ? -17.168 4.788 27.040 1.00 83.06 342 HIS A N 1
ATOM 2568 C CA . HIS A 1 342 ? -18.012 3.725 27.584 1.00 83.06 342 HIS A CA 1
ATOM 2569 C C . HIS A 1 342 ? -17.649 3.394 29.040 1.00 83.06 342 HIS A C 1
ATOM 2571 O O . HIS A 1 342 ? -18.543 3.248 29.873 1.00 83.06 342 HIS A O 1
ATOM 2577 N N . SER A 1 343 ? -16.353 3.322 29.360 1.00 82.56 343 SER A N 1
ATOM 2578 C CA . SER A 1 343 ? -15.869 3.080 30.727 1.00 82.56 343 SER A CA 1
ATOM 2579 C C . SER A 1 343 ? -16.203 4.231 31.682 1.00 82.56 343 SER A C 1
ATOM 2581 O O . SER A 1 343 ? -16.492 4.020 32.857 1.00 82.56 343 SER A O 1
ATOM 2583 N N . LEU A 1 344 ? -16.210 5.466 31.180 1.00 81.75 344 LEU A N 1
ATOM 2584 C CA . LEU A 1 344 ? -16.569 6.643 31.957 1.00 81.75 344 LEU A CA 1
ATOM 2585 C C . LEU A 1 344 ? -18.076 6.668 32.239 1.00 81.75 344 LEU A C 1
ATOM 2587 O O . LEU A 1 344 ? -18.493 6.883 33.373 1.00 81.75 344 LEU A O 1
ATOM 2591 N N . GLN A 1 345 ? -18.895 6.361 31.232 1.00 82.69 345 GLN A N 1
ATOM 2592 C CA . GLN A 1 345 ? -20.350 6.261 31.368 1.00 82.69 345 GLN A CA 1
ATOM 2593 C C . GLN A 1 345 ? -20.781 5.102 32.276 1.00 82.69 345 GLN A C 1
ATOM 25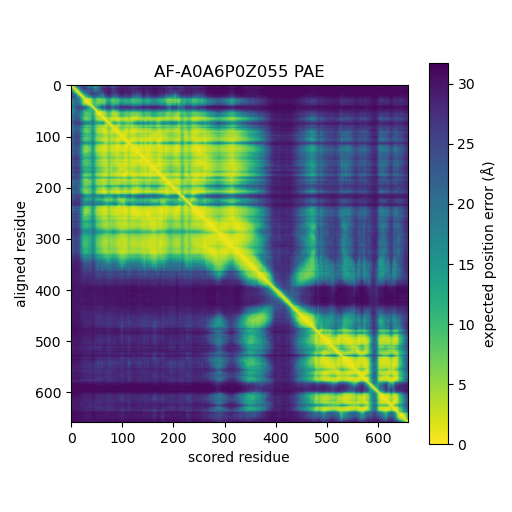95 O O . GLN A 1 345 ? -21.789 5.217 32.970 1.00 82.69 345 GLN A O 1
ATOM 2600 N N . SER A 1 346 ? -20.055 3.977 32.301 1.00 75.75 346 SER A N 1
ATOM 2601 C CA . SER A 1 346 ? -20.314 2.933 33.301 1.00 75.75 346 SER A CA 1
ATOM 2602 C C . SER A 1 346 ? -19.994 3.442 34.706 1.00 75.75 346 SER A C 1
ATOM 2604 O O . SER A 1 346 ? -20.883 3.435 35.545 1.00 75.75 346 SER A O 1
ATOM 2606 N N . ARG A 1 347 ? -18.816 4.044 34.926 1.00 79.25 347 ARG A N 1
ATOM 2607 C CA . ARG A 1 347 ? -18.433 4.602 36.238 1.00 79.25 347 ARG A CA 1
ATOM 2608 C C . ARG A 1 347 ? -19.404 5.668 36.753 1.00 79.25 347 ARG A C 1
ATOM 2610 O O . ARG A 1 347 ? -19.666 5.728 37.951 1.00 79.25 347 ARG A O 1
ATOM 2617 N N . ILE A 1 348 ? -19.924 6.530 35.875 1.00 75.06 348 ILE A N 1
ATOM 2618 C CA . ILE A 1 348 ? -20.929 7.537 36.251 1.00 75.06 348 ILE A CA 1
ATOM 2619 C C . ILE A 1 348 ? -22.228 6.858 36.689 1.00 75.06 348 ILE A C 1
ATOM 2621 O O . ILE A 1 348 ? -22.778 7.230 37.724 1.00 75.06 348 ILE A O 1
ATOM 2625 N N . ARG A 1 349 ? -22.697 5.854 35.938 1.00 75.31 349 ARG A N 1
ATOM 2626 C CA . ARG A 1 349 ? -23.901 5.091 36.296 1.00 75.31 349 ARG A CA 1
ATOM 2627 C C . ARG A 1 349 ? -23.728 4.348 37.618 1.00 75.31 349 ARG A C 1
ATOM 2629 O O . ARG A 1 349 ? -24.625 4.416 38.451 1.00 75.31 349 ARG A O 1
ATOM 2636 N N . ASP A 1 350 ? -22.571 3.733 37.841 1.00 74.06 350 ASP A N 1
ATOM 2637 C CA . ASP A 1 350 ? -22.263 3.026 39.087 1.00 74.06 350 ASP A CA 1
ATOM 2638 C C . ASP A 1 350 ? -22.304 3.991 40.285 1.00 74.06 350 ASP A C 1
ATOM 2640 O O . ASP A 1 350 ? -22.957 3.719 41.289 1.00 74.06 350 ASP A O 1
ATOM 2644 N N . ARG A 1 351 ? -21.706 5.186 40.155 1.00 73.50 351 ARG A N 1
ATOM 2645 C CA . ARG A 1 351 ? -21.768 6.232 41.194 1.00 73.50 351 ARG A CA 1
ATOM 2646 C C . ARG A 1 351 ? -23.187 6.728 41.456 1.00 73.50 351 ARG A C 1
ATOM 2648 O O . ARG A 1 351 ? -23.563 6.902 42.611 1.00 73.50 351 ARG A O 1
ATOM 2655 N N . GLN A 1 352 ? -23.970 6.971 40.404 1.00 72.31 352 GLN A N 1
ATOM 2656 C CA . GLN A 1 352 ? -25.370 7.381 40.549 1.00 72.31 352 GLN A CA 1
ATOM 2657 C C . GLN A 1 352 ? -26.186 6.316 41.281 1.00 72.31 352 GLN A C 1
ATOM 2659 O O . GLN A 1 352 ? -26.983 6.656 42.154 1.00 72.31 352 GLN A O 1
ATOM 2664 N N . ARG A 1 353 ? -25.938 5.038 40.970 1.00 69.75 353 ARG A N 1
ATOM 2665 C CA . ARG A 1 353 ? -26.582 3.910 41.637 1.00 69.75 353 ARG A CA 1
ATOM 2666 C C . ARG A 1 353 ? -26.272 3.913 43.131 1.00 69.75 353 ARG A C 1
ATOM 2668 O O . ARG A 1 353 ? -27.210 3.900 43.920 1.00 69.75 353 ARG A O 1
ATOM 2675 N N . VAL A 1 354 ? -25.001 4.028 43.521 1.00 71.12 354 VAL A N 1
ATOM 2676 C CA . VAL A 1 354 ? -24.611 4.102 44.942 1.00 71.12 354 VAL A CA 1
ATOM 2677 C C . VAL A 1 354 ? -25.306 5.271 45.650 1.00 71.12 354 VAL A C 1
ATOM 2679 O O . VAL A 1 354 ? -25.904 5.075 46.702 1.00 71.12 354 VAL A O 1
ATOM 2682 N N . ILE A 1 355 ? -25.326 6.468 45.051 1.00 70.69 355 ILE A N 1
ATOM 2683 C CA . ILE A 1 355 ? -25.992 7.643 45.643 1.00 70.69 355 ILE A CA 1
ATOM 2684 C C . ILE A 1 355 ? -27.486 7.381 45.888 1.00 70.69 355 ILE A C 1
ATOM 2686 O O . ILE A 1 355 ? -28.009 7.698 46.959 1.00 70.69 355 ILE A O 1
ATOM 2690 N N . GLU A 1 356 ? -28.191 6.799 44.915 1.00 66.69 356 GLU A N 1
ATOM 2691 C CA . GLU A 1 356 ? -29.620 6.496 45.049 1.00 66.69 356 GLU A CA 1
ATOM 2692 C C . GLU A 1 356 ? -29.888 5.436 46.130 1.00 66.69 356 GLU A C 1
ATOM 2694 O O . GLU A 1 356 ? -30.876 5.518 46.876 1.00 66.69 356 GLU A O 1
ATOM 2699 N N . GLN A 1 357 ? -28.985 4.464 46.252 1.00 64.62 357 GLN A N 1
ATOM 2700 C CA . GLN A 1 357 ? -29.029 3.433 47.280 1.00 64.62 357 GLN A CA 1
ATOM 2701 C C . GLN A 1 357 ? -28.816 4.026 48.678 1.00 64.62 357 GLN A C 1
ATOM 2703 O O . GLN A 1 357 ? -29.651 3.800 49.555 1.00 64.62 357 GLN A O 1
ATOM 2708 N N . THR A 1 358 ? -27.781 4.847 48.869 1.00 64.75 358 THR A N 1
ATOM 2709 C CA . THR A 1 358 ? -27.515 5.551 50.132 1.00 64.75 358 THR A CA 1
ATOM 2710 C C . THR A 1 358 ? -28.687 6.446 50.524 1.00 64.75 358 THR A C 1
ATOM 2712 O O . THR A 1 358 ? -29.134 6.419 51.669 1.00 64.75 358 THR A O 1
ATOM 2715 N N . PHE A 1 359 ? -29.254 7.190 49.570 1.00 67.62 359 PHE A N 1
ATOM 2716 C CA . PHE A 1 359 ? -30.418 8.039 49.825 1.00 67.62 359 PHE A CA 1
ATOM 2717 C C . PHE A 1 359 ? -31.606 7.235 50.370 1.00 67.62 359 PHE A C 1
ATOM 2719 O O . PHE A 1 359 ? -32.278 7.668 51.310 1.00 67.62 359 PHE A O 1
ATOM 2726 N N . THR A 1 360 ? -31.873 6.071 49.770 1.00 61.56 360 THR A N 1
ATOM 2727 C CA . THR A 1 360 ? -32.982 5.196 50.170 1.00 61.56 360 THR A CA 1
ATOM 2728 C C . THR A 1 360 ? -32.736 4.600 51.559 1.00 61.56 360 THR A C 1
ATOM 2730 O O . THR A 1 360 ? -33.642 4.621 52.389 1.00 61.56 360 THR A O 1
ATOM 2733 N N . ALA A 1 361 ? -31.510 4.151 51.847 1.00 65.50 361 ALA A N 1
ATOM 2734 C CA . ALA A 1 361 ? -31.143 3.616 53.159 1.00 65.50 361 ALA A CA 1
ATOM 2735 C C . ALA A 1 361 ? -31.313 4.657 54.281 1.00 65.50 361 ALA A C 1
ATOM 2737 O O . ALA A 1 361 ? -31.897 4.354 55.321 1.00 65.50 361 ALA A O 1
ATOM 2738 N N . ILE A 1 362 ? -30.894 5.908 54.047 1.00 65.50 362 ILE A N 1
ATOM 2739 C CA . ILE A 1 362 ? -31.068 7.002 55.017 1.00 65.50 362 ILE A CA 1
ATOM 2740 C C . ILE A 1 362 ? -32.556 7.276 55.275 1.00 65.50 362 ILE A C 1
ATOM 2742 O O . ILE A 1 362 ? -32.957 7.452 56.425 1.00 65.50 362 ILE A O 1
ATOM 2746 N N . HIS A 1 363 ? -33.383 7.289 54.223 1.00 62.41 363 HIS A N 1
ATOM 2747 C CA . HIS A 1 363 ? -34.822 7.550 54.349 1.00 62.41 363 HIS A CA 1
ATOM 2748 C C . HIS A 1 363 ? -35.577 6.451 55.095 1.00 62.41 363 HIS A C 1
ATOM 2750 O O . HIS A 1 363 ? -36.526 6.761 55.811 1.00 62.41 363 HIS A O 1
ATOM 2756 N N . ASN A 1 364 ? -35.192 5.187 54.917 1.00 59.59 364 ASN A N 1
ATOM 2757 C CA . ASN A 1 364 ? -35.937 4.051 55.460 1.00 59.59 364 ASN A CA 1
ATOM 2758 C C . ASN A 1 364 ? -35.497 3.635 56.876 1.00 59.59 364 ASN A C 1
ATOM 2760 O O . ASN A 1 364 ? -36.248 2.912 57.535 1.00 59.59 364 ASN A O 1
ATOM 2764 N N . GLY A 1 365 ? -34.321 4.079 57.337 1.00 68.31 365 GLY A N 1
ATOM 2765 C CA . GLY A 1 365 ? -33.812 3.820 58.688 1.00 68.31 365 GLY A CA 1
ATOM 2766 C C . GLY A 1 365 ? -33.709 5.100 59.527 1.00 68.31 365 GLY A C 1
ATOM 2767 O O . GLY A 1 365 ? -34.702 5.491 60.145 1.00 68.31 365 GLY A O 1
ATOM 2768 N N . PRO A 1 366 ? -32.554 5.795 59.524 1.00 69.44 366 PRO A N 1
ATOM 2769 C CA . PRO A 1 366 ? -32.274 6.916 60.423 1.00 69.44 366 PRO A CA 1
ATOM 2770 C C . PRO A 1 366 ? -33.343 8.012 60.449 1.00 69.44 366 PRO A C 1
ATOM 2772 O O . PRO A 1 366 ? -33.741 8.486 61.512 1.00 69.44 366 PRO A O 1
ATOM 2775 N N . LEU A 1 367 ? -33.835 8.419 59.275 1.00 65.19 367 LEU A N 1
ATOM 2776 C CA . LEU A 1 367 ? -34.792 9.521 59.182 1.00 65.19 367 LEU A CA 1
ATOM 2777 C C . LEU A 1 367 ? -36.149 9.165 59.805 1.00 65.19 367 LEU A C 1
ATOM 2779 O O . LEU A 1 367 ? -36.826 10.040 60.340 1.00 65.19 367 LEU A O 1
ATOM 2783 N N . GLN A 1 368 ? -36.541 7.888 59.746 1.00 64.38 368 GLN A N 1
ATOM 2784 C CA . GLN A 1 368 ? -37.757 7.409 60.401 1.00 64.38 368 GLN A CA 1
ATOM 2785 C C . GLN A 1 368 ? -37.571 7.358 61.911 1.00 64.38 368 GLN A C 1
ATOM 2787 O O . GLN A 1 368 ? -38.431 7.865 62.617 1.00 64.38 368 GLN A O 1
ATOM 2792 N N . THR A 1 369 ? -36.440 6.844 62.403 1.00 66.69 369 THR A N 1
ATOM 2793 C CA . THR A 1 369 ? -36.119 6.849 63.840 1.00 66.69 369 THR A CA 1
ATOM 2794 C C . THR A 1 369 ? -36.157 8.268 64.409 1.00 66.69 369 THR A C 1
ATOM 2796 O O . THR A 1 369 ? -36.767 8.499 65.451 1.00 66.69 369 THR A O 1
ATOM 2799 N N . LEU A 1 370 ? -35.591 9.241 63.685 1.00 67.31 370 LEU A N 1
ATOM 2800 C CA . LEU A 1 370 ? -35.661 10.656 64.050 1.00 67.31 370 LEU A CA 1
ATOM 2801 C C . LEU A 1 370 ? -37.108 11.179 64.067 1.00 67.31 370 LEU A C 1
ATOM 2803 O O . LEU A 1 370 ? -37.493 11.886 64.993 1.00 67.31 370 LEU A O 1
ATOM 2807 N N . ALA A 1 371 ? -37.920 10.831 63.066 1.00 64.94 371 ALA A N 1
ATOM 2808 C CA . ALA A 1 371 ? -39.321 11.243 63.012 1.00 64.94 371 ALA A CA 1
ATOM 2809 C C . ALA A 1 371 ? -40.146 10.661 64.173 1.00 64.94 371 ALA A C 1
ATOM 2811 O O . ALA A 1 371 ? -40.972 11.372 64.744 1.00 64.94 371 ALA A O 1
ATOM 2812 N N . THR A 1 372 ? -39.907 9.402 64.553 1.00 68.75 372 THR A N 1
ATOM 2813 C CA . THR A 1 372 ? -40.561 8.768 65.707 1.00 68.75 372 THR A CA 1
ATOM 2814 C C . THR A 1 372 ? -40.151 9.446 67.010 1.00 68.75 372 THR A C 1
ATOM 2816 O O . THR A 1 372 ? -41.018 9.766 67.816 1.00 68.75 372 THR A O 1
ATOM 2819 N N . LEU A 1 373 ? -38.856 9.744 67.182 1.00 71.88 373 LEU A N 1
ATOM 2820 C CA . LEU A 1 373 ? -38.343 10.484 68.338 1.00 71.88 373 LEU A CA 1
ATOM 2821 C C . LEU A 1 373 ? -38.992 11.863 68.464 1.00 71.88 373 LEU A C 1
ATOM 2823 O O . LEU A 1 373 ? -39.483 12.214 69.529 1.00 71.88 373 LEU A O 1
ATOM 2827 N N . LEU A 1 374 ? -39.052 12.630 67.374 1.00 68.06 374 LEU A N 1
ATOM 2828 C CA . LEU A 1 374 ? -39.694 13.948 67.374 1.00 68.06 374 LEU A CA 1
ATOM 2829 C C . LEU A 1 374 ? -41.187 13.867 67.726 1.00 68.06 374 LEU A C 1
ATOM 2831 O O . LEU A 1 374 ? -41.700 14.755 68.401 1.00 68.06 374 LEU A O 1
ATOM 2835 N N . ARG A 1 375 ? -41.880 12.804 67.298 1.00 70.62 375 ARG A N 1
ATOM 2836 C CA . ARG A 1 375 ? -43.294 12.593 67.631 1.00 70.62 375 ARG A CA 1
ATOM 2837 C C . ARG A 1 375 ? -43.495 12.205 69.095 1.00 70.62 375 ARG A C 1
ATOM 2839 O O . ARG A 1 375 ? -44.425 12.702 69.716 1.00 70.62 375 ARG A O 1
ATOM 2846 N N . GLU A 1 376 ? -42.632 11.350 69.641 1.00 70.69 376 GLU A N 1
ATOM 2847 C CA . GLU A 1 376 ? -42.641 11.010 71.070 1.00 70.69 376 GLU A CA 1
ATOM 2848 C C . GLU A 1 376 ? -42.384 12.252 71.933 1.00 70.69 376 GLU A C 1
ATOM 2850 O O . GLU A 1 376 ? -43.093 12.456 72.913 1.00 70.69 376 GLU A O 1
ATOM 2855 N N . LEU A 1 377 ? -41.442 13.117 71.537 1.00 72.81 377 LEU A N 1
ATOM 2856 C CA . LEU A 1 377 ? -41.185 14.389 72.219 1.00 72.81 377 LEU A CA 1
ATOM 2857 C C . LEU A 1 377 ? -42.434 15.289 72.232 1.00 72.81 377 LEU A C 1
ATOM 2859 O O . LEU A 1 377 ? -42.851 15.737 73.300 1.00 72.81 377 LEU A O 1
ATOM 2863 N N . ASP A 1 378 ? -43.075 15.485 71.077 1.00 70.38 378 ASP A N 1
ATOM 2864 C CA . ASP A 1 378 ? -44.293 16.301 70.939 1.00 70.38 378 ASP A CA 1
ATOM 2865 C C . ASP A 1 378 ? -45.487 15.717 71.727 1.00 70.38 378 ASP A C 1
ATOM 2867 O O . ASP A 1 378 ? -46.260 16.450 72.345 1.00 70.38 378 ASP A O 1
ATOM 2871 N N . GLU A 1 379 ? -45.635 14.388 71.773 1.00 67.75 379 GLU A N 1
ATOM 2872 C CA . GLU A 1 379 ? -46.652 13.728 72.606 1.00 67.75 379 GLU A CA 1
ATOM 2873 C C . GLU A 1 379 ? -46.359 13.887 74.109 1.00 67.75 379 GLU A C 1
ATOM 2875 O O . GLU A 1 379 ? -47.284 14.150 74.883 1.00 67.75 379 GLU A O 1
ATOM 2880 N N . THR A 1 380 ? -45.093 13.804 74.537 1.00 64.31 380 THR A N 1
ATOM 2881 C CA . THR A 1 380 ? -44.716 14.032 75.945 1.00 64.31 380 THR A CA 1
ATOM 2882 C C . THR A 1 380 ? -44.904 15.483 76.392 1.00 64.31 380 THR A C 1
ATOM 2884 O O . THR A 1 380 ? -45.349 15.711 77.516 1.00 64.31 380 THR A O 1
ATOM 2887 N N . GLU A 1 381 ? -44.653 16.457 75.514 1.00 64.12 381 GLU A N 1
ATOM 2888 C CA . GLU A 1 381 ? -44.896 17.884 75.767 1.00 64.12 381 GLU A CA 1
ATOM 2889 C C . GLU A 1 381 ? -46.400 18.195 75.870 1.00 64.12 381 GLU A C 1
ATOM 2891 O O . GLU A 1 381 ? -46.847 18.955 76.730 1.00 64.12 381 GLU A O 1
ATOM 2896 N N . LYS A 1 382 ? -47.231 17.535 75.056 1.00 58.66 382 LYS A N 1
ATOM 2897 C CA . LYS A 1 382 ? -48.696 17.652 75.154 1.00 58.66 382 LYS A CA 1
ATOM 2898 C C . LYS A 1 382 ? -49.252 17.030 76.434 1.00 58.66 382 LYS A C 1
ATOM 2900 O O . LYS A 1 382 ? -50.170 17.591 77.033 1.00 58.66 382 LYS A O 1
ATOM 2905 N N . LEU A 1 383 ? -48.711 15.888 76.863 1.00 55.56 383 LEU A N 1
ATOM 2906 C CA . LEU A 1 383 ? -49.116 15.215 78.101 1.00 55.56 383 LEU A CA 1
ATOM 2907 C C . LEU A 1 383 ? -48.682 15.990 79.355 1.00 55.56 383 LEU A C 1
ATOM 2909 O O . LEU A 1 383 ? -49.443 16.036 80.322 1.00 55.56 383 LEU A O 1
ATOM 2913 N N . SER A 1 384 ? -47.511 16.638 79.342 1.00 56.28 384 SER A N 1
ATOM 2914 C CA . SER A 1 384 ? -47.067 17.486 80.458 1.00 56.28 384 SER A CA 1
ATOM 2915 C C . SER A 1 384 ? -47.946 18.733 80.607 1.00 56.28 384 SER A C 1
ATOM 2917 O O . SER A 1 384 ? -48.389 19.036 81.716 1.00 56.28 384 SER A O 1
ATOM 2919 N N . HIS A 1 385 ? -48.307 19.385 79.497 1.00 53.06 385 HIS A N 1
ATOM 2920 C CA . HIS A 1 385 ? -49.227 20.524 79.511 1.00 53.06 385 HIS A CA 1
ATOM 2921 C C . HIS A 1 385 ? -50.660 20.154 79.927 1.00 53.06 385 HIS A C 1
ATOM 2923 O O . HIS A 1 385 ? -51.315 20.949 80.608 1.00 53.06 385 HIS A O 1
ATOM 2929 N N . ALA A 1 386 ? -51.146 18.956 79.581 1.00 49.41 386 ALA A N 1
ATOM 2930 C CA . ALA A 1 386 ? -52.445 18.446 80.034 1.00 49.41 386 ALA A CA 1
ATOM 2931 C C . ALA A 1 386 ? -52.470 18.151 81.550 1.00 49.41 386 ALA A C 1
ATOM 2933 O O . ALA A 1 386 ? -53.436 18.491 82.234 1.00 49.41 386 ALA A O 1
ATOM 2934 N N . ALA A 1 387 ? -51.387 17.589 82.099 1.00 50.28 387 ALA A N 1
ATOM 2935 C CA . ALA A 1 387 ? -51.261 17.313 83.534 1.00 50.28 387 ALA A CA 1
ATOM 2936 C C . ALA A 1 387 ? -51.140 18.600 84.381 1.00 50.28 387 ALA A C 1
ATOM 2938 O O . ALA A 1 387 ? -51.699 18.692 85.479 1.00 50.28 387 ALA A O 1
ATOM 2939 N N . GLU A 1 388 ? -50.470 19.635 83.863 1.00 52.53 388 GLU A N 1
ATOM 2940 C CA . GLU A 1 388 ? -50.436 20.963 84.494 1.00 52.53 388 GLU A CA 1
ATOM 2941 C C . GLU A 1 388 ? -51.813 21.643 84.505 1.00 52.53 388 GLU A C 1
ATOM 2943 O O . GLU A 1 388 ? -52.165 22.304 85.483 1.00 52.53 388 GLU A O 1
ATOM 2948 N N . THR A 1 389 ? -52.635 21.442 83.469 1.00 48.72 389 THR A N 1
ATOM 2949 C CA . THR A 1 389 ? -53.986 22.028 83.412 1.00 48.72 389 THR A CA 1
ATOM 2950 C C . THR A 1 389 ? -55.002 21.322 84.315 1.00 48.72 389 THR A C 1
ATOM 2952 O O . THR A 1 389 ? -55.910 21.987 84.821 1.00 48.72 389 THR A O 1
ATOM 2955 N N . GLU A 1 390 ? -54.848 20.021 84.586 1.00 46.94 390 GLU A N 1
ATOM 2956 C CA . GLU A 1 390 ? -55.676 19.299 85.570 1.00 46.94 390 GLU A CA 1
ATOM 2957 C C . GLU A 1 390 ? -55.317 19.644 87.023 1.00 46.94 390 GLU A C 1
ATOM 2959 O O . GLU A 1 390 ? -56.209 19.745 87.867 1.00 46.94 390 GLU A O 1
ATOM 2964 N N . THR A 1 391 ? -54.046 19.938 87.316 1.00 44.25 391 THR A N 1
ATOM 2965 C CA . THR A 1 391 ? -53.601 20.289 88.680 1.00 44.25 391 THR A CA 1
ATOM 2966 C C . THR A 1 391 ? -54.149 21.652 89.151 1.00 44.25 391 THR A C 1
ATOM 2968 O O . THR A 1 391 ? -54.268 21.899 90.349 1.00 44.25 391 THR A O 1
ATOM 2971 N N . ILE A 1 392 ? -54.574 22.527 88.229 1.00 47.00 392 ILE A N 1
ATOM 2972 C CA . ILE A 1 392 ? -55.113 23.869 88.532 1.00 47.00 392 ILE A CA 1
ATOM 2973 C C . ILE A 1 392 ? -56.634 23.854 88.841 1.00 47.00 392 ILE A C 1
ATOM 2975 O O . ILE A 1 392 ? -57.181 24.855 89.306 1.00 47.00 392 ILE A O 1
ATOM 2979 N N . ARG A 1 393 ? -57.358 22.734 88.654 1.00 37.94 393 ARG A N 1
ATOM 2980 C CA . ARG A 1 393 ? -58.821 22.654 88.882 1.00 37.94 393 ARG A CA 1
ATOM 2981 C C . ARG A 1 393 ? -59.235 21.657 89.980 1.00 37.94 393 ARG A C 1
ATOM 2983 O O . ARG A 1 393 ? -59.849 20.643 89.675 1.00 37.94 393 ARG A O 1
ATOM 2990 N N . SER A 1 394 ? -59.038 21.984 91.265 1.00 29.89 394 SER A N 1
ATOM 2991 C CA . SER A 1 394 ? -59.983 21.601 92.350 1.00 29.89 394 SER A CA 1
ATOM 2992 C C . SER A 1 394 ? -59.782 22.457 93.632 1.00 29.89 394 SER A C 1
ATOM 2994 O O . SER A 1 394 ? -58.721 23.058 93.781 1.00 29.89 394 SER A O 1
ATOM 2996 N N . PRO A 1 395 ? -60.803 22.635 94.508 1.00 42.75 395 PRO A N 1
ATOM 2997 C CA . PRO A 1 395 ? -61.108 23.937 95.119 1.00 42.75 395 PRO A CA 1
ATOM 2998 C C . PRO A 1 395 ? -60.659 24.101 96.583 1.00 42.75 395 PRO A C 1
ATOM 3000 O O . PRO A 1 395 ? -60.830 23.193 97.394 1.00 42.75 395 PRO A O 1
ATOM 3003 N N . GLN A 1 396 ? -60.235 25.312 96.971 1.00 32.12 396 GLN A N 1
ATOM 3004 C CA . GLN A 1 396 ? -60.237 25.735 98.377 1.00 32.12 396 GLN A CA 1
ATOM 3005 C C . GLN A 1 396 ? -61.165 26.927 98.611 1.00 32.12 396 GLN A C 1
ATOM 3007 O O . GLN A 1 396 ? -61.126 27.952 97.933 1.00 32.12 396 GLN A O 1
ATOM 3012 N N . SER A 1 397 ? -62.047 26.728 99.584 1.00 31.45 397 SER A N 1
ATOM 3013 C CA . SER A 1 397 ? -63.075 27.646 100.039 1.00 31.45 397 SER A CA 1
ATOM 3014 C C . SER A 1 397 ? -62.547 28.669 101.050 1.00 31.45 397 SER A C 1
ATOM 3016 O O . SER A 1 397 ? -61.839 28.288 101.978 1.00 31.45 397 SER A O 1
ATOM 3018 N N . LYS A 1 398 ? -63.111 29.881 100.945 1.00 28.47 398 LYS A N 1
ATOM 3019 C CA . LYS A 1 398 ? -63.288 30.946 101.957 1.00 28.47 398 LYS A CA 1
ATOM 3020 C C . LYS A 1 398 ? -62.146 31.958 102.182 1.00 28.47 398 LYS A C 1
ATOM 3022 O O . LYS A 1 398 ? -61.161 31.702 102.857 1.00 28.47 398 LYS A O 1
ATOM 3027 N N . ALA A 1 399 ? -62.429 33.154 101.655 1.00 26.00 399 ALA A N 1
ATOM 3028 C CA . ALA A 1 399 ? -61.958 34.505 102.000 1.00 26.00 399 ALA A CA 1
ATOM 3029 C C . ALA A 1 399 ? -62.333 34.905 103.468 1.00 26.00 399 ALA A C 1
ATOM 3031 O O . ALA A 1 399 ? -63.073 34.122 104.078 1.00 26.00 399 ALA A O 1
ATOM 3032 N N . PRO A 1 400 ? -61.975 36.099 104.027 1.00 39.62 400 PRO A N 1
ATOM 3033 C CA . PRO A 1 400 ? -61.563 37.324 103.314 1.00 39.62 400 PRO A CA 1
ATOM 3034 C C . PRO A 1 400 ? -60.517 38.280 103.962 1.00 39.62 400 PRO A C 1
ATOM 3036 O O . PRO A 1 400 ? -60.119 38.132 105.110 1.00 39.62 400 PRO A O 1
ATOM 3039 N N . ASP A 1 401 ? -60.166 39.285 103.141 1.00 25.73 401 ASP A N 1
ATOM 3040 C CA . ASP A 1 401 ? -59.771 40.688 103.388 1.00 25.73 401 ASP A CA 1
ATOM 3041 C C . ASP A 1 401 ? -58.533 41.058 104.237 1.00 25.73 401 ASP A C 1
ATOM 3043 O O . ASP A 1 401 ? -58.434 40.744 105.416 1.00 25.73 401 ASP A O 1
ATOM 3047 N N . VAL A 1 402 ? -57.638 41.886 103.665 1.00 26.56 402 VAL A N 1
ATOM 3048 C CA . VAL A 1 402 ? -57.570 43.355 103.896 1.00 26.56 402 VAL A CA 1
ATOM 3049 C C . VAL A 1 402 ? -56.293 43.975 103.260 1.00 26.56 402 VAL A C 1
ATOM 3051 O O . VAL A 1 402 ? -55.179 43.518 103.478 1.00 26.56 402 VAL A O 1
ATOM 3054 N N . ALA A 1 403 ? -56.513 45.071 102.517 1.00 25.83 403 ALA A N 1
ATOM 3055 C CA . ALA A 1 403 ? -55.672 46.257 102.240 1.00 25.83 403 ALA A CA 1
ATOM 3056 C C . ALA A 1 403 ? -54.276 46.190 101.552 1.00 25.83 403 ALA A C 1
ATOM 3058 O O . ALA A 1 403 ? -53.238 45.904 102.135 1.00 25.83 403 ALA A O 1
ATOM 3059 N N . VAL A 1 404 ? -54.297 46.707 100.316 1.00 28.91 404 VAL A N 1
ATOM 3060 C CA . VAL A 1 404 ? -53.346 47.598 99.594 1.00 28.91 404 VAL A CA 1
ATOM 3061 C C . VAL A 1 404 ? -52.726 48.646 100.570 1.00 28.91 404 VAL A C 1
ATOM 3063 O O . VAL A 1 404 ? -53.494 49.112 101.415 1.00 28.91 404 VAL A O 1
ATOM 3066 N N . PRO A 1 405 ? -51.448 49.127 100.469 1.00 37.78 405 PRO A N 1
ATOM 3067 C CA . PRO A 1 405 ? -51.016 49.870 99.277 1.00 37.78 405 PRO A CA 1
ATOM 3068 C C . PRO A 1 405 ? -49.522 49.983 98.864 1.00 37.78 405 PRO A C 1
ATOM 3070 O O . PRO A 1 405 ? -48.607 50.027 99.669 1.00 37.78 405 PRO A O 1
ATOM 3073 N N . TYR A 1 406 ? -49.365 50.142 97.539 1.00 26.06 406 TYR A N 1
ATOM 3074 C CA . TYR A 1 406 ? -48.536 51.073 96.740 1.00 26.06 406 TYR A CA 1
ATOM 3075 C C . TYR A 1 406 ? -47.060 51.431 97.041 1.00 26.06 406 TYR A C 1
ATOM 3077 O O . TYR A 1 406 ? -46.682 51.801 98.143 1.00 26.06 406 TYR A O 1
ATOM 3085 N N . LYS A 1 407 ? -46.380 51.647 95.892 1.00 28.80 407 LYS A N 1
ATOM 3086 C CA . LYS A 1 407 ? -45.193 52.477 95.558 1.00 28.80 407 LYS A CA 1
ATOM 3087 C C . LYS A 1 407 ? -43.830 51.778 95.656 1.00 28.80 407 LYS A C 1
ATOM 3089 O O . LYS A 1 407 ? -43.394 51.404 96.726 1.00 28.80 407 LYS A O 1
ATOM 3094 N N . ALA A 1 408 ? -43.196 51.446 94.526 1.00 27.34 408 ALA A N 1
ATOM 3095 C CA . ALA A 1 408 ? -42.552 52.302 93.506 1.00 27.34 408 ALA A CA 1
ATOM 3096 C C . ALA A 1 408 ? -41.122 52.702 93.899 1.00 27.34 408 ALA A C 1
ATOM 3098 O O . ALA A 1 408 ? -40.949 53.341 94.927 1.00 27.34 408 ALA A O 1
ATOM 3099 N N . ILE A 1 409 ? -40.142 52.393 93.035 1.00 29.62 409 ILE A N 1
ATOM 3100 C CA . ILE A 1 409 ? -39.142 53.314 92.445 1.00 29.62 409 ILE A CA 1
ATOM 3101 C C . ILE A 1 409 ? -38.004 52.509 91.775 1.00 29.62 409 ILE A C 1
ATOM 3103 O O . ILE A 1 409 ? -37.245 51.788 92.405 1.00 29.62 409 ILE A O 1
ATOM 3107 N N . ASN A 1 410 ? -37.960 52.653 90.450 1.00 28.72 410 ASN A N 1
ATOM 3108 C CA . ASN A 1 410 ? -36.827 52.831 89.535 1.00 28.72 410 ASN A CA 1
ATOM 3109 C C . ASN A 1 410 ? -35.348 52.683 89.986 1.00 28.72 410 ASN A C 1
ATOM 3111 O O . ASN A 1 410 ? -34.873 53.408 90.849 1.00 28.72 410 ASN A O 1
ATOM 3115 N N . ALA A 1 411 ? -34.613 51.990 89.097 1.00 28.14 411 ALA A N 1
ATOM 3116 C CA . ALA A 1 411 ? -33.419 52.441 88.347 1.00 28.14 411 ALA A CA 1
ATOM 3117 C C . ALA A 1 411 ? -31.980 52.041 88.768 1.00 28.14 411 ALA A C 1
ATOM 3119 O O . ALA A 1 411 ? -31.504 52.359 89.844 1.00 28.14 411 ALA A O 1
ATOM 3120 N N . ARG A 1 412 ? -31.272 51.557 87.724 1.00 27.20 412 ARG A N 1
ATOM 3121 C CA . ARG A 1 412 ? -29.886 51.844 87.263 1.00 27.20 412 ARG A CA 1
ATOM 3122 C C . ARG A 1 412 ? -28.644 51.365 88.033 1.00 27.20 412 ARG A C 1
ATOM 3124 O O . ARG A 1 412 ? -28.400 51.805 89.141 1.00 27.20 412 ARG A O 1
ATOM 3131 N N . SER A 1 413 ? -27.747 50.763 87.221 1.00 28.23 413 SER A N 1
ATOM 3132 C CA . SER A 1 413 ? -26.259 50.764 87.258 1.00 28.23 413 SER A CA 1
ATOM 3133 C C . SER A 1 413 ? -25.607 50.214 88.530 1.00 28.23 413 SER A C 1
ATOM 3135 O O . SER A 1 413 ? -26.148 50.343 89.604 1.00 28.23 413 SER A O 1
ATOM 3137 N N . GLY A 1 414 ? -24.426 49.613 88.556 1.00 27.52 414 GLY A N 1
ATOM 3138 C CA . GLY A 1 414 ? -23.311 49.441 87.641 1.00 27.52 414 GLY A CA 1
ATOM 3139 C C . GLY A 1 414 ? -22.119 49.006 88.519 1.00 27.52 414 GLY A C 1
ATOM 3140 O O . GLY A 1 414 ? -22.097 49.327 89.697 1.00 27.52 414 GLY A O 1
ATOM 3141 N N . ARG A 1 415 ? -21.185 48.246 87.934 1.00 27.64 415 ARG A N 1
ATOM 3142 C CA . ARG A 1 415 ? -19.806 47.910 88.368 1.00 27.64 415 ARG A CA 1
ATOM 3143 C C . ARG A 1 415 ? -19.286 48.325 89.767 1.00 27.64 415 ARG A C 1
ATOM 3145 O O . ARG A 1 415 ? -19.252 49.505 90.089 1.00 27.64 415 ARG A O 1
ATOM 3152 N N . GLY A 1 416 ? -18.594 47.370 90.401 1.00 28.55 416 GLY A N 1
ATOM 3153 C CA . GLY A 1 416 ? -17.535 47.566 91.411 1.00 28.55 416 GLY A CA 1
ATOM 3154 C C . GLY A 1 416 ? -17.694 46.556 92.556 1.00 28.55 416 GLY A C 1
ATOM 3155 O O . GLY A 1 416 ? -18.709 46.601 93.227 1.00 28.55 416 GLY A O 1
ATOM 3156 N N . ALA A 1 417 ? -16.908 45.479 92.641 1.00 27.06 417 ALA A N 1
ATOM 3157 C CA . ALA A 1 417 ? -15.533 45.405 93.152 1.00 27.06 417 ALA A CA 1
ATOM 3158 C C . ALA A 1 417 ? -15.461 45.290 94.696 1.00 27.06 417 ALA A C 1
ATOM 3160 O O . ALA A 1 417 ? -15.839 46.225 95.388 1.00 27.06 417 ALA A O 1
ATOM 3161 N N . VAL A 1 418 ? -14.844 44.179 95.139 1.00 29.22 418 VAL A N 1
ATOM 3162 C CA . VAL A 1 418 ? -13.972 44.022 96.326 1.00 29.22 418 VAL A CA 1
ATOM 3163 C C . VAL A 1 418 ? -14.604 43.604 97.678 1.00 29.22 418 VAL A C 1
ATOM 3165 O O . VAL A 1 418 ? -15.447 44.294 98.233 1.00 29.22 418 VAL A O 1
ATOM 3168 N N . GLU A 1 419 ? -14.070 42.463 98.147 1.00 29.31 419 GLU A N 1
ATOM 3169 C CA . GLU A 1 419 ? -13.783 41.965 99.514 1.00 29.31 419 GLU A CA 1
ATOM 3170 C C . GLU A 1 419 ? -14.888 41.565 100.514 1.00 29.31 419 GLU A C 1
ATOM 3172 O O . GLU A 1 419 ? -15.702 42.361 100.968 1.00 29.31 419 GLU A O 1
ATOM 3177 N N . ASP A 1 420 ? -14.800 40.275 100.875 1.00 28.73 420 ASP A N 1
ATOM 3178 C CA . ASP A 1 420 ? -14.698 39.696 102.223 1.00 28.73 420 ASP A CA 1
ATOM 3179 C C . ASP A 1 420 ? -15.570 40.254 103.349 1.00 28.73 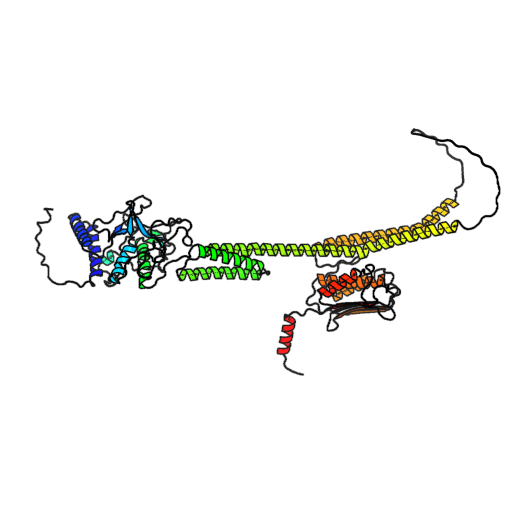420 ASP A C 1
ATOM 3181 O O . ASP A 1 420 ? -15.230 41.259 103.965 1.00 28.73 420 ASP A O 1
ATOM 3185 N N . VAL A 1 421 ? -16.568 39.459 103.758 1.00 31.02 421 VAL A N 1
ATOM 3186 C CA . VAL A 1 421 ? -16.898 39.250 105.178 1.00 31.02 421 VAL A CA 1
ATOM 3187 C C . VAL A 1 421 ? -17.397 37.811 105.365 1.00 31.02 421 VAL A C 1
ATOM 3189 O O . VAL A 1 421 ? -18.450 37.433 104.856 1.00 31.02 421 VAL A O 1
ATOM 3192 N N . ASP A 1 422 ? -16.625 37.029 106.116 1.00 31.72 422 ASP A N 1
ATOM 3193 C CA . ASP A 1 422 ? -17.049 35.800 106.788 1.00 31.72 422 ASP A CA 1
ATOM 3194 C C . ASP A 1 422 ? -17.781 36.175 108.086 1.00 31.72 422 ASP A C 1
ATOM 3196 O O . ASP A 1 422 ? -17.228 36.912 108.901 1.00 31.72 422 ASP A O 1
ATOM 3200 N N . TRP A 1 423 ? -19.009 35.684 108.260 1.00 31.50 423 TRP A N 1
ATOM 3201 C CA . TRP A 1 423 ? -19.624 35.434 109.565 1.00 31.50 423 TRP A CA 1
ATOM 3202 C C . TRP A 1 423 ? -20.611 34.282 109.419 1.00 31.50 423 TRP A C 1
ATOM 3204 O O . TRP A 1 423 ? -21.610 34.370 108.703 1.00 31.50 423 TRP A O 1
ATOM 3214 N N . GLY A 1 424 ? -20.282 33.190 110.100 1.00 28.16 424 GLY A N 1
ATOM 3215 C CA . GLY A 1 424 ? -21.123 32.020 110.222 1.00 28.16 424 GLY A CA 1
ATOM 3216 C C . GLY A 1 424 ? -22.346 32.221 111.117 1.00 28.16 424 GLY A C 1
ATOM 3217 O O . GLY A 1 424 ? -22.363 33.053 112.020 1.00 28.16 424 GLY A O 1
ATOM 3218 N N . ASP A 1 425 ? -23.279 31.314 110.838 1.00 32.22 425 ASP A N 1
ATOM 3219 C CA . ASP A 1 425 ? -24.354 30.757 111.658 1.00 32.22 425 ASP A CA 1
ATOM 3220 C C . ASP A 1 425 ? -25.565 31.644 111.979 1.00 32.22 425 ASP A C 1
ATOM 3222 O O . ASP A 1 425 ? -25.520 32.514 112.838 1.00 32.22 425 ASP A O 1
ATOM 3226 N N . ASP A 1 426 ? -26.682 31.332 111.312 1.00 30.16 426 ASP A N 1
ATOM 3227 C CA . ASP A 1 426 ? -27.965 31.172 111.995 1.00 30.16 426 ASP A CA 1
ATOM 3228 C C . ASP A 1 426 ? -28.898 30.264 111.171 1.00 30.16 426 ASP A C 1
ATOM 3230 O O . ASP A 1 426 ? -29.521 30.638 110.177 1.00 30.16 426 ASP A O 1
ATOM 3234 N N . SER A 1 427 ? -28.928 29.003 111.596 1.00 36.75 427 SER A N 1
ATOM 3235 C CA . SER A 1 427 ? -30.056 28.064 111.581 1.00 36.75 427 SER A CA 1
ATOM 3236 C C . SER A 1 427 ? -31.411 28.520 110.975 1.00 36.75 427 SER A C 1
ATOM 3238 O O . SER A 1 427 ? -32.267 29.110 111.632 1.00 36.75 427 SER A O 1
ATOM 3240 N N . HIS A 1 428 ? -31.698 28.037 109.760 1.00 32.72 428 HIS A N 1
ATOM 3241 C CA . HIS A 1 428 ? -33.059 27.780 109.265 1.00 32.72 428 HIS A CA 1
ATOM 3242 C C . HIS A 1 428 ? -33.151 26.337 108.720 1.00 32.72 428 HIS A C 1
ATOM 3244 O O . HIS A 1 428 ? -32.189 25.852 108.123 1.00 32.72 428 HIS A O 1
ATOM 3250 N N . PRO A 1 429 ? -34.260 25.608 108.959 1.00 35.53 429 PRO A N 1
ATOM 3251 C CA . PRO A 1 429 ? -34.351 24.177 108.671 1.00 35.53 429 PRO A CA 1
ATOM 3252 C C . PRO A 1 429 ? -34.396 23.899 107.157 1.00 35.53 429 PRO A C 1
ATOM 3254 O O . PRO A 1 429 ? -34.914 24.731 106.406 1.00 35.53 429 PRO A O 1
ATOM 3257 N N . PRO A 1 430 ? -33.927 22.725 106.685 1.00 37.25 430 PRO A N 1
ATOM 3258 C CA . PRO A 1 430 ? -34.030 22.356 105.280 1.00 37.25 430 PRO A CA 1
ATOM 3259 C C . PRO A 1 430 ? -35.499 22.216 104.890 1.00 37.25 430 PRO A C 1
ATOM 3261 O O . PRO A 1 430 ? -36.290 21.560 105.575 1.00 37.25 430 PRO A O 1
ATOM 3264 N N . ASN A 1 431 ? -35.868 22.823 103.769 1.00 41.25 431 ASN A N 1
ATOM 3265 C CA . ASN A 1 431 ? -37.180 22.674 103.162 1.00 41.25 431 ASN A CA 1
ATOM 3266 C C . ASN A 1 431 ? -37.280 21.285 102.497 1.00 41.25 431 ASN A C 1
ATOM 3268 O O . ASN A 1 431 ? -37.213 21.161 101.277 1.00 41.25 431 ASN A O 1
ATOM 3272 N N . PHE A 1 432 ? -37.429 20.234 103.311 1.00 39.47 432 PHE A N 1
ATOM 3273 C CA . PHE A 1 432 ? -37.468 18.823 102.891 1.00 39.47 432 PHE A CA 1
ATOM 3274 C C . PHE A 1 432 ? -38.564 18.493 101.857 1.00 39.47 432 PHE A C 1
ATOM 3276 O O . PHE A 1 432 ? -38.498 17.453 101.209 1.00 39.47 432 PHE A O 1
ATOM 3283 N N . LEU A 1 433 ? -39.569 19.356 101.673 1.00 39.28 433 LEU A N 1
ATOM 3284 C CA . LEU A 1 433 ? -40.637 19.148 100.689 1.00 39.28 433 LEU A CA 1
ATOM 3285 C C . LEU A 1 433 ? -40.283 19.661 99.284 1.00 39.28 433 LEU A C 1
ATOM 3287 O O . LEU A 1 433 ? -40.821 19.138 98.314 1.00 39.28 433 LEU A O 1
ATOM 3291 N N . ALA A 1 434 ? -39.374 20.634 99.151 1.00 41.25 434 ALA A N 1
ATOM 3292 C CA . ALA A 1 434 ? -38.929 21.113 97.839 1.00 41.25 434 ALA A CA 1
ATOM 3293 C C . ALA A 1 434 ? -37.936 20.126 97.196 1.00 41.25 434 ALA A C 1
ATOM 3295 O O . ALA A 1 434 ? -38.146 19.709 96.061 1.00 41.25 434 ALA A O 1
ATOM 3296 N N . GLU A 1 435 ? -36.951 19.641 97.964 1.00 43.28 435 GLU A N 1
ATOM 3297 C CA . GLU A 1 435 ? -35.981 18.630 97.502 1.00 43.28 435 GLU A CA 1
ATOM 3298 C C . GLU A 1 435 ? -36.621 17.263 97.210 1.00 43.28 435 GLU A C 1
ATOM 3300 O O . GLU A 1 435 ? -36.196 16.573 96.286 1.00 43.28 435 GLU A O 1
ATOM 3305 N N . ALA A 1 436 ? -37.670 16.865 97.940 1.00 43.53 436 ALA A N 1
ATOM 3306 C CA . ALA A 1 436 ? -38.371 15.607 97.671 1.00 43.53 436 ALA A CA 1
ATOM 3307 C C . ALA A 1 436 ? -39.196 15.655 96.369 1.00 43.53 436 ALA A C 1
ATOM 3309 O O . ALA A 1 436 ? -39.240 14.668 95.636 1.00 43.53 436 ALA A O 1
ATOM 3310 N N . VAL A 1 437 ? -39.808 16.802 96.046 1.00 46.94 437 VAL A N 1
ATOM 3311 C CA . VAL A 1 437 ? -40.607 16.981 94.819 1.00 46.94 437 VAL A CA 1
ATOM 3312 C C . VAL A 1 437 ? -39.718 17.191 93.587 1.00 46.94 437 VAL A C 1
ATOM 3314 O O . VAL A 1 437 ? -40.043 16.685 92.509 1.00 46.94 437 VAL A O 1
ATOM 3317 N N . GLU A 1 438 ? -38.579 17.877 93.723 1.00 48.69 438 GLU A N 1
ATOM 3318 C CA . GLU A 1 438 ? -37.561 17.952 92.663 1.00 48.69 438 GLU A CA 1
ATOM 3319 C C . GLU A 1 438 ? -36.858 16.605 92.452 1.00 48.69 438 GLU A C 1
ATOM 3321 O O . GLU A 1 438 ? -36.735 16.164 91.309 1.00 48.69 438 GLU A O 1
ATOM 3326 N N . GLY A 1 439 ? -36.534 15.881 93.528 1.00 43.75 439 GLY A N 1
ATOM 3327 C CA . GLY A 1 439 ? -35.976 14.529 93.465 1.00 43.75 439 GLY A CA 1
ATOM 3328 C C . GLY A 1 439 ? -36.918 13.495 92.835 1.00 43.75 439 GLY A C 1
ATOM 3329 O O . GLY A 1 439 ? -36.460 12.638 92.079 1.00 43.75 439 GLY A O 1
ATOM 3330 N N . GLU A 1 440 ? -38.235 13.577 93.066 1.00 48.75 440 GLU A N 1
ATOM 3331 C CA . GLU A 1 440 ? -39.231 12.713 92.405 1.00 48.75 440 GLU A CA 1
ATOM 3332 C C . GLU A 1 440 ? -39.435 13.052 90.922 1.00 48.75 440 GLU A C 1
ATOM 3334 O O . GLU A 1 440 ? -39.581 12.138 90.104 1.00 48.75 440 GLU A O 1
ATOM 3339 N N . LYS A 1 441 ? -39.417 14.339 90.544 1.00 47.50 441 LYS A N 1
ATOM 3340 C CA . LYS A 1 441 ? -39.453 14.751 89.129 1.00 47.50 441 LYS A CA 1
ATOM 3341 C C . LYS A 1 441 ? -38.189 14.312 88.390 1.00 47.50 441 LYS A C 1
ATOM 3343 O O . LYS A 1 441 ? -38.289 13.812 87.269 1.00 47.50 441 LYS A O 1
ATOM 3348 N N . GLU A 1 442 ? -37.026 14.422 89.026 1.00 47.91 442 GLU A N 1
ATOM 3349 C CA . GLU A 1 442 ? -35.750 13.992 88.456 1.00 47.91 442 GLU A CA 1
ATOM 3350 C C . GLU A 1 442 ? -35.663 12.460 88.329 1.00 47.91 442 GLU A C 1
ATOM 3352 O O . GLU A 1 442 ? -35.284 11.952 87.272 1.00 47.91 442 GLU A O 1
ATOM 3357 N N . ASN A 1 443 ? -36.121 11.696 89.331 1.00 50.69 443 ASN A N 1
ATOM 3358 C CA . ASN A 1 443 ? -36.194 10.229 89.243 1.00 50.69 443 ASN A CA 1
ATOM 3359 C C . ASN A 1 443 ? -37.209 9.728 88.206 1.00 50.69 443 ASN A C 1
ATOM 3361 O O . ASN A 1 443 ? -37.030 8.643 87.656 1.00 50.69 443 ASN A O 1
ATOM 3365 N N . ARG A 1 444 ? -38.269 10.496 87.917 1.00 53.16 444 ARG A N 1
ATOM 3366 C CA . ARG A 1 444 ? -39.264 10.143 86.891 1.00 53.16 444 ARG A CA 1
ATOM 3367 C C . ARG A 1 444 ? -38.801 10.514 85.471 1.00 53.16 444 ARG A C 1
ATOM 3369 O O . ARG A 1 444 ? -39.222 9.861 84.520 1.00 53.16 444 ARG A O 1
ATOM 3376 N N . ALA A 1 445 ? -37.916 11.505 85.325 1.00 55.06 445 ALA A N 1
ATOM 3377 C CA . ALA A 1 445 ? -37.346 11.932 84.041 1.00 55.06 445 ALA A CA 1
ATOM 3378 C C . ALA A 1 445 ? -36.099 11.131 83.612 1.00 55.06 445 ALA A C 1
ATOM 3380 O O . ALA A 1 445 ? -35.867 10.969 82.414 1.00 55.06 445 ALA A O 1
ATOM 3381 N N . ARG A 1 446 ? -35.318 10.593 84.562 1.00 56.75 446 ARG A N 1
ATOM 3382 C CA . ARG A 1 446 ? -34.099 9.803 84.282 1.00 56.75 446 ARG A CA 1
ATOM 3383 C C . ARG A 1 446 ? -34.311 8.612 83.330 1.00 56.75 446 ARG A C 1
ATOM 3385 O O . ARG A 1 446 ? -33.598 8.555 82.335 1.00 56.75 446 ARG A O 1
ATOM 3392 N N . PRO A 1 447 ? -35.320 7.735 83.516 1.00 63.44 447 PRO A N 1
ATOM 3393 C CA . PRO A 1 447 ? -35.546 6.603 82.608 1.00 63.44 447 PRO A CA 1
ATOM 3394 C C . PRO A 1 447 ? -35.872 7.030 81.169 1.00 63.44 447 PRO A C 1
ATOM 3396 O O . PRO A 1 447 ? -35.552 6.329 80.213 1.00 63.44 447 PRO A O 1
ATOM 3399 N N . TRP A 1 448 ? -36.516 8.188 81.009 1.00 64.62 448 TRP A N 1
ATOM 3400 C CA . TRP A 1 448 ? -36.840 8.751 79.700 1.00 64.62 448 TRP A CA 1
ATOM 3401 C C . TRP A 1 448 ? -35.609 9.360 79.021 1.00 64.62 448 TRP A C 1
ATOM 3403 O O . TRP A 1 448 ? -35.406 9.152 77.826 1.00 64.62 448 TRP A O 1
ATOM 3413 N N . LEU A 1 449 ? -34.760 10.056 79.784 1.00 63.06 449 LEU A N 1
ATOM 3414 C CA . LEU A 1 449 ? -33.471 10.575 79.317 1.00 63.06 449 LEU A CA 1
ATOM 3415 C C . LEU A 1 449 ? -32.534 9.444 78.880 1.00 63.06 449 LEU A C 1
ATOM 3417 O O . LEU A 1 449 ? -31.954 9.530 77.798 1.00 63.06 449 LEU A O 1
ATOM 3421 N N . ASP A 1 450 ? -32.456 8.369 79.664 1.00 66.75 450 ASP A N 1
ATOM 3422 C CA . ASP A 1 450 ? -31.658 7.185 79.336 1.00 66.75 450 ASP A CA 1
ATOM 3423 C C . ASP A 1 450 ? -32.169 6.515 78.048 1.00 66.75 450 ASP A C 1
ATOM 3425 O O . ASP A 1 450 ? -31.389 6.258 77.128 1.00 66.75 450 ASP A O 1
ATOM 3429 N N . GLY A 1 451 ? -33.490 6.336 77.912 1.00 67.00 451 GLY A N 1
ATOM 3430 C CA . GLY A 1 451 ? -34.099 5.783 76.697 1.00 67.00 451 GLY A CA 1
ATOM 3431 C C . GLY A 1 451 ? -33.925 6.670 75.453 1.00 67.00 451 GLY A C 1
ATOM 3432 O O . GLY A 1 451 ? -33.742 6.167 74.342 1.00 67.00 451 GLY A O 1
ATOM 3433 N N . LEU A 1 452 ? -33.939 7.996 75.612 1.00 69.81 452 LEU A N 1
ATOM 3434 C CA . LEU A 1 452 ? -33.693 8.943 74.520 1.00 69.81 452 LEU A CA 1
ATOM 3435 C C . LEU A 1 452 ? -32.219 8.941 74.091 1.00 69.81 452 LEU A C 1
ATOM 3437 O O . LEU A 1 452 ? -31.915 8.992 72.895 1.00 69.81 452 LEU A O 1
ATOM 3441 N N . GLN A 1 453 ? -31.304 8.839 75.053 1.00 67.44 453 GLN A N 1
ATOM 3442 C CA . GLN A 1 453 ? -29.871 8.751 74.802 1.00 67.44 453 GLN A CA 1
ATOM 3443 C C . GLN A 1 453 ? -29.508 7.450 74.072 1.00 67.44 453 GLN A C 1
ATOM 3445 O O . GLN A 1 453 ? -28.726 7.488 73.119 1.00 67.44 453 GLN A O 1
ATOM 3450 N N . GLU A 1 454 ? -30.129 6.328 74.438 1.00 69.25 454 GLU A N 1
ATOM 3451 C CA . GLU A 1 454 ? -29.963 5.039 73.760 1.00 69.25 454 GLU A CA 1
ATOM 3452 C C . GLU A 1 454 ? -30.472 5.089 72.307 1.00 69.25 454 GLU A C 1
ATOM 3454 O O . GLU A 1 454 ? -29.750 4.728 71.374 1.00 69.25 454 GLU A O 1
ATOM 3459 N N . LYS A 1 455 ? -31.662 5.663 72.069 1.00 66.56 455 LYS A N 1
ATOM 3460 C CA . LYS A 1 455 ? -32.201 5.850 70.707 1.00 66.56 455 LYS A CA 1
ATOM 3461 C C . LYS A 1 455 ? -31.341 6.787 69.843 1.00 66.56 455 LYS A C 1
ATOM 3463 O O . LYS A 1 455 ? -31.175 6.538 68.647 1.00 66.56 455 LYS A O 1
ATOM 3468 N N . LEU A 1 456 ? -30.765 7.850 70.415 1.00 69.25 456 LEU A N 1
ATOM 3469 C CA . LEU A 1 456 ? -29.835 8.740 69.704 1.00 69.25 456 LEU A CA 1
ATOM 3470 C C . LEU A 1 456 ? -28.496 8.059 69.391 1.00 69.25 456 LEU A C 1
ATOM 3472 O O . LEU A 1 456 ? -27.930 8.278 68.316 1.00 69.25 456 LEU A O 1
ATOM 3476 N N . GLN A 1 457 ? -27.989 7.220 70.297 1.00 67.25 457 GLN A N 1
ATOM 3477 C CA . GLN A 1 457 ? -26.801 6.409 70.037 1.00 67.25 457 GLN A CA 1
ATOM 3478 C C . GLN A 1 457 ? -27.051 5.400 68.914 1.00 67.25 457 GLN A C 1
ATOM 3480 O O . GLN A 1 457 ? -26.212 5.298 68.016 1.00 67.25 457 GLN A O 1
ATOM 3485 N N . GLN A 1 458 ? -28.216 4.747 68.898 1.00 69.06 458 GLN A N 1
ATOM 3486 C CA . GLN A 1 458 ? -28.623 3.853 67.814 1.00 69.06 458 GLN A CA 1
ATOM 3487 C C . GLN A 1 458 ? -28.683 4.590 66.468 1.00 69.06 458 GLN A C 1
ATOM 3489 O O . GLN A 1 458 ? -28.086 4.147 65.490 1.00 69.06 458 GLN A O 1
ATOM 3494 N N . LEU A 1 459 ? -29.308 5.772 66.424 1.00 69.88 459 LEU A N 1
ATOM 3495 C CA . LEU A 1 459 ? -29.374 6.601 65.217 1.00 69.88 459 LEU A CA 1
ATOM 3496 C C . LEU A 1 459 ? -27.979 6.952 64.671 1.00 69.88 459 LEU A C 1
ATOM 3498 O O . LEU A 1 459 ? -27.739 6.927 63.462 1.00 69.88 459 LEU A O 1
ATOM 3502 N N . ASN A 1 460 ? -27.050 7.292 65.565 1.00 66.25 460 ASN A N 1
ATOM 3503 C CA . ASN A 1 460 ? -25.677 7.624 65.198 1.00 66.25 460 ASN A CA 1
ATOM 3504 C C . ASN A 1 460 ? -24.909 6.392 64.683 1.00 66.25 460 ASN A C 1
ATOM 3506 O O . ASN A 1 460 ? -24.149 6.497 63.718 1.00 66.25 460 ASN A O 1
ATOM 3510 N N . GLN A 1 461 ? -25.122 5.218 65.286 1.00 68.44 461 GLN A N 1
ATOM 3511 C CA . GLN A 1 461 ? -24.561 3.954 64.798 1.00 68.44 461 GLN A CA 1
ATOM 3512 C C . GLN A 1 461 ? -25.107 3.592 63.410 1.00 68.44 461 GLN A C 1
ATOM 3514 O O . GLN A 1 461 ? -24.316 3.269 62.524 1.00 68.44 461 GLN A O 1
ATOM 3519 N N . ASP A 1 462 ? -26.411 3.751 63.176 1.00 64.81 462 ASP A N 1
ATOM 3520 C CA . ASP A 1 462 ? -27.045 3.486 61.879 1.00 64.81 462 ASP A CA 1
ATOM 3521 C C . ASP A 1 462 ? -26.491 4.407 60.776 1.00 64.81 462 ASP A C 1
ATOM 3523 O O . ASP A 1 462 ? -26.151 3.952 59.680 1.00 64.81 462 ASP A O 1
ATOM 3527 N N . LEU A 1 463 ? -26.334 5.706 61.063 1.00 65.50 463 LEU A N 1
ATOM 3528 C CA . LEU A 1 463 ? -25.746 6.669 60.123 1.00 65.50 463 LEU A CA 1
ATOM 3529 C C . LEU A 1 463 ? -24.282 6.345 59.799 1.00 65.50 463 LEU A C 1
ATOM 3531 O O . LEU A 1 463 ? -23.876 6.433 58.637 1.00 65.50 463 LEU A O 1
ATOM 3535 N N . ARG A 1 464 ? -23.492 5.936 60.802 1.00 64.31 464 ARG A N 1
ATOM 3536 C CA . ARG A 1 464 ? -22.112 5.473 60.588 1.00 64.31 464 ARG A CA 1
ATOM 3537 C C . ARG A 1 464 ? -22.069 4.197 59.755 1.00 64.31 464 ARG A C 1
ATOM 3539 O O . ARG A 1 464 ? -21.242 4.113 58.852 1.00 64.31 464 ARG A O 1
ATOM 3546 N N . GLY A 1 465 ? -22.972 3.250 60.004 1.00 64.75 465 GLY A N 1
ATOM 3547 C CA . GLY A 1 465 ? -23.095 2.021 59.220 1.00 64.75 465 GLY A CA 1
ATOM 3548 C C . GLY A 1 465 ? -23.380 2.301 57.743 1.00 64.75 465 GLY A C 1
ATOM 3549 O O . GLY A 1 465 ? -22.717 1.746 56.871 1.00 64.75 465 GLY A O 1
ATOM 3550 N N . ILE A 1 466 ? -24.289 3.238 57.451 1.00 67.12 466 ILE A N 1
ATOM 3551 C CA . ILE A 1 466 ? -24.588 3.661 56.073 1.00 67.12 466 ILE A CA 1
ATOM 3552 C C . ILE A 1 466 ? -23.376 4.337 55.415 1.00 67.12 466 ILE A C 1
ATOM 3554 O O . ILE A 1 466 ? -23.088 4.077 54.247 1.00 67.12 466 ILE A O 1
ATOM 3558 N N . TYR A 1 467 ? -22.658 5.194 56.146 1.00 63.22 467 TYR A N 1
ATOM 3559 C CA . TYR A 1 467 ? -21.462 5.868 55.633 1.00 63.22 467 TYR A CA 1
ATOM 3560 C C . TYR A 1 467 ? -20.338 4.876 55.289 1.00 63.22 467 TYR A C 1
ATOM 3562 O O . TYR A 1 467 ? -19.787 4.931 54.189 1.00 63.22 467 TYR A O 1
ATOM 3570 N N . VAL A 1 468 ? -20.032 3.943 56.197 1.00 64.00 468 VAL A N 1
ATOM 3571 C CA . VAL A 1 468 ? -19.002 2.910 55.987 1.00 64.00 468 VAL A CA 1
ATOM 3572 C C . VAL A 1 468 ? -19.405 1.966 54.852 1.00 64.00 468 VAL A C 1
ATOM 3574 O O . VAL A 1 468 ? -18.605 1.722 53.950 1.00 64.00 468 VAL A O 1
ATOM 3577 N N . GLY A 1 469 ? -20.666 1.521 54.823 1.00 62.56 469 GLY A N 1
ATOM 3578 C CA . GLY A 1 469 ? -21.192 0.674 53.749 1.00 62.56 469 GLY A CA 1
ATOM 3579 C C . GLY A 1 469 ? -21.121 1.344 52.372 1.00 62.56 469 GLY A C 1
ATOM 3580 O O . GLY A 1 469 ? -20.721 0.707 51.401 1.00 62.56 469 GLY A O 1
ATOM 3581 N N . MET A 1 470 ? -21.411 2.648 52.283 1.00 64.69 470 MET A N 1
ATOM 3582 C CA . MET A 1 470 ? -21.253 3.419 51.041 1.00 64.69 470 MET A CA 1
ATOM 3583 C C . MET A 1 470 ? -19.788 3.473 50.590 1.00 64.69 470 MET A C 1
ATOM 3585 O O . MET A 1 470 ? -19.498 3.330 49.402 1.00 64.69 470 MET A O 1
ATOM 3589 N N . GLN A 1 471 ? -18.860 3.690 51.523 1.00 60.31 471 GLN A N 1
ATOM 3590 C CA . GLN A 1 471 ? -17.435 3.773 51.215 1.00 60.31 471 GLN A CA 1
ATOM 3591 C C . GLN A 1 471 ? -16.894 2.435 50.684 1.00 60.31 471 GLN A C 1
ATOM 3593 O O . GLN A 1 471 ? -16.116 2.425 49.730 1.00 60.31 471 GLN A O 1
ATOM 3598 N N . GLU A 1 472 ? -17.342 1.310 51.243 1.00 59.34 472 GLU A N 1
ATOM 3599 C CA . GLU A 1 472 ? -16.914 -0.029 50.828 1.00 59.34 472 GLU A CA 1
ATOM 3600 C C . GLU A 1 472 ? -17.624 -0.539 49.562 1.00 59.34 472 GLU A C 1
ATOM 3602 O O . GLU A 1 472 ? -16.973 -1.171 48.728 1.00 59.34 472 GLU A O 1
ATOM 3607 N N . GLU A 1 473 ? -18.903 -0.212 49.328 1.00 60.75 473 GLU A N 1
ATOM 3608 C CA . GLU A 1 473 ? -19.598 -0.547 48.068 1.00 60.75 473 GLU A CA 1
ATOM 3609 C C . GLU A 1 473 ? -18.937 0.128 46.852 1.00 60.75 473 GLU A C 1
ATOM 3611 O O . GLU A 1 473 ? -18.801 -0.504 45.801 1.00 60.75 473 GLU A O 1
ATOM 3616 N N . VAL A 1 474 ? -18.441 1.364 47.005 1.00 57.25 474 VAL A N 1
ATOM 3617 C CA . VAL A 1 474 ? -17.662 2.077 45.970 1.00 57.25 474 VAL A CA 1
ATOM 3618 C C . VAL A 1 474 ? -16.312 1.402 45.693 1.00 57.25 474 VAL A C 1
ATOM 3620 O O . VAL A 1 474 ? -15.780 1.530 44.588 1.00 57.25 474 VAL A O 1
ATOM 3623 N N . LEU A 1 475 ? -15.756 0.687 46.674 1.00 53.59 475 LEU A N 1
ATOM 3624 C CA . LEU A 1 475 ? -14.434 0.065 46.590 1.00 53.59 475 LEU A CA 1
ATOM 3625 C C . LEU A 1 475 ? -14.474 -1.414 46.166 1.00 53.59 475 LEU A C 1
ATOM 3627 O O . LEU A 1 475 ? -13.532 -1.854 45.510 1.00 53.59 475 LEU A O 1
ATOM 3631 N N . GLN A 1 476 ? -15.512 -2.184 46.523 1.00 55.78 476 GLN A N 1
ATOM 3632 C CA . GLN A 1 476 ? -15.481 -3.655 46.414 1.00 55.78 476 GLN A CA 1
ATOM 3633 C C . GLN A 1 476 ? -16.649 -4.314 45.656 1.00 55.78 476 GLN A C 1
ATOM 3635 O O . GLN A 1 476 ? -16.514 -5.479 45.294 1.00 55.78 476 GLN A O 1
ATOM 3640 N N . GLY A 1 477 ? -17.755 -3.618 45.351 1.00 57.22 477 GLY A N 1
ATOM 3641 C CA . GLY A 1 477 ? -18.793 -4.019 44.373 1.00 57.22 477 GLY A CA 1
ATOM 3642 C C . GLY A 1 477 ? -19.592 -5.326 44.592 1.00 57.22 477 GLY A C 1
ATOM 3643 O O . GLY A 1 477 ? -20.702 -5.435 44.068 1.00 57.22 477 GLY A O 1
ATOM 3644 N N . ASN A 1 478 ? -19.093 -6.298 45.365 1.00 66.81 478 ASN A N 1
ATOM 3645 C CA . ASN A 1 478 ? -19.666 -7.645 45.516 1.00 66.81 478 ASN A CA 1
ATOM 3646 C C . ASN A 1 478 ? -20.268 -7.925 46.901 1.00 66.81 478 ASN A C 1
ATOM 3648 O O . ASN A 1 478 ? -20.659 -9.051 47.185 1.00 66.81 478 ASN A O 1
ATOM 3652 N N . ARG A 1 479 ? -20.349 -6.916 47.769 1.00 70.81 479 ARG A N 1
ATOM 3653 C CA . ARG A 1 479 ? -20.996 -7.035 49.080 1.00 70.81 479 ARG A CA 1
ATOM 3654 C C . ARG A 1 479 ? -22.297 -6.235 49.106 1.00 70.81 479 ARG A C 1
ATOM 3656 O O . ARG A 1 479 ? -22.447 -5.268 48.350 1.00 70.81 479 ARG A O 1
ATOM 3663 N N . LEU A 1 480 ? -23.245 -6.668 49.931 1.00 71.31 480 LEU A N 1
ATOM 3664 C CA . LEU A 1 480 ? -24.477 -5.950 50.252 1.00 71.31 480 LEU A CA 1
ATOM 3665 C C . LEU A 1 480 ? -24.480 -5.628 51.749 1.00 71.31 480 LEU A C 1
ATOM 3667 O O . LEU A 1 480 ? -24.323 -6.521 52.577 1.00 71.31 480 LEU A O 1
ATOM 3671 N N . TYR A 1 481 ? -24.695 -4.354 52.076 1.00 67.12 481 TYR A N 1
ATOM 3672 C CA . TYR A 1 481 ? -24.850 -3.880 53.450 1.00 67.12 481 TYR A CA 1
ATOM 3673 C C . TYR A 1 481 ? -26.298 -3.452 53.676 1.00 67.12 481 TYR A C 1
ATOM 3675 O O . TYR A 1 481 ? -26.835 -2.643 52.913 1.00 67.12 481 TYR A O 1
ATOM 3683 N N . LEU A 1 482 ? -26.921 -3.989 54.724 1.00 65.44 482 LEU A N 1
ATOM 3684 C CA . LEU A 1 482 ? -28.258 -3.610 55.174 1.00 65.44 482 LEU A CA 1
ATOM 3685 C C . LEU A 1 482 ? -28.169 -2.963 56.568 1.00 65.44 482 LEU A C 1
ATOM 3687 O O . LEU A 1 482 ? -27.289 -3.334 57.350 1.00 65.44 482 LEU A O 1
ATOM 3691 N N . PRO A 1 483 ? -29.024 -1.974 56.898 1.00 54.75 483 PRO A N 1
ATOM 3692 C CA . PRO A 1 483 ? -28.962 -1.286 58.189 1.00 54.75 483 PRO A CA 1
ATOM 3693 C C . PRO A 1 483 ? -29.084 -2.266 59.368 1.00 54.75 483 PRO A C 1
ATOM 3695 O O . PRO A 1 483 ? -30.074 -2.989 59.474 1.00 54.75 483 PRO A O 1
ATOM 3698 N N . GLY A 1 484 ? -28.074 -2.291 60.245 1.00 56.16 484 GLY A N 1
ATOM 3699 C CA . GLY A 1 484 ? -28.031 -3.167 61.423 1.00 56.16 484 GLY A CA 1
ATOM 3700 C C . GLY A 1 484 ? -27.653 -4.633 61.155 1.00 56.16 484 GLY A C 1
ATOM 3701 O O . GLY A 1 484 ? -27.864 -5.458 62.037 1.00 56.16 484 GLY A O 1
ATOM 3702 N N . GLN A 1 485 ? -27.123 -4.973 59.970 1.00 63.12 485 GLN A N 1
ATOM 3703 C CA . GLN A 1 485 ? -26.748 -6.347 59.586 1.00 63.12 485 GLN A CA 1
ATOM 3704 C C . GLN A 1 485 ? -25.272 -6.484 59.185 1.00 63.12 485 GLN A C 1
ATOM 3706 O O . GLN A 1 485 ? -24.589 -5.501 58.884 1.00 63.12 485 GLN A O 1
ATOM 3711 N N . THR A 1 486 ? -24.791 -7.730 59.160 1.00 62.12 486 THR A N 1
ATOM 3712 C CA . THR A 1 486 ? -23.451 -8.096 58.677 1.00 62.12 486 THR A CA 1
ATOM 3713 C C . THR A 1 486 ? -23.379 -8.000 57.146 1.00 62.12 486 THR A C 1
ATOM 3715 O O . THR A 1 486 ? -24.380 -8.132 56.448 1.00 62.12 486 THR A O 1
ATOM 3718 N N . ALA A 1 487 ? -22.188 -7.750 56.599 1.00 68.12 487 ALA A N 1
ATOM 3719 C CA . ALA A 1 487 ? -21.979 -7.615 55.159 1.00 68.12 487 ALA A CA 1
ATOM 3720 C C . ALA A 1 487 ? -22.176 -8.948 54.412 1.00 68.12 487 ALA A C 1
ATOM 3722 O O . ALA A 1 487 ? -21.338 -9.847 54.529 1.00 68.12 487 ALA A O 1
ATOM 3723 N N . LEU A 1 488 ? -23.213 -9.025 53.577 1.00 78.38 488 LEU A N 1
ATOM 3724 C CA . LEU A 1 488 ? -23.562 -10.201 52.776 1.00 78.38 488 LEU A CA 1
ATOM 3725 C C . LEU A 1 488 ? -22.692 -10.291 51.513 1.00 78.38 488 LEU A C 1
ATOM 3727 O O . LEU A 1 488 ? -22.477 -9.280 50.840 1.00 78.38 488 LEU A O 1
ATOM 3731 N N . ASP A 1 489 ? -22.212 -11.487 51.159 1.00 80.19 489 ASP A N 1
ATOM 3732 C CA . ASP A 1 489 ? -21.450 -11.732 49.923 1.00 80.19 489 ASP A CA 1
ATOM 3733 C C . ASP A 1 489 ? -22.383 -12.113 48.764 1.00 80.19 489 ASP A C 1
ATOM 3735 O O . ASP A 1 489 ? -23.034 -13.153 48.784 1.00 80.19 489 ASP A O 1
ATOM 3739 N N . LEU A 1 490 ? -22.435 -11.295 47.709 1.00 82.38 490 LEU A N 1
ATOM 3740 C CA . LEU A 1 490 ? -23.308 -11.533 46.552 1.00 82.38 490 LEU A CA 1
ATOM 3741 C C . LEU A 1 490 ? -22.861 -12.717 45.676 1.00 82.38 490 LEU A C 1
ATOM 3743 O O . LEU A 1 490 ? -23.595 -13.100 44.758 1.00 82.38 490 LEU A O 1
ATOM 3747 N N . ALA A 1 491 ? -21.686 -13.304 45.943 1.00 78.44 491 ALA A N 1
ATOM 3748 C CA . ALA A 1 491 ? -21.279 -14.578 45.351 1.00 78.44 491 ALA A CA 1
ATOM 3749 C C . ALA A 1 491 ? -22.124 -15.763 45.855 1.00 78.44 491 ALA A C 1
ATOM 3751 O O . ALA A 1 491 ? -22.261 -16.759 45.141 1.00 78.44 491 ALA A O 1
ATOM 3752 N N . THR A 1 492 ? -22.727 -15.640 47.039 1.00 81.94 492 THR A N 1
ATOM 3753 C CA . THR A 1 492 ? -23.597 -16.655 47.637 1.00 81.94 492 THR A CA 1
ATOM 3754 C C . THR A 1 492 ? -24.855 -16.891 46.772 1.00 81.94 492 THR A C 1
ATOM 3756 O O . THR A 1 492 ? -25.354 -15.966 46.105 1.00 81.94 492 THR A O 1
ATOM 3759 N N . PRO A 1 493 ? -25.386 -18.130 46.711 1.00 86.25 493 PRO A N 1
ATOM 3760 C CA . PRO A 1 493 ? -26.662 -18.413 46.055 1.00 86.25 493 PRO A CA 1
ATOM 3761 C C . PRO A 1 493 ? -27.795 -17.517 46.574 1.00 86.25 493 PRO A C 1
ATOM 3763 O O . PRO A 1 493 ? -27.870 -17.193 47.758 1.00 86.25 493 PRO A O 1
ATOM 3766 N N . LEU A 1 494 ? -28.699 -17.097 45.686 1.00 88.44 494 LEU A N 1
ATOM 3767 C CA . LEU A 1 494 ? -29.742 -16.115 46.003 1.00 88.44 494 LEU A CA 1
ATOM 3768 C C . LEU A 1 494 ? -30.662 -16.586 47.138 1.00 88.44 494 LEU A C 1
ATOM 3770 O O . LEU A 1 494 ? -31.044 -15.791 47.990 1.00 88.44 494 LEU A O 1
ATOM 3774 N N . HIS A 1 495 ? -31.032 -17.864 47.151 1.00 87.06 495 HIS A N 1
ATOM 3775 C CA . HIS A 1 495 ? -31.929 -18.410 48.171 1.00 87.06 495 HIS A CA 1
ATOM 3776 C C . HIS A 1 495 ? -31.318 -18.383 49.583 1.00 87.06 495 HIS A C 1
ATOM 3778 O O . HIS A 1 495 ? -32.041 -18.123 50.542 1.00 87.06 495 HIS A O 1
ATOM 3784 N N . GLU A 1 496 ? -30.001 -18.579 49.706 1.00 86.19 496 GLU A N 1
ATOM 3785 C CA . GLU A 1 496 ? -29.270 -18.462 50.975 1.00 86.19 496 GLU A CA 1
ATOM 3786 C C . GLU A 1 496 ? -29.232 -17.005 51.452 1.00 86.19 496 GLU A C 1
ATOM 3788 O O . GLU A 1 496 ? -29.572 -16.724 52.601 1.00 86.19 496 GLU A O 1
ATOM 3793 N N . LEU A 1 497 ? -28.939 -16.064 50.545 1.00 87.00 497 LEU A N 1
ATOM 3794 C CA . LEU A 1 497 ? -28.965 -14.627 50.843 1.00 87.00 497 LEU A CA 1
ATOM 3795 C C . LEU A 1 497 ? -30.341 -14.159 51.333 1.00 87.00 497 LEU A C 1
ATOM 3797 O O . LEU A 1 497 ? -30.452 -13.429 52.314 1.00 87.00 497 LEU A O 1
ATOM 3801 N N . LEU A 1 498 ? -31.409 -14.588 50.658 1.00 89.12 498 LEU A N 1
ATOM 3802 C CA . LEU A 1 498 ? -32.775 -14.224 51.034 1.00 89.12 498 LEU A CA 1
ATOM 3803 C C . LEU A 1 498 ? -33.185 -14.835 52.384 1.00 89.12 498 LEU A C 1
ATOM 3805 O O . LEU A 1 498 ? -33.945 -14.209 53.126 1.00 89.12 498 LEU A O 1
ATOM 3809 N N . TYR A 1 499 ? -32.680 -16.026 52.719 1.00 87.88 499 TYR A N 1
ATOM 3810 C CA . TYR A 1 499 ? -32.911 -16.651 54.021 1.00 87.88 499 TYR A CA 1
ATOM 3811 C C . TYR A 1 499 ? -32.218 -15.888 55.158 1.00 87.88 499 TYR A C 1
ATOM 3813 O O . TYR A 1 499 ? -32.833 -15.650 56.201 1.00 87.88 499 TYR A O 1
ATOM 3821 N N . GLU A 1 500 ? -30.974 -15.454 54.949 1.00 84.81 500 GLU A N 1
ATOM 3822 C CA . GLU A 1 500 ? -30.232 -14.636 55.916 1.00 84.81 500 GLU A CA 1
ATOM 3823 C C . GLU A 1 500 ? -30.960 -13.310 56.184 1.00 84.81 500 GLU A C 1
ATOM 3825 O O . GLU A 1 500 ? -31.282 -12.990 57.329 1.00 84.81 500 GLU A O 1
ATOM 3830 N N . ILE A 1 501 ? -31.384 -12.617 55.122 1.00 85.56 501 ILE A N 1
ATOM 3831 C CA . ILE A 1 501 ? -32.164 -11.373 55.220 1.00 85.56 501 ILE A CA 1
ATOM 3832 C C . ILE A 1 501 ? -33.473 -11.583 55.973 1.00 85.56 501 ILE A C 1
ATOM 3834 O O . ILE A 1 501 ? -33.866 -10.737 56.779 1.00 85.56 501 ILE A O 1
ATOM 3838 N N . TYR A 1 502 ? -34.172 -12.687 55.716 1.00 88.94 502 TYR A N 1
ATOM 3839 C CA . TYR A 1 502 ? -35.408 -13.012 56.416 1.00 88.94 502 TYR A CA 1
ATOM 3840 C C . TYR A 1 502 ? -35.190 -13.150 57.926 1.00 88.94 502 TYR A C 1
ATOM 3842 O O . TYR A 1 502 ? -35.939 -12.553 58.706 1.00 88.94 502 TYR A O 1
ATOM 3850 N N . ASN A 1 503 ? -34.161 -13.899 58.330 1.00 85.25 503 ASN A N 1
ATOM 3851 C CA . ASN A 1 503 ? -33.843 -14.117 59.738 1.00 85.25 503 ASN A CA 1
ATOM 3852 C C . ASN A 1 503 ? -33.461 -12.812 60.427 1.00 85.25 503 ASN A C 1
ATOM 3854 O O . ASN A 1 503 ? -34.053 -12.468 61.452 1.00 85.25 503 ASN A O 1
ATOM 3858 N N . ASP A 1 504 ? -32.542 -12.059 59.831 1.00 80.12 504 ASP A N 1
ATOM 3859 C CA . ASP A 1 504 ? -32.050 -10.820 60.417 1.00 80.12 504 ASP A CA 1
ATOM 3860 C C . ASP A 1 504 ? -33.145 -9.754 60.483 1.00 80.12 504 ASP A C 1
ATOM 3862 O O . ASP A 1 504 ? -33.238 -9.002 61.451 1.00 80.12 504 ASP A O 1
ATOM 3866 N N . THR A 1 505 ? -34.014 -9.682 59.469 1.00 82.00 505 THR A N 1
ATOM 3867 C CA . THR A 1 505 ? -35.121 -8.718 59.474 1.00 82.00 505 THR A CA 1
ATOM 3868 C C . THR A 1 505 ? -36.118 -9.038 60.585 1.00 82.00 505 THR A C 1
ATOM 3870 O O . THR A 1 505 ? -36.583 -8.120 61.252 1.00 82.00 505 THR A O 1
ATOM 3873 N N . LEU A 1 506 ? -36.428 -10.315 60.834 1.00 83.00 506 LEU A N 1
ATOM 3874 C CA . LEU A 1 506 ? -37.356 -10.720 61.897 1.00 83.00 506 LEU A CA 1
ATOM 3875 C C . LEU A 1 506 ? -36.800 -10.585 63.317 1.00 83.00 506 LEU A C 1
ATOM 3877 O O . LEU A 1 506 ? -37.591 -10.550 64.256 1.00 83.00 506 LEU A O 1
ATOM 3881 N N . GLN A 1 507 ? -35.479 -10.524 63.486 1.00 78.19 507 GLN A N 1
ATOM 3882 C CA . GLN A 1 507 ? -34.849 -10.228 64.778 1.00 78.19 507 GLN A CA 1
ATOM 3883 C C . GLN A 1 507 ? -34.922 -8.734 65.141 1.00 78.19 507 GLN A C 1
ATOM 3885 O O . GLN A 1 507 ? -34.679 -8.359 66.290 1.00 78.19 507 GLN A O 1
ATOM 3890 N N . ARG A 1 508 ? -35.289 -7.862 64.189 1.00 76.00 508 ARG A N 1
ATOM 3891 C CA . ARG A 1 508 ? -35.502 -6.435 64.459 1.00 76.00 508 ARG A CA 1
ATOM 3892 C C . ARG A 1 508 ? -36.720 -6.243 65.362 1.00 76.00 508 ARG A C 1
ATOM 3894 O O . ARG A 1 508 ? -37.755 -6.879 65.176 1.00 76.00 508 ARG A O 1
ATOM 3901 N N . HIS A 1 509 ? -36.618 -5.299 66.293 1.00 71.06 509 HIS A N 1
ATOM 3902 C CA . HIS A 1 509 ? -37.698 -4.949 67.219 1.00 71.06 509 HIS A CA 1
ATOM 3903 C C . HIS A 1 509 ? -38.732 -4.054 66.516 1.00 71.06 509 HIS A C 1
ATOM 3905 O O . HIS A 1 509 ? -38.803 -2.848 66.745 1.00 71.06 509 HIS A O 1
ATOM 3911 N N . LEU A 1 510 ? -39.494 -4.633 65.582 1.00 76.25 510 LEU A N 1
ATOM 3912 C CA . LEU A 1 510 ? -40.623 -3.968 64.932 1.00 76.25 510 LEU A CA 1
ATOM 3913 C C . LEU A 1 510 ? -41.938 -4.351 65.633 1.00 76.25 510 LEU A C 1
ATOM 3915 O O . LEU A 1 510 ? -42.141 -5.528 65.939 1.00 76.25 510 LEU A O 1
ATOM 3919 N N . PRO A 1 511 ? -42.863 -3.391 65.832 1.00 74.19 511 PRO A N 1
ATOM 3920 C CA . PRO A 1 511 ? -44.001 -3.533 66.745 1.00 74.19 511 PRO A CA 1
ATOM 3921 C C . PRO A 1 511 ? -44.926 -4.708 66.409 1.00 74.19 511 PRO A C 1
ATOM 3923 O O . PRO A 1 511 ? -45.524 -5.307 67.297 1.00 74.19 511 PRO A O 1
ATOM 3926 N N . ASN A 1 512 ? -45.034 -5.077 65.130 1.00 79.12 512 ASN A N 1
ATOM 3927 C CA . ASN A 1 512 ? -45.961 -6.121 64.693 1.00 79.12 512 ASN A CA 1
ATOM 3928 C C . ASN A 1 512 ? -45.328 -7.515 64.553 1.00 79.12 512 ASN A C 1
ATOM 3930 O O . ASN A 1 512 ? -46.029 -8.462 64.191 1.00 79.12 512 ASN A O 1
ATOM 3934 N N . PHE A 1 513 ? -44.028 -7.679 64.827 1.00 80.25 513 PHE A N 1
ATOM 3935 C CA . PHE A 1 513 ? -43.371 -8.991 64.756 1.00 80.25 513 PHE A CA 1
ATOM 3936 C C . PHE A 1 513 ? -43.587 -9.849 66.004 1.00 80.25 513 PHE A C 1
ATOM 3938 O O . PHE A 1 513 ? -43.712 -11.069 65.879 1.00 80.25 513 PHE A O 1
ATOM 3945 N N . GLU A 1 514 ? -43.712 -9.234 67.182 1.00 74.62 514 GLU A N 1
ATOM 3946 C CA . GLU A 1 514 ? -43.903 -9.940 68.459 1.00 74.62 514 GLU A CA 1
ATOM 3947 C C . GLU A 1 514 ? -45.218 -10.745 68.507 1.00 74.62 514 GLU A C 1
ATOM 3949 O O . GLU A 1 514 ? -45.317 -11.765 69.189 1.00 74.62 514 GLU A O 1
ATOM 3954 N N . GLY A 1 515 ? -46.228 -10.333 67.731 1.00 72.44 515 GLY A N 1
ATOM 3955 C CA . GLY A 1 515 ? -47.541 -10.984 67.659 1.00 72.44 515 GLY A CA 1
ATOM 3956 C C . GLY A 1 515 ? -47.635 -12.209 66.735 1.00 72.44 515 GLY A C 1
ATOM 3957 O O . GLY A 1 515 ? -48.670 -12.890 66.733 1.00 72.44 515 GLY A O 1
ATOM 3958 N N . ILE A 1 516 ? -46.591 -12.517 65.952 1.00 82.69 516 ILE A N 1
ATOM 3959 C CA . ILE A 1 516 ? -46.628 -13.565 64.921 1.00 82.69 516 ILE A CA 1
ATOM 3960 C C . ILE A 1 516 ? -46.531 -14.954 65.563 1.00 82.69 516 ILE A C 1
ATOM 3962 O O . ILE A 1 516 ? -45.492 -15.349 66.082 1.00 82.69 516 ILE A O 1
ATOM 3966 N N . ARG A 1 517 ? -47.602 -15.749 65.453 1.00 79.56 517 ARG A N 1
ATOM 3967 C CA . ARG A 1 517 ? -47.681 -17.112 66.014 1.00 79.56 517 ARG A CA 1
ATOM 3968 C C . ARG A 1 517 ? -47.376 -18.209 65.000 1.00 79.56 517 ARG A C 1
ATOM 3970 O O . ARG A 1 517 ? -46.964 -19.296 65.384 1.00 79.56 517 ARG A O 1
ATOM 3977 N N . VAL A 1 518 ? -47.611 -17.947 63.715 1.00 79.19 518 VAL A N 1
ATOM 3978 C CA . VAL A 1 518 ? -47.444 -18.932 62.637 1.00 79.19 518 VAL A CA 1
ATOM 3979 C C . VAL A 1 518 ? -46.560 -18.349 61.539 1.00 79.19 518 VAL A C 1
ATOM 3981 O O . VAL A 1 518 ? -46.938 -17.370 60.896 1.00 79.19 518 VAL A O 1
ATOM 3984 N N . LYS A 1 519 ? -45.406 -18.978 61.298 1.00 86.50 519 LYS A N 1
ATOM 3985 C CA . LYS A 1 519 ? -44.473 -18.644 60.213 1.00 86.50 519 LYS A CA 1
ATOM 3986 C C . LYS A 1 519 ? -44.455 -19.803 59.216 1.00 86.50 519 LYS A C 1
ATOM 3988 O O . LYS A 1 519 ? -44.059 -20.907 59.574 1.00 86.50 519 LYS A O 1
ATOM 3993 N N . VAL A 1 520 ? -44.925 -19.576 57.992 1.00 83.81 520 VAL A N 1
ATOM 3994 C CA . VAL A 1 520 ? -44.822 -20.549 56.892 1.00 83.81 520 VAL A CA 1
ATOM 3995 C C . VAL A 1 520 ? -43.745 -20.047 55.950 1.00 83.81 520 VAL A C 1
ATOM 3997 O O . VAL A 1 520 ? -43.910 -18.990 55.353 1.00 83.81 520 VAL A O 1
ATOM 4000 N N . VAL A 1 521 ? -42.633 -20.765 55.863 1.00 87.38 521 VAL A N 1
ATOM 4001 C CA . VAL A 1 521 ? -41.424 -20.266 55.210 1.00 87.38 521 VAL A CA 1
ATOM 4002 C C . VAL A 1 521 ? -40.900 -21.320 54.251 1.00 87.38 521 VAL A C 1
ATOM 4004 O O . VAL A 1 521 ? -40.728 -22.473 54.646 1.00 87.38 521 VAL A O 1
ATOM 4007 N N . LYS A 1 522 ? -40.650 -20.927 53.004 1.00 86.94 522 LYS A N 1
ATOM 4008 C CA . LYS A 1 522 ? -40.037 -21.772 51.980 1.00 86.94 522 LYS A CA 1
ATOM 4009 C C . LYS A 1 522 ? -38.913 -21.008 51.296 1.00 86.94 522 LYS A C 1
ATOM 4011 O O . LYS A 1 522 ? -39.165 -19.963 50.707 1.00 86.94 522 LYS A O 1
ATOM 4016 N N . PHE A 1 523 ? -37.703 -21.551 51.361 1.00 87.50 523 PHE A N 1
ATOM 4017 C CA . PHE A 1 523 ? -36.545 -21.085 50.602 1.00 87.50 523 PHE A CA 1
ATOM 4018 C C . PHE A 1 523 ? -36.011 -22.263 49.797 1.00 87.50 523 PHE A C 1
ATOM 4020 O O . PHE A 1 523 ? -35.418 -23.179 50.360 1.00 87.50 523 PHE A O 1
ATOM 4027 N N . GLU A 1 524 ? -36.272 -22.260 48.496 1.00 85.38 524 GLU A N 1
ATOM 4028 C CA . GLU A 1 524 ? -35.795 -23.285 47.571 1.00 85.38 524 GLU A CA 1
ATOM 4029 C C . GLU A 1 524 ? -34.809 -22.660 46.574 1.00 85.38 524 GLU A C 1
ATOM 4031 O O . GLU A 1 524 ? -34.911 -21.464 46.278 1.00 85.38 524 GLU A O 1
ATOM 4036 N N . PRO A 1 525 ? -33.843 -23.434 46.045 1.00 82.69 525 PRO A N 1
ATOM 4037 C CA . PRO A 1 525 ? -32.906 -22.927 45.050 1.00 82.69 525 PRO A CA 1
ATOM 4038 C C . PRO A 1 525 ? -33.624 -22.349 43.823 1.00 82.69 525 PRO A C 1
ATOM 4040 O O . PRO A 1 525 ? -34.485 -22.995 43.225 1.00 82.69 525 PRO A O 1
ATOM 4043 N N . PHE A 1 526 ? -33.240 -21.136 43.423 1.00 83.56 526 PHE A N 1
ATOM 4044 C CA . PHE A 1 526 ? -33.733 -20.503 42.199 1.00 83.56 526 PHE A CA 1
ATOM 4045 C C . PHE A 1 526 ? -32.998 -21.048 40.963 1.00 83.56 526 PHE A C 1
ATOM 4047 O O . PHE A 1 526 ? -31.860 -21.517 41.048 1.00 83.56 526 PHE A O 1
ATOM 4054 N N . GLU A 1 527 ? -33.592 -20.914 39.773 1.00 77.50 527 GLU A N 1
ATOM 4055 C CA . GLU A 1 527 ? -32.856 -21.136 38.521 1.00 77.50 527 GLU A CA 1
ATOM 4056 C C . GLU A 1 527 ? -31.972 -19.897 38.227 1.00 77.50 527 GLU A C 1
ATOM 4058 O O . GLU A 1 527 ? -32.402 -18.920 37.611 1.00 77.50 527 GLU A O 1
ATOM 4063 N N . GLU A 1 528 ? -30.732 -19.908 38.740 1.00 63.69 528 GLU A N 1
ATOM 4064 C CA . GLU A 1 528 ? -29.852 -18.725 38.887 1.00 63.69 528 GLU A CA 1
ATOM 4065 C C . GLU A 1 528 ? -28.963 -18.371 37.673 1.00 63.69 528 GLU A C 1
ATOM 4067 O O . GLU A 1 528 ? -28.145 -17.456 37.762 1.00 63.69 528 GLU A O 1
ATOM 4072 N N . VAL A 1 529 ? -29.105 -19.037 36.522 1.00 59.34 529 VAL A N 1
ATOM 4073 C CA . VAL A 1 529 ? -28.097 -19.042 35.430 1.00 59.34 529 VAL A CA 1
ATOM 4074 C C . VAL A 1 529 ? -27.761 -17.649 34.839 1.00 59.34 529 VAL A C 1
ATOM 4076 O O . VAL A 1 529 ? -26.782 -17.516 34.106 1.00 59.34 529 VAL A O 1
ATOM 4079 N N . THR A 1 530 ? -28.517 -16.587 35.152 1.00 65.50 530 THR A N 1
ATOM 4080 C CA . THR A 1 530 ? -28.340 -15.254 34.539 1.00 65.50 530 THR A CA 1
ATOM 4081 C C . THR A 1 530 ? -28.447 -14.031 35.462 1.00 65.50 530 THR A C 1
ATOM 4083 O O . THR A 1 530 ? -28.536 -12.923 34.932 1.00 65.50 530 THR A O 1
ATOM 4086 N N . LEU A 1 531 ? -28.487 -14.164 36.794 1.00 80.38 531 LEU A N 1
ATOM 4087 C CA . LEU A 1 531 ? -28.631 -12.981 37.663 1.00 80.38 531 LEU A CA 1
ATOM 4088 C C . LEU A 1 531 ? -27.288 -12.274 37.897 1.00 80.38 531 LEU A C 1
ATOM 4090 O O . LEU A 1 531 ? -26.326 -12.893 38.347 1.00 80.38 531 LEU A O 1
ATOM 4094 N N . SER A 1 532 ? -27.223 -10.968 37.623 1.00 83.12 532 SER A N 1
ATOM 4095 C CA . SER A 1 532 ? -26.063 -10.147 37.997 1.00 83.12 532 SER A CA 1
ATOM 4096 C C . SER A 1 532 ? -26.031 -9.886 39.515 1.00 83.12 532 SER A C 1
ATOM 4098 O O . SER A 1 532 ? -27.090 -9.913 40.152 1.00 83.12 532 SER A O 1
ATOM 4100 N N . PRO A 1 533 ? -24.863 -9.570 40.116 1.00 80.50 533 PRO A N 1
ATOM 4101 C CA . PRO A 1 533 ? -24.779 -9.189 41.532 1.00 80.50 533 PRO A CA 1
ATOM 4102 C C . PRO A 1 533 ? -25.734 -8.044 41.893 1.00 80.50 533 PRO A C 1
ATOM 4104 O O . PRO A 1 533 ? -26.372 -8.058 42.940 1.00 80.50 533 PRO A O 1
ATOM 4107 N N . ASP A 1 534 ? -25.915 -7.094 40.976 1.00 74.81 534 ASP A N 1
ATOM 4108 C CA . ASP A 1 534 ? -26.868 -5.993 41.112 1.00 74.81 534 ASP A CA 1
ATOM 4109 C C . ASP A 1 534 ? -28.325 -6.460 41.208 1.00 74.81 534 ASP A C 1
ATOM 4111 O O . ASP A 1 534 ? -29.076 -5.960 42.040 1.00 74.81 534 ASP A O 1
ATOM 4115 N N . GLN A 1 535 ? -28.726 -7.431 40.384 1.00 85.31 535 GLN A N 1
ATOM 4116 C CA . GLN A 1 535 ? -30.075 -7.998 40.439 1.00 85.31 535 GLN A CA 1
ATOM 4117 C C . GLN A 1 535 ? -30.286 -8.800 41.723 1.00 85.31 535 GLN A C 1
ATOM 4119 O O . GLN A 1 535 ? -31.338 -8.672 42.345 1.00 85.31 535 GLN A O 1
ATOM 4124 N N . LYS A 1 536 ? -29.282 -9.580 42.153 1.00 87.25 536 LYS A N 1
ATOM 4125 C CA . LYS A 1 536 ? -29.313 -10.268 43.454 1.00 87.25 536 LYS A CA 1
ATOM 4126 C C . LYS A 1 536 ? -29.491 -9.262 44.595 1.00 87.25 536 LYS A C 1
ATOM 4128 O O . LYS A 1 536 ? -30.353 -9.459 45.448 1.00 87.25 536 LYS A O 1
ATOM 4133 N N . ARG A 1 537 ? -28.747 -8.150 44.564 1.00 84.12 537 ARG A N 1
ATOM 4134 C CA . ARG A 1 537 ? -28.833 -7.063 45.551 1.00 84.12 537 ARG A CA 1
ATOM 4135 C C . ARG A 1 537 ? -30.227 -6.431 45.602 1.00 84.12 537 ARG A C 1
ATOM 4137 O O . ARG A 1 537 ? -30.769 -6.233 46.687 1.00 84.12 537 ARG A O 1
ATOM 4144 N N . ASP A 1 538 ? -30.820 -6.129 44.451 1.00 83.06 538 ASP A N 1
ATOM 4145 C CA . ASP A 1 538 ? -32.153 -5.520 44.395 1.00 83.06 538 ASP A CA 1
ATOM 4146 C C . ASP A 1 538 ? -33.254 -6.495 44.867 1.00 83.06 538 ASP A C 1
ATOM 4148 O O . ASP A 1 538 ? -34.178 -6.080 45.566 1.00 83.06 538 ASP A O 1
ATOM 4152 N N . LEU A 1 539 ? -33.136 -7.793 44.553 1.00 90.25 539 LEU A N 1
ATOM 4153 C CA . LEU A 1 539 ? -34.038 -8.849 45.042 1.00 90.25 539 LEU A CA 1
ATOM 4154 C C . LEU A 1 539 ? -33.959 -9.017 46.567 1.00 90.25 539 LEU A C 1
ATOM 4156 O O . LEU A 1 539 ? -34.986 -9.126 47.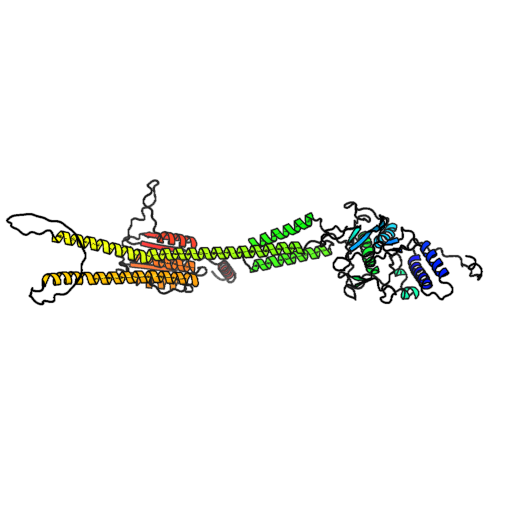236 1.00 90.25 539 LEU A O 1
ATOM 4160 N N . CYS A 1 540 ? -32.746 -8.972 47.117 1.00 88.19 540 CYS A N 1
ATOM 4161 C CA . CYS A 1 540 ? -32.486 -8.976 48.555 1.00 88.19 540 CYS A CA 1
ATOM 4162 C C . CYS A 1 540 ? -33.191 -7.810 49.268 1.00 88.19 540 CYS A C 1
ATOM 4164 O O . CYS A 1 540 ? -33.927 -8.012 50.235 1.00 88.19 540 CYS A O 1
ATOM 4166 N N . ARG A 1 541 ? -33.043 -6.591 48.736 1.00 82.94 541 ARG A N 1
ATOM 4167 C CA . ARG A 1 541 ? -33.700 -5.390 49.277 1.00 82.94 541 ARG A CA 1
ATOM 4168 C C . ARG A 1 541 ? -35.217 -5.425 49.133 1.00 82.94 541 ARG A C 1
ATOM 4170 O O . ARG A 1 541 ? -35.921 -4.923 50.002 1.00 82.94 541 ARG A O 1
ATOM 4177 N N . PHE A 1 542 ? -35.734 -6.021 48.058 1.00 89.81 542 PHE A N 1
ATOM 4178 C CA . PHE A 1 542 ? -37.173 -6.212 47.894 1.00 89.81 542 PHE A CA 1
ATOM 4179 C C . PHE A 1 542 ? -37.768 -7.051 49.034 1.00 89.81 542 PHE A C 1
ATOM 4181 O O . PHE A 1 542 ? -38.794 -6.663 49.596 1.00 89.81 542 PHE A O 1
ATOM 4188 N N . LEU A 1 543 ? -37.123 -8.167 49.394 1.00 89.88 543 LEU A N 1
ATOM 4189 C CA . LEU A 1 543 ? -37.579 -9.016 50.495 1.00 89.88 543 LEU A CA 1
ATOM 4190 C C . LEU A 1 543 ? -37.498 -8.289 51.843 1.00 89.88 543 LEU A C 1
ATOM 4192 O O . LEU A 1 543 ? -38.475 -8.300 52.593 1.00 89.88 543 LEU A O 1
ATOM 4196 N N . GLU A 1 544 ? -36.372 -7.630 52.131 1.00 85.69 544 GLU A N 1
ATOM 4197 C CA . GLU A 1 544 ? -36.194 -6.841 53.357 1.00 85.69 544 GLU A CA 1
ATOM 4198 C C . GLU A 1 544 ? -37.301 -5.783 53.504 1.00 85.69 544 GLU A C 1
ATOM 4200 O O . GLU A 1 544 ? -37.965 -5.703 54.539 1.00 85.69 544 GLU A O 1
ATOM 4205 N N . GLU A 1 545 ? -37.548 -5.004 52.449 1.00 82.69 545 GLU A N 1
ATOM 4206 C CA . GLU A 1 545 ? -38.576 -3.964 52.421 1.00 82.69 545 GLU A CA 1
ATOM 4207 C C . GLU A 1 545 ? -39.982 -4.561 52.593 1.00 82.69 545 GLU A C 1
ATOM 4209 O O . GLU A 1 545 ? -40.798 -4.023 53.344 1.00 82.69 545 GLU A O 1
ATOM 4214 N N . ALA A 1 546 ? -40.289 -5.688 51.942 1.00 85.56 546 ALA A N 1
ATOM 4215 C CA . ALA A 1 546 ? -41.577 -6.363 52.093 1.00 85.56 546 ALA A CA 1
ATOM 4216 C C . ALA A 1 546 ? -41.813 -6.830 53.541 1.00 85.56 546 ALA A C 1
ATOM 4218 O O . ALA A 1 546 ? -42.892 -6.601 54.086 1.00 85.56 546 ALA A O 1
ATOM 4219 N N . LEU A 1 547 ? -40.799 -7.414 54.186 1.00 86.69 547 LEU A N 1
ATOM 4220 C CA . LEU A 1 547 ? -40.857 -7.843 55.586 1.00 86.69 547 LEU A CA 1
ATOM 4221 C C . LEU A 1 547 ? -40.949 -6.655 56.552 1.00 86.69 547 LEU A C 1
ATOM 4223 O O . LEU A 1 547 ? -41.773 -6.668 57.466 1.00 86.69 547 LEU A O 1
ATOM 4227 N N . CYS A 1 548 ? -40.167 -5.595 56.330 1.00 82.00 548 CYS A N 1
ATOM 4228 C CA . CYS A 1 548 ? -40.230 -4.378 57.139 1.00 82.00 548 CYS A CA 1
ATOM 4229 C C . CYS A 1 548 ? -41.610 -3.719 57.061 1.00 82.00 548 CYS A C 1
ATOM 4231 O O . CYS A 1 548 ? -42.112 -3.236 58.072 1.00 82.00 548 CYS A O 1
ATOM 4233 N N . ASN A 1 549 ? -42.250 -3.732 55.888 1.00 83.19 549 ASN A N 1
ATOM 4234 C CA . ASN A 1 549 ? -43.612 -3.228 55.731 1.00 83.19 549 ASN A CA 1
ATOM 4235 C C . ASN A 1 549 ? -44.621 -4.017 56.579 1.00 83.19 549 ASN A C 1
ATOM 4237 O O . ASN A 1 549 ? -45.499 -3.401 57.180 1.00 83.19 549 ASN A O 1
ATOM 4241 N N . VAL A 1 550 ? -44.473 -5.342 56.691 1.00 83.12 550 VAL A N 1
ATOM 4242 C CA . VAL A 1 550 ? -45.286 -6.148 57.619 1.00 83.12 550 VAL A CA 1
ATOM 4243 C C . VAL A 1 550 ? -45.028 -5.709 59.063 1.00 83.12 550 VAL A C 1
ATOM 4245 O O . VAL A 1 550 ? -45.966 -5.371 59.782 1.00 83.12 550 VAL A O 1
ATOM 4248 N N . GLY A 1 551 ? -43.761 -5.631 59.476 1.00 81.31 551 GLY A N 1
ATOM 4249 C CA . GLY A 1 551 ? -43.393 -5.257 60.846 1.00 81.31 551 GLY A CA 1
ATOM 4250 C C . GLY A 1 551 ? -43.847 -3.851 61.250 1.00 81.31 551 GLY A C 1
ATOM 4251 O O . GLY A 1 551 ? -44.222 -3.637 62.402 1.00 81.31 551 GLY A O 1
ATOM 4252 N N . LYS A 1 552 ? -43.865 -2.900 60.309 1.00 78.25 552 LYS A N 1
ATOM 4253 C CA . LYS A 1 552 ? -44.231 -1.493 60.549 1.00 78.25 552 LYS A CA 1
ATOM 4254 C C . LYS A 1 552 ? -45.728 -1.210 60.418 1.00 78.25 552 LYS A C 1
ATOM 4256 O O . LYS A 1 552 ? -46.227 -0.353 61.137 1.00 78.25 552 LYS A O 1
ATOM 4261 N N . HIS A 1 553 ? -46.429 -1.878 59.499 1.00 79.69 553 HIS A N 1
ATOM 4262 C CA . HIS A 1 553 ? -47.761 -1.435 59.062 1.00 79.69 553 HIS A CA 1
ATOM 4263 C C . HIS A 1 553 ? -48.872 -2.486 59.167 1.00 79.69 553 HIS A C 1
ATOM 4265 O O . HIS A 1 553 ? -50.031 -2.122 58.988 1.00 79.69 553 HIS A O 1
ATOM 4271 N N . ALA A 1 554 ? -48.564 -3.764 59.409 1.00 80.94 554 ALA A N 1
ATOM 4272 C CA . ALA A 1 554 ? -49.572 -4.822 59.469 1.00 80.94 554 ALA A CA 1
ATOM 4273 C C . ALA A 1 554 ? -49.969 -5.116 60.925 1.00 80.94 554 ALA A C 1
ATOM 4275 O O . ALA A 1 554 ? -49.486 -6.069 61.547 1.00 80.94 554 ALA A O 1
ATOM 4276 N N . GLU A 1 555 ? -50.856 -4.289 61.478 1.00 79.44 555 GLU A N 1
ATOM 4277 C CA . GLU A 1 555 ? -51.272 -4.395 62.877 1.00 79.44 555 GLU A CA 1
ATOM 4278 C C . GLU A 1 555 ? -51.977 -5.722 63.173 1.00 79.44 555 GLU A C 1
ATOM 4280 O O . GLU A 1 555 ? -52.819 -6.202 62.411 1.00 79.44 555 GLU A O 1
ATOM 4285 N N . GLY A 1 556 ? -51.630 -6.344 64.302 1.00 77.38 556 GLY A N 1
ATOM 4286 C CA . GLY A 1 556 ? -52.261 -7.591 64.744 1.00 77.38 556 GLY A CA 1
ATOM 4287 C C . GLY A 1 556 ? -51.934 -8.818 63.883 1.00 77.38 556 GLY A C 1
ATOM 4288 O O . GLY A 1 556 ? -52.675 -9.805 63.933 1.00 77.38 556 GLY A O 1
ATOM 4289 N N . THR A 1 557 ? -50.844 -8.783 63.109 1.00 82.25 557 THR A N 1
ATOM 4290 C CA . THR A 1 557 ? -50.374 -9.929 62.315 1.00 82.25 557 THR A CA 1
ATOM 4291 C C . THR A 1 557 ? -50.143 -11.153 63.206 1.00 82.25 557 THR A C 1
ATOM 4293 O O . THR A 1 557 ? -49.325 -11.136 64.120 1.00 82.25 557 THR A O 1
ATOM 4296 N N . LYS A 1 558 ? -50.847 -12.255 62.917 1.00 85.12 558 LYS A N 1
ATOM 4297 C CA . LYS A 1 558 ? -50.696 -13.554 63.608 1.00 85.12 558 LYS A CA 1
ATOM 4298 C C . LYS A 1 558 ? -50.025 -14.612 62.738 1.00 85.12 558 LYS A C 1
ATOM 4300 O O . LYS A 1 558 ? -49.499 -15.590 63.272 1.00 85.12 558 LYS A O 1
ATOM 4305 N N . ARG A 1 559 ? -50.072 -14.447 61.415 1.00 86.44 559 ARG A N 1
ATOM 4306 C CA . ARG A 1 559 ? -49.537 -15.380 60.427 1.00 86.44 559 ARG A CA 1
ATOM 4307 C C . ARG A 1 559 ? -48.736 -14.629 59.369 1.00 86.44 559 ARG A C 1
ATOM 4309 O O . ARG A 1 559 ? -49.258 -13.707 58.752 1.00 86.44 559 ARG A O 1
ATOM 4316 N N . LEU A 1 560 ? -47.512 -15.093 59.138 1.00 89.69 560 LEU A N 1
ATOM 4317 C CA . LEU A 1 560 ? -46.614 -14.622 58.089 1.00 89.69 560 LEU A CA 1
ATOM 4318 C C . LEU A 1 560 ? -46.264 -15.795 57.166 1.00 89.69 560 LEU A C 1
ATOM 4320 O O . LEU A 1 560 ? -45.864 -16.860 57.642 1.00 89.69 560 LEU A O 1
ATOM 4324 N N . VAL A 1 561 ? -46.420 -15.605 55.858 1.00 90.56 561 VAL A N 1
ATOM 4325 C CA . VAL A 1 561 ? -46.007 -16.558 54.821 1.00 90.56 561 VAL A CA 1
ATOM 4326 C C . VAL A 1 561 ? -44.915 -15.920 53.973 1.00 90.56 561 VAL A C 1
ATOM 4328 O O . VAL A 1 561 ? -45.101 -14.803 53.495 1.00 90.56 561 VAL A O 1
ATOM 4331 N N . VAL A 1 562 ? -43.800 -16.621 53.783 1.00 92.62 562 VAL A N 1
ATOM 4332 C CA . VAL A 1 562 ? -42.692 -16.201 52.918 1.00 92.62 562 VAL A CA 1
ATOM 4333 C C . VAL A 1 562 ? -42.336 -17.357 51.989 1.00 92.62 562 VAL A C 1
ATOM 4335 O O . VAL A 1 562 ? -41.832 -18.377 52.454 1.00 92.62 562 VAL A O 1
ATOM 4338 N N . ASP A 1 563 ? -42.599 -17.195 50.693 1.00 91.25 563 ASP A N 1
ATOM 4339 C CA . ASP A 1 563 ? -42.201 -18.151 49.657 1.00 91.25 563 ASP A CA 1
ATOM 4340 C C . ASP A 1 563 ? -41.116 -17.514 48.777 1.00 91.25 563 ASP A C 1
ATOM 4342 O O . ASP A 1 563 ? -41.365 -16.514 48.106 1.00 91.25 563 ASP A O 1
ATOM 4346 N N . CYS A 1 564 ? -39.930 -18.109 48.765 1.00 91.06 564 CYS A N 1
ATOM 4347 C CA . CYS A 1 564 ? -38.794 -17.758 47.919 1.00 91.06 564 CYS A CA 1
ATOM 4348 C C . CYS A 1 564 ? -38.359 -19.028 47.182 1.00 91.06 564 CYS A C 1
ATOM 4350 O O . CYS A 1 564 ? -37.585 -19.817 47.717 1.00 91.06 564 CYS A O 1
ATOM 4352 N N . LEU A 1 565 ? -38.925 -19.281 46.003 1.00 91.00 565 LEU A N 1
ATOM 4353 C CA . LEU A 1 565 ? -38.770 -20.563 45.309 1.00 91.00 565 LEU A CA 1
ATOM 4354 C C . LEU A 1 565 ? -38.924 -20.434 43.793 1.00 91.00 565 LEU A C 1
ATOM 4356 O O . LEU A 1 565 ? -39.396 -19.417 43.283 1.00 91.00 565 LEU A O 1
ATOM 4360 N N . TYR A 1 566 ? -38.563 -21.498 43.083 1.00 86.50 566 TYR A N 1
ATOM 4361 C CA . TYR A 1 566 ? -38.919 -21.703 41.683 1.00 86.50 566 TYR A CA 1
ATOM 4362 C C . TYR A 1 566 ? -40.118 -22.652 41.599 1.00 86.50 566 TYR A C 1
ATOM 4364 O O . TYR A 1 566 ? -40.033 -23.795 42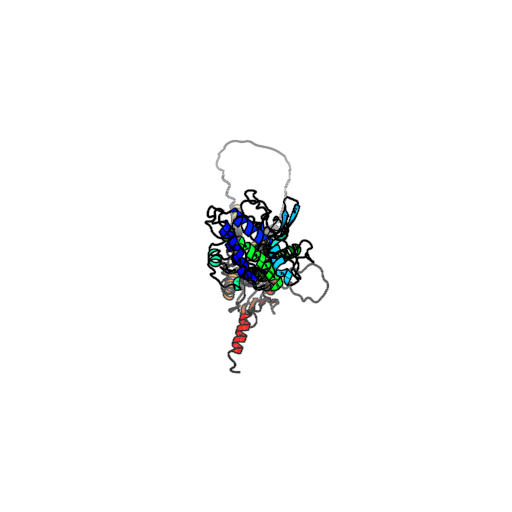.037 1.00 86.50 566 TYR A O 1
ATOM 4372 N N . ASP A 1 567 ? -41.238 -22.204 41.030 1.00 82.12 567 ASP A N 1
ATOM 4373 C CA . ASP A 1 567 ? -42.479 -22.999 40.993 1.00 82.12 567 ASP A CA 1
ATOM 4374 C C . ASP A 1 567 ? -42.564 -23.987 39.812 1.00 82.12 567 ASP A C 1
ATOM 4376 O O . ASP A 1 567 ? -43.601 -24.612 39.584 1.00 82.12 567 ASP A O 1
ATOM 4380 N N . GLY A 1 568 ? -41.472 -24.135 39.054 1.00 78.44 568 GLY A N 1
ATOM 4381 C CA . GLY A 1 568 ? -41.411 -24.922 37.820 1.00 78.44 568 GLY A CA 1
ATOM 4382 C C . GLY A 1 568 ? -41.619 -24.095 36.549 1.00 78.44 568 GLY A C 1
ATOM 4383 O O . GLY A 1 568 ? -41.317 -24.573 35.454 1.00 78.44 568 GLY A O 1
ATOM 4384 N N . THR A 1 569 ? -42.094 -22.854 36.673 1.00 83.12 569 THR A N 1
ATOM 4385 C CA . THR A 1 569 ? -42.293 -21.933 35.545 1.00 83.12 569 THR A CA 1
ATOM 4386 C C . THR A 1 569 ? -41.616 -20.589 35.774 1.00 83.12 569 THR A C 1
ATOM 4388 O O . THR A 1 569 ? -40.890 -20.107 34.900 1.00 83.12 569 THR A O 1
ATOM 4391 N N . GLU A 1 570 ? -41.779 -20.020 36.964 1.00 89.44 570 GLU A N 1
ATOM 4392 C CA . GLU A 1 570 ? -41.297 -18.699 37.336 1.00 89.44 570 GLU A CA 1
ATOM 4393 C C . GLU A 1 570 ? -40.565 -18.764 38.681 1.00 89.44 570 GLU A C 1
ATOM 4395 O O . GLU A 1 570 ? -40.851 -19.582 39.556 1.00 89.44 570 GLU A O 1
ATOM 4400 N N . ASN A 1 571 ? -39.586 -17.882 38.845 1.00 91.38 571 ASN A N 1
ATOM 4401 C CA . ASN A 1 571 ? -39.008 -17.585 40.145 1.00 91.38 571 ASN A CA 1
ATOM 4402 C C . ASN A 1 571 ? -39.973 -16.663 40.897 1.00 91.38 571 ASN A C 1
ATOM 4404 O O . ASN A 1 571 ? -40.446 -15.676 40.327 1.00 91.38 571 ASN A O 1
ATOM 4408 N N . VAL A 1 572 ? -40.243 -16.966 42.166 1.00 92.00 572 VAL A N 1
ATOM 4409 C CA . VAL A 1 572 ? -41.240 -16.270 42.985 1.00 92.00 572 VAL A CA 1
ATOM 4410 C C . VAL A 1 572 ? -40.627 -15.836 44.313 1.00 92.00 572 VAL A C 1
ATOM 4412 O O . VAL A 1 572 ? -40.054 -16.651 45.032 1.00 92.00 572 VAL A O 1
ATOM 4415 N N . ILE A 1 573 ? -40.790 -14.553 44.650 1.00 93.62 573 ILE A N 1
ATOM 4416 C CA . ILE A 1 573 ? -40.620 -14.022 46.008 1.00 93.62 573 ILE A CA 1
ATOM 4417 C C . ILE A 1 573 ? -41.970 -13.467 46.453 1.00 93.62 573 ILE A C 1
ATOM 4419 O O . ILE A 1 573 ? -42.473 -12.493 45.887 1.00 93.62 573 ILE A O 1
ATOM 4423 N N . ARG A 1 574 ? -42.568 -14.084 47.469 1.00 94.25 574 ARG A N 1
ATOM 4424 C CA . ARG A 1 574 ? -43.895 -13.749 47.984 1.00 94.25 574 ARG A CA 1
ATOM 4425 C C . ARG A 1 574 ? -43.848 -13.585 49.494 1.00 94.25 574 ARG A C 1
ATOM 4427 O O . ARG A 1 574 ? -43.395 -14.477 50.199 1.00 94.25 574 ARG A O 1
ATOM 4434 N N . VAL A 1 575 ? -44.408 -12.483 49.980 1.00 92.12 575 VAL A N 1
ATOM 4435 C CA . VAL A 1 575 ? -44.645 -12.222 51.403 1.00 92.12 575 VAL A CA 1
ATOM 4436 C C . VAL A 1 575 ? -46.139 -11.991 51.609 1.00 92.12 575 VAL A C 1
ATOM 4438 O O . VAL A 1 575 ? -46.741 -11.163 50.920 1.00 92.12 575 VAL A O 1
ATOM 4441 N N . VAL A 1 576 ? -46.750 -12.736 52.531 1.00 89.56 576 VAL A N 1
ATOM 4442 C CA . VAL A 1 576 ? -48.170 -12.609 52.881 1.00 89.56 576 VAL A CA 1
ATOM 4443 C C . VAL A 1 576 ? -48.334 -12.459 54.384 1.00 89.56 576 VAL A C 1
ATOM 4445 O O . VAL A 1 576 ? -47.893 -13.322 55.143 1.00 89.56 576 VAL A O 1
ATOM 4448 N N . ASP A 1 577 ? -49.018 -11.404 54.806 1.00 88.88 577 ASP A N 1
ATOM 4449 C CA . ASP A 1 577 ? -49.452 -11.202 56.187 1.00 88.88 577 ASP A CA 1
ATOM 4450 C C . ASP A 1 577 ? -50.978 -11.316 56.309 1.00 88.88 577 ASP A C 1
ATOM 4452 O O . ASP A 1 577 ? -51.702 -11.326 55.311 1.00 88.88 577 ASP A O 1
ATOM 4456 N N . ASN A 1 578 ? -51.467 -11.423 57.544 1.00 86.69 578 ASN A N 1
ATOM 4457 C CA . ASN A 1 578 ? -52.892 -11.380 57.872 1.00 86.69 578 ASN A CA 1
ATOM 4458 C C . ASN A 1 578 ? -53.261 -10.218 58.813 1.00 86.69 578 ASN A C 1
ATOM 4460 O O . ASN A 1 578 ? -54.283 -10.292 59.502 1.00 86.69 578 ASN A O 1
ATOM 4464 N N . GLY A 1 579 ? -52.406 -9.197 58.894 1.00 79.44 579 GLY A N 1
ATOM 4465 C CA . GLY A 1 579 ? -52.628 -8.021 59.724 1.00 79.44 579 GLY A CA 1
ATOM 4466 C C . GLY A 1 579 ? -53.619 -7.044 59.093 1.00 79.44 579 GLY A C 1
ATOM 4467 O O . GLY A 1 579 ? -54.006 -7.153 57.927 1.00 79.44 579 GLY A O 1
ATOM 4468 N N . VAL A 1 580 ? -54.052 -6.066 59.879 1.00 76.19 580 VAL A N 1
ATOM 4469 C CA . VAL A 1 580 ? -54.840 -4.934 59.392 1.00 76.19 580 VAL A CA 1
ATOM 4470 C C . VAL A 1 580 ? -53.854 -3.860 58.937 1.00 76.19 580 VAL A C 1
ATOM 4472 O O . VAL A 1 580 ? -53.177 -3.248 59.753 1.00 76.19 580 VAL A O 1
ATOM 4475 N N . GLY A 1 581 ? -53.728 -3.678 57.623 1.00 62.03 581 GLY A N 1
ATOM 4476 C CA . GLY A 1 581 ? -52.951 -2.587 57.029 1.00 62.03 581 GLY A CA 1
ATOM 4477 C C . GLY A 1 581 ? -53.836 -1.404 56.637 1.00 62.03 581 GLY A C 1
ATOM 4478 O O . GLY A 1 581 ? -55.034 -1.576 56.404 1.00 62.03 581 GLY A O 1
ATOM 4479 N N . ASP A 1 582 ? -53.249 -0.212 56.514 1.00 51.28 582 ASP A N 1
ATOM 4480 C CA . ASP A 1 582 ? -53.940 0.985 56.021 1.00 51.28 582 ASP A CA 1
ATOM 4481 C C . ASP A 1 582 ? -54.495 0.749 54.598 1.00 51.28 582 ASP A C 1
ATOM 4483 O O . ASP A 1 582 ? -53.762 0.662 53.608 1.00 51.28 582 ASP A O 1
ATOM 4487 N N . GLN A 1 583 ? -55.816 0.572 54.495 1.00 50.31 583 GLN A N 1
ATOM 4488 C CA . GLN A 1 583 ? -56.507 0.150 53.271 1.00 50.31 583 GLN A CA 1
ATOM 4489 C C . GLN A 1 583 ? -56.762 1.290 52.267 1.00 50.31 583 GLN A C 1
ATOM 4491 O O . GLN A 1 583 ? -57.421 1.079 51.246 1.00 50.31 583 GLN A O 1
ATOM 4496 N N . GLN A 1 584 ? -56.229 2.498 52.481 1.00 42.44 584 GLN A N 1
ATOM 4497 C CA . GLN A 1 584 ? -56.555 3.671 51.652 1.00 42.44 584 GLN A CA 1
ATOM 4498 C C . GLN A 1 584 ? -55.939 3.698 50.233 1.00 42.44 584 GLN A C 1
ATOM 4500 O O . GLN A 1 584 ? -56.087 4.680 49.507 1.00 42.44 584 GLN A O 1
ATOM 4505 N N . GLY A 1 585 ? -55.285 2.629 49.770 1.00 40.59 585 GLY A N 1
ATOM 4506 C CA . GLY A 1 585 ? -54.583 2.627 48.478 1.00 40.59 585 GLY A CA 1
ATOM 4507 C C . GLY A 1 585 ? -55.357 2.137 47.246 1.00 40.59 585 GLY A C 1
ATOM 4508 O O . GLY A 1 585 ? -54.984 2.502 46.127 1.00 40.59 585 GLY A O 1
ATOM 4509 N N . HIS A 1 586 ? -56.387 1.294 47.384 1.00 38.19 586 HIS A N 1
ATOM 4510 C CA . HIS A 1 586 ? -56.864 0.489 46.247 1.00 38.19 586 HIS A CA 1
ATOM 4511 C C . HIS A 1 586 ? -58.389 0.337 46.164 1.00 38.19 586 HIS A C 1
ATOM 4513 O O . HIS A 1 586 ? -58.935 -0.749 46.340 1.00 38.19 586 HIS A O 1
ATOM 4519 N N . SER A 1 587 ? -59.082 1.410 45.770 1.00 30.83 587 SER A N 1
ATOM 4520 C CA . SER A 1 587 ? -60.365 1.277 45.074 1.00 30.83 587 SER A CA 1
ATOM 4521 C C . SER A 1 587 ? -60.144 1.239 43.555 1.00 30.83 587 SER A C 1
ATOM 4523 O O . SER A 1 587 ? -59.299 1.930 42.982 1.00 30.83 587 SER A O 1
ATOM 4525 N N . LYS A 1 588 ? -60.884 0.338 42.908 1.00 34.38 588 LYS A N 1
ATOM 4526 C CA . LYS A 1 588 ? -60.870 0.033 41.474 1.00 34.38 588 LYS A CA 1
ATOM 4527 C C . LYS A 1 588 ? -60.959 1.302 40.617 1.00 34.38 588 LYS A C 1
ATOM 4529 O O . LYS A 1 588 ? -61.943 2.032 40.678 1.00 34.38 588 LYS A O 1
ATOM 4534 N N . ALA A 1 589 ? -59.986 1.503 39.729 1.00 30.39 589 ALA A N 1
ATOM 4535 C CA . ALA A 1 589 ? -60.072 2.502 38.670 1.00 30.39 589 ALA A CA 1
ATOM 4536 C C . ALA A 1 589 ? -61.082 2.060 37.591 1.00 30.39 589 ALA A C 1
ATOM 4538 O O . ALA A 1 589 ? -60.726 1.441 36.592 1.00 30.39 589 ALA A O 1
ATOM 4539 N N . LYS A 1 590 ? -62.355 2.405 37.795 1.00 32.72 590 LYS A N 1
ATOM 4540 C CA . LYS A 1 590 ? -63.317 2.683 36.723 1.00 32.72 590 LYS A CA 1
ATOM 4541 C C . LYS A 1 590 ? -63.978 4.023 37.036 1.00 32.72 590 LYS A C 1
ATOM 4543 O O . LYS A 1 590 ? -64.947 4.052 37.776 1.00 32.72 590 LYS A O 1
ATOM 4548 N N . SER A 1 591 ? -63.419 5.112 36.513 1.00 28.05 591 SER A N 1
ATOM 4549 C CA . SER A 1 591 ? -64.146 6.306 36.047 1.00 28.05 591 SER A CA 1
ATOM 4550 C C . SER A 1 591 ? -63.153 7.415 35.714 1.00 28.05 591 SER A C 1
ATOM 4552 O O . SER A 1 591 ? -62.196 7.659 36.451 1.00 28.05 591 SER A O 1
ATOM 4554 N N . ALA A 1 592 ? -63.400 8.089 34.596 1.00 36.78 592 ALA A N 1
ATOM 4555 C CA . ALA A 1 592 ? -62.756 9.336 34.229 1.00 36.78 592 ALA A CA 1
ATOM 4556 C C . ALA A 1 592 ? -63.221 10.475 35.157 1.00 36.78 592 ALA A C 1
ATOM 4558 O O . ALA A 1 592 ? -64.353 10.466 35.632 1.00 36.78 592 ALA A O 1
ATOM 4559 N N . HIS A 1 593 ? -62.324 11.445 35.357 1.00 35.53 593 HIS A N 1
ATOM 4560 C CA . HIS A 1 593 ? -62.504 12.722 36.065 1.00 35.53 593 HIS A CA 1
ATOM 4561 C C . HIS A 1 593 ? -62.619 12.679 37.597 1.00 35.53 593 HIS A C 1
ATOM 4563 O O . HIS A 1 593 ? -63.710 12.631 38.148 1.00 35.53 593 HIS A O 1
ATOM 4569 N N . ALA A 1 594 ? -61.480 12.863 38.280 1.00 26.03 594 ALA A N 1
ATOM 4570 C CA . ALA A 1 594 ? -61.413 13.693 39.487 1.00 26.03 594 ALA A CA 1
ATOM 4571 C C . ALA A 1 594 ? -59.975 14.153 39.804 1.00 26.03 594 ALA A C 1
ATOM 4573 O O . ALA A 1 594 ? -58.987 13.503 39.468 1.00 26.03 594 ALA A O 1
ATOM 4574 N N . SER A 1 595 ? -59.937 15.317 40.442 1.00 27.38 595 SER A N 1
ATOM 4575 C CA . SER A 1 595 ? -58.871 16.233 40.860 1.00 27.38 595 SER A CA 1
ATOM 4576 C C . SER A 1 595 ? -57.527 15.701 41.386 1.00 27.38 595 SER A C 1
ATOM 4578 O O . SER A 1 595 ? -57.381 14.632 41.968 1.00 27.38 595 SER A O 1
ATOM 4580 N N . ARG A 1 596 ? -56.547 16.598 41.248 1.00 31.47 596 ARG A N 1
ATOM 4581 C CA . ARG A 1 596 ? -55.082 16.507 41.350 1.00 31.47 596 ARG A CA 1
ATOM 4582 C C . ARG A 1 596 ? -54.492 16.341 42.768 1.00 31.47 596 ARG A C 1
ATOM 4584 O O . ARG A 1 596 ? -53.358 16.753 42.988 1.00 31.47 596 ARG A O 1
ATOM 4591 N N . ALA A 1 597 ? -55.209 15.739 43.715 1.00 32.09 597 ALA A N 1
ATOM 4592 C CA . ALA A 1 597 ? -54.744 15.590 45.100 1.00 32.09 597 ALA A CA 1
ATOM 4593 C C . ALA A 1 597 ? -55.116 14.219 45.691 1.00 32.09 597 ALA A C 1
ATOM 4595 O O . ALA A 1 597 ? -56.046 14.110 46.475 1.00 32.09 597 ALA A O 1
ATOM 4596 N N . SER A 1 598 ? -54.414 13.166 45.259 1.00 34.38 598 SER A N 1
ATOM 4597 C CA . SER A 1 598 ? -54.135 11.921 46.006 1.00 34.38 598 SER A CA 1
ATOM 4598 C C . SER A 1 598 ? -53.634 10.869 45.013 1.00 34.38 598 SER A C 1
ATOM 4600 O O . SER A 1 598 ? -54.418 10.297 44.259 1.00 34.38 598 SER A O 1
ATOM 4602 N N . LYS A 1 599 ? -52.310 10.676 44.932 1.00 34.12 599 LYS A N 1
ATOM 4603 C CA . LYS A 1 599 ? -51.664 9.533 44.250 1.00 34.12 599 LYS A CA 1
ATOM 4604 C C . LYS A 1 599 ? -50.157 9.517 44.528 1.00 34.12 599 LYS A C 1
ATOM 4606 O O . LYS A 1 599 ? -49.334 9.523 43.618 1.00 34.12 599 LYS A O 1
ATOM 4611 N N . ARG A 1 600 ? -49.756 9.513 45.800 1.00 31.81 600 ARG A N 1
ATOM 4612 C CA . ARG A 1 600 ? -48.371 9.165 46.149 1.00 31.81 600 ARG A CA 1
ATOM 4613 C C . ARG A 1 600 ? -48.297 7.648 46.306 1.00 31.81 600 ARG A C 1
ATOM 4615 O O . ARG A 1 600 ? -48.567 7.108 47.368 1.00 31.81 600 ARG A O 1
ATOM 4622 N N . LYS A 1 601 ? -47.981 6.953 45.211 1.00 51.34 601 LYS A N 1
ATOM 4623 C CA . LYS A 1 601 ? -47.570 5.542 45.253 1.00 51.34 601 LYS A CA 1
ATOM 4624 C C . LYS A 1 601 ? -46.259 5.487 46.053 1.00 51.34 601 LYS A C 1
ATOM 4626 O O . LYS A 1 601 ? -45.347 6.255 45.752 1.00 51.34 601 LYS A O 1
ATOM 4631 N N . GLY A 1 602 ? -46.184 4.664 47.101 1.00 58.88 602 GLY A N 1
ATOM 4632 C CA . GLY A 1 602 ? -45.000 4.586 47.968 1.00 58.88 602 GLY A CA 1
ATOM 4633 C C . GLY A 1 602 ? -43.729 4.226 47.185 1.00 58.88 602 GLY A C 1
ATOM 4634 O O . GLY A 1 602 ? -43.780 3.414 46.260 1.00 58.88 602 GLY A O 1
ATOM 4635 N N . ARG A 1 603 ? -42.586 4.826 47.549 1.00 61.38 603 ARG A N 1
ATOM 4636 C CA . ARG A 1 603 ? -41.297 4.680 46.840 1.00 61.38 603 ARG A CA 1
ATOM 4637 C C . ARG A 1 603 ? -40.840 3.218 46.727 1.00 61.38 603 ARG A C 1
ATOM 4639 O O . ARG A 1 603 ? -40.415 2.819 45.646 1.00 61.38 603 ARG A O 1
ATOM 4646 N N . GLY A 1 604 ? -41.024 2.408 47.775 1.00 67.69 604 GLY A N 1
ATOM 4647 C CA . GLY A 1 604 ? -40.709 0.971 47.755 1.00 67.69 604 GLY A CA 1
ATOM 4648 C C . GLY A 1 604 ? -41.528 0.185 46.722 1.00 67.69 604 GLY A C 1
ATOM 4649 O O . GLY A 1 604 ? -40.991 -0.634 45.981 1.00 67.69 604 GLY A O 1
ATOM 4650 N N . SER A 1 605 ? -42.816 0.511 46.552 1.00 71.38 605 SER A N 1
ATOM 4651 C CA . SER A 1 605 ? -43.651 -0.105 45.507 1.00 71.38 605 SER A CA 1
ATOM 4652 C C . SER A 1 605 ? -43.249 0.325 44.090 1.00 71.38 605 SER A C 1
ATOM 4654 O O . SER A 1 605 ? -43.455 -0.430 43.144 1.00 71.38 605 SER A O 1
ATOM 4656 N N . GLN A 1 606 ? -42.670 1.519 43.920 1.00 72.25 606 GLN A N 1
ATOM 4657 C CA . GLN A 1 606 ? -42.126 1.953 42.630 1.00 72.25 606 GLN A CA 1
ATOM 4658 C C . GLN A 1 606 ? -40.799 1.249 42.304 1.00 72.25 606 GLN A C 1
ATOM 4660 O O . GLN A 1 606 ? -40.580 0.872 41.154 1.00 72.25 606 GLN A O 1
ATOM 4665 N N . GLN A 1 607 ? -39.947 1.018 43.306 1.00 75.56 607 GLN A N 1
ATOM 4666 C CA . GLN A 1 607 ? -38.708 0.247 43.155 1.00 75.56 607 GLN A CA 1
ATOM 4667 C C . GLN A 1 607 ? -38.993 -1.211 42.767 1.00 75.56 607 GLN A C 1
ATOM 4669 O O . GLN A 1 607 ? -38.392 -1.710 41.818 1.00 75.56 607 GLN A O 1
ATOM 4674 N N . ALA A 1 608 ? -39.975 -1.854 43.405 1.00 82.06 608 ALA A N 1
ATOM 4675 C CA . ALA A 1 608 ? -40.390 -3.217 43.063 1.00 82.06 608 ALA A CA 1
ATOM 4676 C C . ALA A 1 608 ? -40.917 -3.343 41.617 1.00 82.06 608 ALA A C 1
ATOM 4678 O O . ALA A 1 608 ? -40.605 -4.308 40.922 1.00 82.06 608 ALA A O 1
ATOM 4679 N N . LEU A 1 609 ? -41.660 -2.342 41.125 1.00 83.00 609 LEU A N 1
ATOM 4680 C CA . LEU A 1 609 ? -42.118 -2.298 39.728 1.00 83.00 609 LEU A CA 1
ATOM 4681 C C . LEU A 1 609 ? -40.959 -2.160 38.736 1.00 83.00 609 LEU A C 1
ATOM 4683 O O . LEU A 1 609 ? -40.962 -2.814 37.694 1.00 83.00 609 LEU A O 1
ATOM 4687 N N . ASN A 1 610 ? -39.967 -1.327 39.057 1.00 81.50 610 ASN A N 1
ATOM 4688 C CA . ASN A 1 610 ? -38.781 -1.169 38.220 1.00 81.50 610 ASN A CA 1
ATOM 4689 C C . ASN A 1 610 ? -37.949 -2.463 38.189 1.00 81.50 610 ASN A C 1
ATOM 4691 O O . ASN A 1 610 ? -37.504 -2.868 37.116 1.00 81.50 610 ASN A O 1
ATOM 4695 N N . LEU A 1 611 ? -37.790 -3.135 39.334 1.00 86.56 611 LEU A N 1
ATOM 4696 C CA . LEU A 1 611 ? -37.105 -4.426 39.432 1.00 86.56 611 LEU A CA 1
ATOM 4697 C C . LEU A 1 611 ? -37.816 -5.506 38.604 1.00 86.56 611 LEU A C 1
ATOM 4699 O O . LEU A 1 611 ? -37.172 -6.205 37.823 1.00 86.56 611 LEU A O 1
ATOM 4703 N N . ALA A 1 612 ? -39.148 -5.590 38.694 1.00 87.12 612 ALA A N 1
ATOM 4704 C CA . ALA A 1 612 ? -39.943 -6.489 37.859 1.00 87.12 612 ALA A CA 1
ATOM 4705 C C . ALA A 1 612 ? -39.699 -6.231 36.365 1.00 87.12 612 ALA A C 1
ATOM 4707 O O . ALA A 1 612 ? -39.390 -7.160 35.623 1.00 87.12 612 ALA A O 1
ATOM 4708 N N . ALA A 1 613 ? -39.732 -4.969 35.927 1.00 84.56 613 ALA A N 1
ATOM 4709 C CA . ALA A 1 613 ? -39.470 -4.614 34.534 1.00 84.56 613 ALA A CA 1
ATOM 4710 C C . ALA A 1 613 ? -38.052 -5.009 34.072 1.00 84.56 613 ALA A C 1
ATOM 4712 O O . ALA A 1 613 ? -37.887 -5.515 32.962 1.00 84.56 613 ALA A O 1
ATOM 4713 N N . GLN A 1 614 ? -37.032 -4.835 34.921 1.00 84.31 614 GLN A N 1
ATOM 4714 C CA . GLN A 1 614 ? -35.650 -5.236 34.616 1.00 84.31 614 GLN A CA 1
ATOM 4715 C C . GLN A 1 614 ? -35.489 -6.754 34.462 1.00 84.31 614 GLN A C 1
ATOM 4717 O O . GLN A 1 614 ? -34.719 -7.217 33.615 1.00 84.31 614 GLN A O 1
ATOM 4722 N N . LEU A 1 615 ? -36.218 -7.527 35.268 1.00 86.31 615 LEU A N 1
ATOM 4723 C CA . LEU A 1 615 ? -36.217 -8.989 35.222 1.00 86.31 615 LEU A CA 1
ATOM 4724 C C . LEU A 1 615 ? -37.136 -9.552 34.123 1.00 86.31 615 LEU A C 1
ATOM 4726 O O . LEU A 1 615 ? -37.074 -10.746 33.843 1.00 86.31 615 LEU A O 1
ATOM 4730 N N . GLY A 1 616 ? -37.949 -8.711 33.469 1.00 83.50 616 GLY A N 1
ATOM 4731 C CA . GLY A 1 616 ? -39.002 -9.158 32.550 1.00 83.50 616 GLY A CA 1
ATOM 4732 C C . GLY A 1 616 ? -40.156 -9.865 33.270 1.00 83.50 616 GLY A C 1
ATOM 4733 O O . GLY A 1 616 ? -40.792 -10.742 32.697 1.00 83.50 616 GLY A O 1
ATOM 4734 N N . GLY A 1 617 ? -40.371 -9.524 34.539 1.00 88.38 617 GLY A N 1
ATOM 4735 C CA . GLY A 1 617 ? -41.341 -10.121 35.444 1.00 88.38 617 GLY A CA 1
ATOM 4736 C C . GLY A 1 617 ? -42.513 -9.205 35.801 1.00 88.38 617 GLY A C 1
ATOM 4737 O O . GLY A 1 617 ? -42.713 -8.138 35.217 1.00 88.38 617 GLY A O 1
ATOM 4738 N N . ILE A 1 618 ? -43.289 -9.625 36.800 1.00 89.06 618 ILE A N 1
ATOM 4739 C CA . ILE A 1 618 ? -44.494 -8.949 37.286 1.00 89.06 618 ILE A CA 1
ATOM 4740 C C . ILE A 1 618 ? -44.380 -8.751 38.798 1.00 89.06 618 ILE A C 1
ATOM 4742 O O . ILE A 1 618 ? -44.058 -9.681 39.533 1.00 89.06 618 ILE A O 1
ATOM 4746 N N . PHE A 1 619 ? -44.691 -7.539 39.256 1.00 92.25 619 PHE A N 1
ATOM 4747 C CA . PHE A 1 619 ? -44.870 -7.224 40.670 1.00 92.25 619 PHE A CA 1
ATOM 4748 C C . PHE A 1 619 ? -46.346 -6.947 40.965 1.00 92.25 619 PHE A C 1
ATOM 4750 O O . PHE A 1 619 ? -46.972 -6.126 40.289 1.00 92.25 619 PHE A O 1
ATOM 4757 N N . GLU A 1 620 ? -46.885 -7.592 41.995 1.00 88.12 620 GLU A N 1
ATOM 4758 C CA . GLU A 1 620 ? -48.266 -7.438 42.436 1.00 88.12 620 GLU A CA 1
ATOM 4759 C C . GLU A 1 620 ? -48.342 -7.228 43.951 1.00 88.12 620 GLU A C 1
ATOM 4761 O O . GLU A 1 620 ? -47.670 -7.894 44.739 1.00 88.12 620 GLU A O 1
ATOM 4766 N N . ARG A 1 621 ? -49.203 -6.297 44.367 1.00 85.25 621 ARG A N 1
ATOM 4767 C CA . ARG A 1 621 ? -49.541 -6.070 45.770 1.00 85.25 621 ARG A CA 1
ATOM 4768 C C . ARG A 1 621 ? -51.065 -6.060 45.903 1.00 85.25 621 ARG A C 1
ATOM 4770 O O . ARG A 1 621 ? -51.706 -5.127 45.425 1.00 85.25 621 ARG A O 1
ATOM 4777 N N . SER A 1 622 ? -51.647 -7.093 46.514 1.00 84.19 622 SER A N 1
ATOM 4778 C CA . SER A 1 622 ? -53.104 -7.293 46.596 1.00 84.19 622 SER A CA 1
ATOM 4779 C C . SER A 1 622 ? -53.592 -7.648 48.014 1.00 84.19 622 SER A C 1
ATOM 4781 O O . SER A 1 622 ? -52.895 -8.353 48.746 1.00 84.19 622 SER A O 1
ATOM 4783 N N . PRO A 1 623 ? -54.761 -7.136 48.451 1.00 83.00 623 PRO A N 1
ATOM 4784 C CA . PRO A 1 623 ? -55.303 -7.442 49.775 1.00 83.00 623 PRO A CA 1
ATOM 4785 C C . PRO A 1 623 ? -55.746 -8.910 49.863 1.00 83.00 623 PRO A C 1
ATOM 4787 O O . PRO A 1 623 ? -56.146 -9.508 48.860 1.00 83.00 623 PRO A O 1
ATOM 4790 N N . GLN A 1 624 ? -55.684 -9.499 51.058 1.00 80.75 624 GLN A N 1
ATOM 4791 C CA . GLN A 1 624 ? -56.177 -10.850 51.347 1.00 80.75 624 GLN A CA 1
ATOM 4792 C C . GLN A 1 624 ? -57.421 -10.799 52.245 1.00 80.75 624 GLN A C 1
ATOM 4794 O O . GLN A 1 624 ? -57.548 -9.940 53.113 1.00 80.75 624 GLN A O 1
ATOM 4799 N N . SER A 1 625 ? -58.350 -11.733 52.031 1.00 65.38 625 SER A N 1
ATOM 4800 C CA . SER A 1 625 ? -59.558 -11.886 52.852 1.00 65.38 625 SER A CA 1
ATOM 4801 C C . SER A 1 625 ? -59.315 -12.919 53.965 1.00 65.38 625 SER A C 1
ATOM 4803 O O . SER A 1 625 ? -58.716 -13.957 53.674 1.00 65.38 625 SER A O 1
ATOM 4805 N N . PRO A 1 626 ? -59.775 -12.702 55.216 1.00 64.44 626 PRO A N 1
ATOM 4806 C CA . PRO A 1 626 ? -60.564 -11.561 55.695 1.00 64.44 626 PRO A CA 1
ATOM 4807 C C . PRO A 1 626 ? -59.749 -10.290 55.996 1.00 64.44 626 PRO A C 1
ATOM 4809 O O . PRO A 1 626 ? -60.317 -9.215 55.874 1.00 64.44 626 PRO A O 1
ATOM 4812 N N . ASN A 1 627 ? -58.456 -10.399 56.325 1.00 78.81 627 ASN A N 1
ATOM 4813 C CA . ASN A 1 627 ? -57.507 -9.289 56.505 1.00 78.81 627 ASN A CA 1
ATOM 4814 C C . ASN A 1 627 ? -56.106 -9.740 56.057 1.00 78.81 627 ASN A C 1
ATOM 4816 O O . ASN A 1 627 ? -55.799 -10.933 56.150 1.00 78.81 627 ASN A O 1
ATOM 4820 N N . GLY A 1 628 ? -55.267 -8.801 55.613 1.00 82.19 628 GLY A N 1
ATOM 4821 C CA . GLY A 1 628 ? -53.875 -9.059 55.240 1.00 82.19 628 GLY A CA 1
ATOM 4822 C C . GLY A 1 628 ? -53.449 -8.473 53.901 1.00 82.19 628 GLY A C 1
ATOM 4823 O O . GLY A 1 628 ? -54.284 -8.052 53.092 1.00 82.19 628 GLY A O 1
ATOM 4824 N N . MET A 1 629 ? -52.145 -8.504 53.637 1.00 85.38 629 MET A N 1
ATOM 4825 C CA . MET A 1 629 ? -51.564 -8.085 52.367 1.00 85.38 629 MET A CA 1
ATOM 4826 C C . MET A 1 629 ? -50.725 -9.192 51.732 1.00 85.38 629 MET A C 1
ATOM 4828 O O . MET A 1 629 ? -49.949 -9.869 52.396 1.00 85.38 629 MET A O 1
ATOM 4832 N N . ARG A 1 630 ? -50.848 -9.359 50.412 1.00 89.81 630 ARG A N 1
ATOM 4833 C CA . ARG A 1 630 ? -49.926 -10.146 49.586 1.00 89.81 630 ARG A CA 1
ATOM 4834 C C . ARG A 1 630 ? -49.030 -9.195 48.805 1.00 89.81 630 ARG A C 1
ATOM 4836 O O . ARG A 1 630 ? -49.534 -8.332 48.091 1.00 89.81 630 ARG A O 1
ATOM 4843 N N . CYS A 1 631 ? -47.721 -9.375 48.923 1.00 90.69 631 CYS A N 1
ATOM 4844 C CA . CYS A 1 631 ? -46.695 -8.690 48.145 1.00 90.69 631 CYS A CA 1
ATOM 4845 C C . CYS A 1 631 ? -45.897 -9.750 47.378 1.00 90.69 631 CYS A C 1
ATOM 4847 O O . CYS A 1 631 ? -45.316 -10.640 47.995 1.00 90.69 631 CYS A O 1
ATOM 4849 N N . GLU A 1 632 ? -45.911 -9.705 46.049 1.00 92.69 632 GLU A N 1
ATOM 4850 C CA . GLU A 1 632 ? -45.411 -10.793 45.206 1.00 92.69 632 GLU A CA 1
ATOM 4851 C C . GLU A 1 632 ? -44.627 -10.259 44.003 1.00 92.69 632 GLU A C 1
ATOM 4853 O O . GLU A 1 632 ? -45.106 -9.393 43.272 1.00 92.69 632 GLU A O 1
ATOM 4858 N N . LEU A 1 633 ? -43.429 -10.801 43.788 1.00 92.44 633 LEU A N 1
ATOM 4859 C CA . LEU A 1 633 ? -42.585 -10.562 42.621 1.00 92.44 633 LEU A CA 1
ATOM 4860 C C . LEU A 1 633 ? -42.325 -11.895 41.914 1.00 92.44 633 LEU A C 1
ATOM 4862 O O . LEU A 1 633 ? -41.821 -12.833 42.531 1.00 92.44 633 LEU A O 1
ATOM 4866 N N . ARG A 1 634 ? -42.648 -11.963 40.620 1.00 92.88 634 ARG A N 1
ATOM 4867 C CA . ARG A 1 634 ? -42.444 -13.145 39.771 1.00 92.88 634 ARG A CA 1
ATOM 4868 C C . ARG A 1 634 ? -41.627 -12.804 38.540 1.00 92.88 634 ARG A C 1
ATOM 4870 O O . ARG A 1 634 ? -41.871 -11.760 37.939 1.00 92.88 634 ARG A O 1
ATOM 4877 N N . TRP A 1 635 ? -40.696 -13.662 38.132 1.00 91.19 635 TRP A N 1
ATOM 4878 C CA . TRP A 1 635 ? -39.970 -13.501 36.867 1.00 91.19 635 TRP A CA 1
ATOM 4879 C C . TRP A 1 635 ? -39.530 -14.838 36.277 1.00 91.19 635 TRP A C 1
ATOM 4881 O O . TRP A 1 635 ? -39.251 -15.795 36.994 1.00 91.19 635 TRP A O 1
ATOM 4891 N N . GLN A 1 636 ? -39.404 -14.890 34.954 1.00 86.88 636 GLN A N 1
ATOM 4892 C CA . GLN A 1 636 ? -38.924 -16.083 34.262 1.00 86.88 636 GLN A CA 1
ATOM 4893 C C . GLN A 1 636 ? -37.391 -16.086 34.159 1.00 86.88 636 GLN A C 1
ATOM 4895 O O . GLN A 1 636 ? -36.791 -15.054 33.834 1.00 86.88 636 GLN A O 1
ATOM 4900 N N . PRO A 1 637 ? -36.721 -17.226 34.401 1.00 80.44 637 PRO A N 1
ATOM 4901 C CA . PRO A 1 637 ? -35.283 -17.340 34.188 1.00 80.44 637 PRO A CA 1
ATOM 4902 C C . PRO A 1 637 ? -34.945 -17.202 32.694 1.00 80.44 637 PRO A C 1
ATOM 4904 O O . PRO A 1 637 ? -35.532 -17.863 31.832 1.00 80.44 637 PRO A O 1
ATOM 4907 N N . LYS A 1 638 ? -33.975 -16.340 32.354 1.00 67.50 638 LYS A N 1
ATOM 4908 C CA . LYS A 1 638 ? -33.515 -16.183 30.965 1.00 67.50 638 LYS A CA 1
ATOM 4909 C C . LYS A 1 638 ? -32.688 -17.403 30.573 1.00 67.50 638 LYS A C 1
ATOM 4911 O O . LYS A 1 638 ? -31.513 -17.512 30.908 1.00 67.50 638 LYS A O 1
ATOM 4916 N N . ARG A 1 639 ? -33.287 -18.331 29.829 1.00 60.00 639 ARG A N 1
ATOM 4917 C CA . ARG A 1 639 ? -32.568 -19.504 29.318 1.00 60.00 639 ARG A CA 1
ATOM 4918 C C . ARG A 1 639 ? -31.510 -19.063 28.304 1.00 60.00 639 ARG A C 1
ATOM 4920 O O . ARG A 1 639 ? -31.817 -18.403 27.315 1.00 60.00 639 ARG A O 1
ATOM 4927 N N . SER A 1 640 ? -30.254 -19.434 28.546 1.00 51.25 640 SER A N 1
ATOM 4928 C CA . SER A 1 640 ? -29.172 -19.260 27.572 1.00 51.25 640 SER A CA 1
ATOM 4929 C C . SER A 1 640 ? -29.518 -19.992 26.269 1.00 51.25 640 SER A C 1
ATOM 4931 O O . SER A 1 640 ? -29.969 -21.139 26.311 1.00 51.25 640 SER A O 1
ATOM 4933 N N . LEU A 1 641 ? -29.252 -19.367 25.114 1.00 50.97 641 LEU A N 1
ATOM 4934 C CA . LEU A 1 641 ? -29.347 -19.992 23.783 1.00 50.97 641 LEU A CA 1
ATOM 4935 C C . LEU A 1 641 ? -28.615 -21.344 23.741 1.00 50.97 641 LEU A C 1
ATOM 4937 O O . LEU A 1 641 ? -29.101 -22.300 23.146 1.00 50.97 641 LEU A O 1
ATOM 4941 N N . TRP A 1 642 ? -27.499 -21.469 24.466 1.00 51.97 642 TRP A N 1
ATOM 4942 C CA . TRP A 1 642 ? -26.766 -22.727 24.602 1.00 51.97 642 TRP A CA 1
ATOM 4943 C C . TRP A 1 642 ? -27.537 -23.803 25.367 1.00 51.97 642 TRP A C 1
ATOM 4945 O O . TRP A 1 642 ? -27.377 -24.978 25.067 1.00 51.97 642 TRP A O 1
ATOM 4955 N N . HIS A 1 643 ? -28.390 -23.438 26.324 1.00 52.94 643 HIS A N 1
ATOM 4956 C CA . HIS A 1 643 ? -29.224 -24.384 27.067 1.00 52.94 643 HIS A CA 1
ATOM 4957 C C 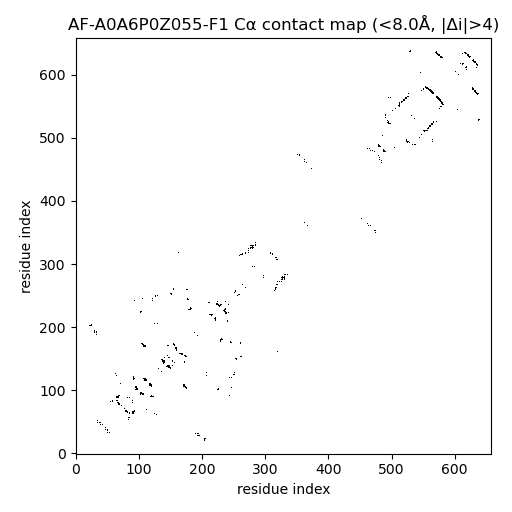. HIS A 1 643 ? -30.394 -24.903 26.215 1.00 52.94 643 HIS A C 1
ATOM 4959 O O . HIS A 1 643 ? -30.701 -26.093 26.265 1.00 52.94 643 HIS A O 1
ATOM 4965 N N . GLN A 1 644 ? -30.990 -24.041 25.379 1.00 52.34 644 GLN A N 1
ATOM 4966 C CA . GLN A 1 644 ? -31.989 -24.441 24.377 1.00 52.34 644 GLN A CA 1
ATOM 4967 C C . GLN A 1 644 ? -31.380 -25.359 23.312 1.00 52.34 644 GLN A C 1
ATOM 4969 O O . GLN A 1 644 ? -31.938 -26.415 23.021 1.00 52.34 644 GLN A O 1
ATOM 4974 N N . VAL A 1 645 ? -30.190 -25.019 22.808 1.00 56.22 645 VAL A N 1
ATOM 4975 C CA . VAL A 1 645 ? -29.444 -25.862 21.862 1.00 56.22 645 VAL A CA 1
ATOM 4976 C C . VAL A 1 645 ? -29.049 -27.196 22.504 1.00 56.22 645 VAL A C 1
ATOM 4978 O O . VAL A 1 645 ? -29.196 -28.240 21.883 1.00 56.22 645 VAL A O 1
ATOM 4981 N N . ARG A 1 646 ? -28.618 -27.217 23.771 1.00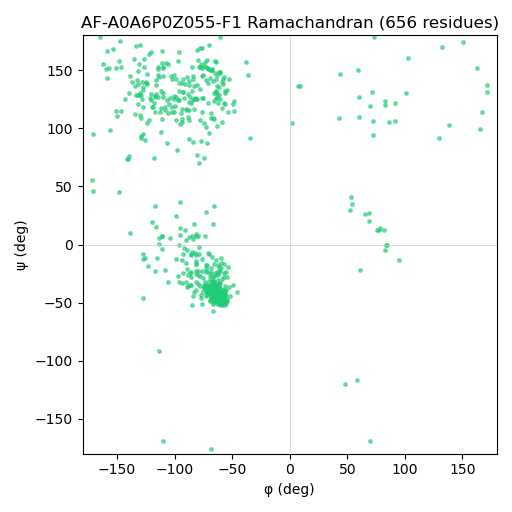 57.00 646 ARG A N 1
ATOM 4982 C CA . ARG A 1 646 ? -28.237 -28.458 24.471 1.00 57.00 646 ARG A CA 1
ATOM 4983 C C . ARG A 1 646 ? -29.435 -29.358 24.782 1.00 57.00 646 ARG A C 1
ATOM 4985 O O . ARG A 1 646 ? -29.276 -30.575 24.772 1.00 57.00 646 ARG A O 1
ATOM 4992 N N . GLN A 1 647 ? -30.619 -28.791 25.027 1.00 54.75 647 GLN A N 1
ATOM 4993 C CA . GLN A 1 647 ? -31.854 -29.572 25.143 1.00 54.75 647 GLN A CA 1
ATOM 4994 C C . GLN A 1 647 ? -32.334 -30.105 23.794 1.00 54.75 647 GLN A C 1
ATOM 4996 O O . GLN A 1 647 ? -32.712 -31.272 23.749 1.00 54.75 647 GLN A O 1
ATOM 5001 N N . GLN A 1 648 ? -32.235 -29.327 22.708 1.00 54.50 648 GLN A N 1
ATOM 5002 C CA . GLN A 1 648 ? -32.491 -29.829 21.350 1.00 54.50 648 GLN A CA 1
ATOM 5003 C C . GLN A 1 648 ? -31.509 -30.941 20.959 1.00 54.50 648 GLN A C 1
ATOM 5005 O O . GLN A 1 648 ? -31.916 -31.971 20.440 1.00 54.50 648 GLN A O 1
ATOM 5010 N N . ILE A 1 649 ? -30.223 -30.804 21.296 1.00 57.91 649 ILE A N 1
ATOM 5011 C CA . ILE A 1 649 ? -29.224 -31.860 21.074 1.00 57.91 649 ILE A CA 1
ATOM 5012 C C . ILE A 1 649 ? -29.521 -33.095 21.939 1.00 57.91 649 ILE A C 1
ATOM 5014 O O . ILE A 1 649 ? -29.346 -34.211 21.463 1.00 57.91 649 ILE A O 1
ATOM 5018 N N . LYS A 1 650 ? -30.006 -32.935 23.180 1.00 51.41 650 LYS A N 1
ATOM 5019 C CA . LYS A 1 650 ? -30.453 -34.068 24.012 1.00 51.41 650 LYS A CA 1
ATOM 5020 C C . LYS A 1 650 ? -31.690 -34.771 23.441 1.00 51.41 650 LYS A C 1
ATOM 5022 O O . LYS A 1 650 ? -31.731 -35.989 23.482 1.00 51.41 650 LYS A O 1
ATOM 5027 N N . THR A 1 651 ? -32.647 -34.039 22.868 1.00 52.66 651 THR A N 1
ATOM 5028 C CA . THR A 1 651 ? -33.828 -34.637 22.206 1.00 52.66 651 THR A CA 1
ATOM 5029 C C . THR A 1 651 ? -33.488 -35.299 20.869 1.00 52.66 651 THR A C 1
ATOM 5031 O O . THR A 1 651 ? -34.192 -36.206 20.450 1.00 52.66 651 THR A O 1
ATOM 5034 N N . ILE A 1 652 ? -32.393 -34.897 20.217 1.00 57.22 652 ILE A N 1
ATOM 5035 C CA . ILE A 1 652 ? -31.886 -35.539 18.992 1.00 57.22 652 ILE A CA 1
ATOM 5036 C C . ILE A 1 652 ? -31.053 -36.798 19.305 1.00 57.22 652 ILE A C 1
ATOM 5038 O O . ILE A 1 652 ? -30.915 -37.665 18.444 1.00 57.22 652 ILE A O 1
ATOM 5042 N N . ARG A 1 653 ? -30.486 -36.921 20.515 1.00 47.59 653 ARG A N 1
ATOM 5043 C CA . ARG A 1 653 ? -29.544 -38.002 20.862 1.00 47.59 653 ARG A CA 1
ATOM 5044 C C . ARG A 1 653 ? -30.179 -39.234 21.519 1.00 47.59 653 ARG A C 1
ATOM 5046 O O . ARG A 1 653 ? -29.515 -40.261 21.527 1.00 47.59 653 ARG A O 1
ATOM 5053 N N . ASP A 1 654 ? -31.428 -39.159 21.980 1.00 48.69 654 ASP A N 1
ATOM 5054 C CA . ASP A 1 654 ? -32.191 -40.315 22.482 1.00 48.69 654 ASP A CA 1
ATOM 5055 C C . ASP A 1 654 ? -33.581 -40.394 21.816 1.00 48.69 654 ASP A C 1
ATOM 5057 O O . ASP A 1 654 ? -34.530 -39.769 22.294 1.00 48.69 654 ASP A O 1
ATOM 5061 N N . PRO A 1 655 ? -33.731 -41.148 20.707 1.00 50.28 655 PRO A N 1
ATOM 5062 C CA . PRO A 1 655 ? -35.014 -41.390 20.052 1.00 50.28 655 PRO A CA 1
ATOM 5063 C C . PRO A 1 655 ? -35.681 -42.717 20.485 1.00 50.28 655 PRO A C 1
ATOM 5065 O O . PRO A 1 655 ? -36.313 -43.382 19.669 1.00 50.28 655 PRO A O 1
ATOM 5068 N N . GLU A 1 656 ? -35.572 -43.118 21.754 1.00 43.78 656 GLU A N 1
ATOM 5069 C CA . GLU A 1 656 ? -36.315 -44.251 22.341 1.00 43.78 656 GLU A CA 1
ATOM 5070 C C . GLU A 1 656 ? -36.685 -43.885 23.792 1.00 43.78 656 GLU A C 1
ATOM 5072 O O . GLU A 1 656 ? -35.797 -43.542 24.561 1.00 43.78 656 GLU A O 1
ATOM 5077 N N . LYS A 1 657 ? -37.923 -43.905 24.300 1.00 36.97 657 LYS A N 1
ATOM 5078 C CA . LYS A 1 657 ? -39.236 -44.455 23.908 1.00 36.97 657 LYS A CA 1
ATOM 5079 C C . LYS A 1 657 ? -40.316 -43.747 24.800 1.00 36.97 657 LYS A C 1
ATOM 5081 O O . LYS A 1 657 ? -39.916 -42.933 25.627 1.00 36.97 657 LYS A O 1
ATOM 5086 N N . PRO A 1 658 ? -41.626 -44.033 24.636 1.00 43.12 658 PRO A N 1
ATOM 5087 C CA . PRO A 1 658 ? -42.744 -43.070 24.591 1.00 43.12 658 PRO A CA 1
ATOM 5088 C C . PRO A 1 658 ? -43.013 -42.226 25.844 1.00 43.12 658 PRO A C 1
ATOM 5090 O O . PRO A 1 658 ? -42.753 -42.708 26.970 1.00 43.12 658 PRO A O 1
#